Protein AF-0000000085184634 (afdb_homodimer)

Secondary structure (DSSP, 8-state):
--SHHHHTTSTTTTTTSSS----HHHHHHHHHHHHHHHHHHHHHHHHHHHHHHHHHHHHHHTS-EEEEE---HHHHHHHHHHHHHHHHTSTTEEEEEEPPHHHHHHHHHHHH-TT--TTTS-PPEEEEEEE-TT---HHHHHHHHHHH-TTEEEE-GGGGTHHHHHHHHHHHHHHHHHHHHHHHHHHHHHHHHHHHHHHHTHHHHHHHHHTT--HHHHHHHHHHHHHHHHHHHHHHHHHHHHHHHHTSPPBTTTTTTTBTSSPPGGGGGGGGHHHHHHHHHHHHHHHHHHHHHHHHT-/--SHHHHTTSTTTTTTSSS----HHHHHHHHHHHHHHHHHHHHHHHHHHHHHHHHHHHHHHTS-EEEEE---HHHHHHHHHHHHHHHHTSTTEEEEEEPPHHHHHHHHHHHH-TT--TTTS-PPEEEEEEE-TT---HHHHHHHHHHH-TTEEEE-GGGGTHHHHHHHHHHHHHHHHHHHHHHHHHHHHHHHHHHHHHHHTHHHHHHHHHTT--HHHHHHHHHHHHHHHHHHHHHHHHHHHHHHHHTSPPBTTTTTTTBTSSPPGGGGGGGGHHHHHHHHHHHHHHHHHHHHHHHHT-

pLDDT: mean 78.11, std 17.6, range [26.8, 97.25]

Radius of gyration: 33.44 Å; Cα contacts (8 Å, |Δi|>4): 850; chains: 2; bounding box: 68×104×74 Å

Solvent-accessible surface area (backbone atoms only — not comparable to full-atom values): 30310 Å² total; per-residue (Å²): 125,76,64,59,64,53,56,76,65,48,79,56,57,73,77,49,63,72,51,68,82,70,56,71,60,46,54,41,43,21,52,34,27,14,42,47,28,22,52,41,36,48,32,48,32,51,18,52,14,24,45,48,49,24,49,52,48,46,54,51,45,43,56,39,38,34,34,38,33,58,62,59,81,91,46,36,65,62,51,50,52,51,50,51,53,52,48,71,69,35,70,31,48,65,44,74,44,71,59,46,71,68,55,52,47,60,68,43,20,83,78,68,41,81,81,57,65,62,88,78,42,93,65,60,50,43,28,43,29,32,47,30,92,93,41,50,60,61,67,61,49,46,53,50,34,48,71,77,39,65,50,39,45,72,47,57,77,40,65,44,43,53,40,45,33,52,49,19,50,51,46,26,53,50,20,53,49,48,44,52,41,48,50,50,35,48,30,39,42,42,23,32,36,46,42,24,50,49,42,70,38,42,66,60,50,50,53,41,44,73,76,64,52,52,67,66,58,54,37,50,55,52,21,54,53,52,16,50,38,32,27,54,14,13,44,53,14,30,53,53,29,51,53,55,46,68,66,45,75,65,4,75,70,24,54,62,70,51,36,39,49,45,63,58,82,76,45,62,54,56,53,62,48,48,30,55,50,43,30,51,42,29,34,53,28,25,42,54,37,43,55,53,54,58,59,64,75,102,126,76,63,60,63,53,57,77,66,46,81,56,57,74,76,49,63,71,53,67,83,67,58,71,60,45,55,41,44,21,52,34,28,14,41,46,27,22,51,41,35,48,32,49,32,49,20,50,14,24,46,50,49,23,48,51,48,46,55,51,46,43,56,38,38,33,33,39,33,58,62,60,81,89,48,37,65,63,52,50,51,50,49,52,52,52,48,71,69,36,71,29,47,65,44,74,44,71,57,47,71,68,56,51,46,59,69,44,20,84,77,68,41,83,80,57,65,62,88,77,42,93,65,60,48,45,29,44,28,32,47,30,92,92,39,50,60,61,68,61,50,45,53,50,33,49,71,76,40,62,49,41,44,73,47,58,76,40,66,44,43,53,39,45,32,51,49,19,50,51,45,25,51,51,20,53,49,47,43,53,40,47,51,49,35,48,28,40,40,42,24,32,38,45,44,24,50,49,42,70,39,42,66,61,49,51,54,42,43,73,78,62,52,52,68,65,60,55,35,50,54,51,21,54,52,51,16,49,38,32,27,54,13,13,44,53,12,31,52,52,27,51,52,55,48,68,65,45,74,66,4,76,73,22,56,57,72,51,34,39,49,45,65,57,82,74,45,63,55,58,51,62,48,49,29,56,49,45,30,52,41,28,35,51,27,26,41,54,36,42,54,52,53,58,60,65,76,101

InterPro domains:
  IPR004513 Cell division protein FtsX [PTHR47755] (27-287)

Sequence (596 aa):
MMIRLKLLAGGEGSSDRVVPPSGAPAILTIASAAAMAFLAVFALALSLAAGRLAERWSEALSQGATVRISAPTGEMEAKTARVLAILAETPGIASARALEPSEMQALIAPWFGPDLPVDSLPIPQLVEIAEEGQGFDAEGLRLRLSAEVPEAVIDDHQGWRRPLVAAAGRLRLLGFLSIVLIGGTMAAMVTLAARSALAANGQVIRVLRLVGARDTFIVRAFVRRFTLRAVVGALAGTLAGMAAVALLPAASQAGGFLTGLGFSGAGWLTPLAIPALTAIVAFVATRAAAFRSLREVQMMIRLKLLAGGEGSSDRVVPPSGAPAILTIASAAAMAFLAVFALALSLAAGRLAERWSEALSQGATVRISAPTGEMEAKTARVLAILAETPGIASARALEPSEMQALIAPWFGPDLPVDSLPIPQLVEIAEEGQGFDAEGLRLRLSAEVPEAVIDDHQGWRRPLVAAAGRLRLLGFLSIVLIGGTMAAMVTLAARSALAANGQVIRVLRLVGARDTFIVRAFVRRFTLRAVVGALAGTLAGMAAVALLPAASQAGGFLTGLGFSGAGWLTPLAIPALTAIVAFVATRAAAFRSLREVQ

Nearest PDB structures (foldseek):
  8w6i-assembly1_A  TM=5.778E-01  e=3.370E-06  Escherichia coli K-12
  8jia-assembly1_D  TM=5.132E-01  e=4.693E-06  Mycobacterium tuberculosis
  5xu1-assembly1_M  TM=4.810E-01  e=5.578E-04  Streptococcus pneumoniae R6
  8igq-assembly1_C  TM=5.487E-01  e=2.098E-03  Mycobacterium tuberculosis
  8idc-assembly1_C  TM=4.827E-01  e=4.616E-04  Mycobacterium tuberculosis

Foldseek 3Di:
DVVVVVVVVPVCPPVVVLQPDLPPLLVVLLQLLLQLLLVLLLLLLQLQLLVVLLVVLVVVLLFWKKKWFQDDPVCQVVLVVVLQVLLVPFPFWPHKAKDDPVRVLVVCCVPPNNPPPSVVDSGTIMMTTGGDDPHTDPVVSQVVCCVPPVRMHIDRPSVVSVVSSVVSVVSNVVSVVSNVVSLVVSLVSLLVSLLVSCVVSVVSVVVCVVVPDDLVNVLVSSLVSSLVSSLNSSVNSLVVSLVVLVPPDACPPPPNSCNRSHQDDCRSCVSVCRSVSSSVSSNVSSNVSSVVSVVVSD/DVVVVVVVVPPCPPVVVLQPDLPPLLVVLLQLLLQLLLVLLLLLLQLQLLVVLLVVLVVVLLFWKKKWFQDDPVCQVVLVVVLQVLLVPFPFWPHKAKDDPVRVLVVCCVPPNNPPPSVVDRGTIMMTTGGDDPHTDPVVSQVVCCVPPVRMHIGRPSVVSVVSSVVSVVSNVVSVVSNVVSLVVSLVSLLVSLLVSCVVSVVSVVVCVVVPDDLVNVLVSSLVSSLVSSLNSSVNSLVVSLVVLVPPDACPPPPNSCNRSHQDDCRSCVSVCRSVSSSVSSNVSSSVSSVVSVVVSD

Organism: NCBI:txid2984134

Structure (mmCIF, N/CA/C/O backbone):
data_AF-0000000085184634-model_v1
#
loop_
_entity.id
_entity.type
_entity.pdbx_description
1 polymer 'Cell division protein FtsX'
#
loop_
_atom_site.group_PDB
_atom_site.id
_atom_site.type_symbol
_atom_site.label_atom_id
_atom_site.label_alt_id
_atom_site.label_comp_id
_atom_site.label_asym_id
_atom_site.label_entity_id
_atom_site.label_seq_id
_atom_site.pdbx_PDB_ins_code
_atom_site.Cartn_x
_atom_site.Cartn_y
_atom_site.Cartn_z
_atom_site.occupancy
_atom_site.B_iso_or_equiv
_atom_site.auth_seq_id
_atom_site.auth_comp_id
_atom_site.auth_asym_id
_atom_site.auth_atom_id
_atom_site.pdbx_PDB_model_num
ATOM 1 N N . MET A 1 1 ? 35.719 -8.344 -18.781 1 26.8 1 MET A N 1
ATOM 2 C CA . MET A 1 1 ? 35.125 -8.766 -17.516 1 26.8 1 MET A CA 1
ATOM 3 C C . MET A 1 1 ? 33.75 -9.391 -17.75 1 26.8 1 MET A C 1
ATOM 5 O O . MET A 1 1 ? 33.188 -10.039 -16.859 1 26.8 1 MET A O 1
ATOM 9 N N . MET A 1 2 ? 33.125 -9.117 -18.906 1 31.27 2 MET A N 1
ATOM 10 C CA . MET A 1 2 ? 31.828 -9.547 -19.453 1 31.27 2 MET A CA 1
ATOM 11 C C . MET A 1 2 ? 31.875 -11.023 -19.844 1 31.27 2 MET A C 1
ATOM 13 O O . MET A 1 2 ? 30.828 -11.617 -20.125 1 31.27 2 MET A O 1
ATOM 17 N N . ILE A 1 3 ? 33.094 -11.594 -20.125 1 32.97 3 ILE A N 1
ATOM 18 C CA . ILE A 1 3 ? 33.281 -12.938 -20.656 1 32.97 3 ILE A CA 1
ATOM 19 C C . ILE A 1 3 ? 33 -13.969 -19.562 1 32.97 3 ILE A C 1
ATOM 21 O O . ILE A 1 3 ? 32.5 -15.07 -19.859 1 32.97 3 ILE A O 1
ATOM 25 N N . ARG A 1 4 ? 33.438 -13.648 -18.359 1 33.44 4 ARG A N 1
ATOM 26 C CA . ARG A 1 4 ? 33.406 -14.672 -17.312 1 33.44 4 ARG A CA 1
ATOM 27 C C . ARG A 1 4 ? 32 -14.961 -16.859 1 33.44 4 ARG A C 1
ATOM 29 O O . ARG A 1 4 ? 31.75 -15.93 -16.141 1 33.44 4 ARG A O 1
ATOM 36 N N . LEU A 1 5 ? 31.125 -13.93 -17.031 1 29.69 5 LEU A N 1
ATOM 37 C CA . LEU A 1 5 ? 29.766 -14.281 -16.625 1 29.69 5 LEU A CA 1
ATOM 38 C C . LEU A 1 5 ? 29.172 -15.32 -17.562 1 29.69 5 LEU A C 1
ATOM 40 O O . LEU A 1 5 ? 28.156 -15.945 -17.234 1 29.69 5 LEU A O 1
ATOM 44 N N . LYS A 1 6 ? 29.719 -15.414 -18.797 1 33.72 6 LYS A N 1
ATOM 45 C CA . LYS A 1 6 ? 29.25 -16.422 -19.75 1 33.72 6 LYS A CA 1
ATOM 46 C C . LYS A 1 6 ? 29.672 -17.828 -19.312 1 33.72 6 LYS A C 1
ATOM 48 O O . LYS A 1 6 ? 28.984 -18.797 -19.625 1 33.72 6 LYS A O 1
ATOM 53 N N . LEU A 1 7 ? 30.906 -17.969 -18.844 1 29.94 7 LEU A N 1
ATOM 54 C CA . LEU A 1 7 ? 31.5 -19.25 -18.484 1 29.94 7 LEU A CA 1
ATOM 55 C C . LEU A 1 7 ? 30.812 -19.828 -17.25 1 29.94 7 LEU A C 1
ATOM 57 O O . LEU A 1 7 ? 30.891 -21.047 -17 1 29.94 7 LEU A O 1
ATOM 61 N N . LEU A 1 8 ? 30.484 -19.031 -16.125 1 32.5 8 LEU A N 1
ATOM 62 C CA . LEU A 1 8 ? 29.75 -19.594 -15 1 32.5 8 LEU A CA 1
ATOM 63 C C . LEU A 1 8 ? 28.375 -20.109 -15.453 1 32.5 8 LEU A C 1
ATOM 65 O O . LEU A 1 8 ? 27.703 -20.828 -14.711 1 32.5 8 LEU A O 1
ATOM 69 N N . ALA A 1 9 ? 27.766 -19.5 -16.469 1 36.88 9 ALA A N 1
ATOM 70 C CA . ALA A 1 9 ? 26.562 -19.984 -17.141 1 36.88 9 ALA A CA 1
ATOM 71 C C . ALA A 1 9 ? 26.844 -21.25 -17.938 1 36.88 9 ALA A C 1
ATOM 73 O O . ALA A 1 9 ? 25.938 -21.781 -18.594 1 36.88 9 ALA A O 1
ATOM 74 N N . GLY A 1 10 ? 28.062 -21.609 -18.156 1 33.38 10 GLY A N 1
ATOM 75 C CA . GLY A 1 10 ? 28.531 -22.625 -19.094 1 33.38 10 GLY A CA 1
ATOM 76 C C . GLY A 1 10 ? 28.156 -24.031 -18.688 1 33.38 10 GLY A C 1
ATOM 77 O O . GLY A 1 10 ? 28.172 -24.953 -19.516 1 33.38 10 GLY A O 1
ATOM 78 N N . GLY A 1 11 ? 28.516 -24.453 -17.406 1 35.38 11 GLY A N 1
ATOM 79 C CA . GLY A 1 11 ? 28.516 -25.875 -17.109 1 35.38 11 GLY A CA 1
ATOM 80 C C . GLY A 1 11 ? 27.141 -26.5 -17.188 1 35.38 11 GLY A C 1
ATOM 81 O O . GLY A 1 11 ? 26.922 -27.594 -16.656 1 35.38 11 GLY A O 1
ATOM 82 N N . GLU A 1 12 ? 26.109 -25.734 -17.375 1 39.53 12 GLU A N 1
ATOM 83 C CA . GLU A 1 12 ? 24.719 -26.172 -17.469 1 39.53 12 GLU A CA 1
ATOM 84 C C . GLU A 1 12 ? 24.516 -27.047 -18.703 1 39.53 12 GLU A C 1
ATOM 86 O O . GLU A 1 12 ? 23.375 -27.266 -19.125 1 39.53 12 GLU A O 1
ATOM 91 N N . GLY A 1 13 ? 25.469 -27.5 -19.375 1 36.31 13 GLY A N 1
ATOM 92 C CA . GLY A 1 13 ? 25.344 -28.25 -20.625 1 36.31 13 GLY A CA 1
ATOM 93 C C . GLY A 1 13 ? 24.438 -29.469 -20.5 1 36.31 13 GLY A C 1
ATOM 94 O O . GLY A 1 13 ? 23.484 -29.625 -21.266 1 36.31 13 GLY A O 1
ATOM 95 N N . SER A 1 14 ? 25.031 -30.625 -19.938 1 40.75 14 SER A N 1
ATOM 96 C CA . SER A 1 14 ? 24.469 -31.969 -20.094 1 40.75 14 SER A CA 1
ATOM 97 C C . SER A 1 14 ? 23.156 -32.094 -19.328 1 40.75 14 SER A C 1
ATOM 99 O O . SER A 1 14 ? 22.219 -32.719 -19.812 1 40.75 14 SER A O 1
ATOM 101 N N . SER A 1 15 ? 23.156 -31.75 -18.094 1 42.12 15 SER A N 1
ATOM 102 C CA . SER A 1 15 ? 21.969 -31.906 -17.281 1 42.12 15 SER A CA 1
ATOM 103 C C . SER A 1 15 ? 20.844 -31 -17.766 1 42.12 15 SER A C 1
ATOM 105 O O . SER A 1 15 ? 19.688 -31.188 -17.391 1 42.12 15 SER A O 1
ATOM 107 N N . ASP A 1 16 ? 21.141 -29.906 -18.359 1 43.81 16 ASP A N 1
ATOM 108 C CA . ASP A 1 16 ? 20.156 -28.938 -18.859 1 43.81 16 ASP A CA 1
ATOM 109 C C . ASP A 1 16 ? 19.344 -29.531 -20 1 43.81 16 ASP A C 1
ATOM 111 O O . ASP A 1 16 ? 18.266 -29.031 -20.328 1 43.81 16 ASP A O 1
ATOM 115 N N . ARG A 1 17 ? 19.922 -30.469 -20.75 1 45.5 17 ARG A N 1
ATOM 116 C CA . ARG A 1 17 ? 19.281 -31.062 -21.922 1 45.5 17 ARG A CA 1
ATOM 117 C C . ARG A 1 17 ? 18.109 -31.938 -21.5 1 45.5 17 ARG A C 1
ATOM 119 O O . ARG A 1 17 ? 17.328 -32.375 -22.344 1 45.5 17 ARG A O 1
ATOM 126 N N . VAL A 1 18 ? 18.219 -32.469 -20.438 1 45.75 18 VAL A N 1
ATOM 127 C CA . VAL A 1 18 ? 17.172 -33.406 -20.062 1 45.75 18 VAL A CA 1
ATOM 128 C C . VAL A 1 18 ? 15.852 -32.656 -19.859 1 45.75 18 VAL A C 1
ATOM 130 O O . VAL A 1 18 ? 14.773 -33.25 -20.016 1 45.75 18 VAL A O 1
ATOM 133 N N . VAL A 1 19 ? 15.945 -31.359 -19.438 1 47.75 19 VAL A N 1
ATOM 134 C CA . VAL A 1 19 ? 14.688 -30.656 -19.188 1 47.75 19 VAL A CA 1
ATOM 135 C C . VAL A 1 19 ? 14.258 -29.906 -20.453 1 47.75 19 VAL A C 1
ATOM 137 O O . VAL A 1 19 ? 14.992 -29.047 -20.953 1 47.75 19 VAL A O 1
ATOM 140 N N . PRO A 1 20 ? 13.445 -30.438 -21.344 1 45.72 20 PRO A N 1
ATOM 141 C CA . PRO A 1 20 ? 12.992 -29.719 -22.531 1 45.72 20 PRO A CA 1
ATOM 142 C C . PRO A 1 20 ? 12.852 -28.219 -22.297 1 45.72 20 PRO A C 1
ATOM 144 O O . PRO A 1 20 ? 12.641 -27.781 -21.156 1 45.72 20 PRO A O 1
ATOM 147 N N . PRO A 1 21 ? 13.281 -27.406 -23.203 1 47.47 21 PRO A N 1
ATOM 148 C CA . PRO A 1 21 ? 13.266 -25.938 -23.172 1 47.47 21 PRO A CA 1
ATOM 149 C C . PRO A 1 21 ? 12.031 -25.375 -22.453 1 47.47 21 PRO A C 1
ATOM 151 O O . PRO A 1 21 ? 10.953 -25.984 -22.516 1 47.47 21 PRO A O 1
ATOM 154 N N . SER A 1 22 ? 12.133 -24.688 -21.297 1 54 22 SER A N 1
ATOM 155 C CA . SER A 1 22 ? 11.336 -24.141 -20.203 1 54 22 SER A CA 1
ATOM 156 C C . SER A 1 22 ? 10.188 -23.281 -20.734 1 54 22 SER A C 1
ATOM 158 O O . SER A 1 22 ? 10.406 -22.156 -21.172 1 54 22 SER A O 1
ATOM 160 N N . GLY A 1 23 ? 9.312 -23.844 -21.531 1 61.62 23 GLY A N 1
ATOM 161 C CA . GLY A 1 23 ? 8.164 -23.266 -22.188 1 61.62 23 GLY A CA 1
ATOM 162 C C . GLY A 1 23 ? 7.359 -22.344 -21.281 1 61.62 23 GLY A C 1
ATOM 163 O O . GLY A 1 23 ? 7.91 -21.438 -20.656 1 61.62 23 GLY A O 1
ATOM 164 N N . ALA A 1 24 ? 6.051 -22.547 -21.125 1 69.38 24 ALA A N 1
ATOM 165 C CA . ALA A 1 24 ? 5.02 -21.703 -20.516 1 69.38 24 ALA A CA 1
ATOM 166 C C . ALA A 1 24 ? 5.203 -21.594 -19.016 1 69.38 24 ALA A C 1
ATOM 168 O O . ALA A 1 24 ? 5.145 -20.5 -18.453 1 69.38 24 ALA A O 1
ATOM 169 N N . PRO A 1 25 ? 5.762 -22.656 -18.422 1 74.62 25 PRO A N 1
ATOM 170 C CA . PRO A 1 25 ? 5.91 -22.547 -16.969 1 74.62 25 PRO A CA 1
ATOM 171 C C . PRO A 1 25 ? 7.078 -21.656 -16.562 1 74.62 25 PRO A C 1
ATOM 173 O O . PRO A 1 25 ? 7.008 -20.969 -15.539 1 74.62 25 PRO A O 1
ATOM 176 N N . ALA A 1 26 ? 8.117 -21.672 -17.438 1 79.12 26 ALA A N 1
ATOM 177 C CA . ALA A 1 26 ? 9.297 -20.859 -17.125 1 79.12 26 ALA A CA 1
ATOM 178 C C . ALA A 1 26 ? 8.961 -19.375 -17.172 1 79.12 26 ALA A C 1
ATOM 180 O O . ALA A 1 26 ? 9.312 -18.625 -16.266 1 79.12 26 ALA A O 1
ATOM 181 N N . ILE A 1 27 ? 8.258 -18.969 -18.141 1 85.62 27 ILE A N 1
ATOM 182 C CA . ILE A 1 27 ? 7.922 -17.562 -18.328 1 85.62 27 ILE A CA 1
ATOM 183 C C . ILE A 1 27 ? 6.938 -17.125 -17.25 1 85.62 27 ILE A C 1
ATOM 185 O O . ILE A 1 27 ? 7.035 -16.016 -16.734 1 85.62 27 ILE A O 1
ATOM 189 N N . LEU A 1 28 ? 6.055 -18.031 -16.938 1 88.19 28 LEU A N 1
ATOM 190 C CA . LEU A 1 28 ? 5.055 -17.703 -15.922 1 88.19 28 LEU A CA 1
ATOM 191 C C . LEU A 1 28 ? 5.703 -17.547 -14.555 1 88.19 28 LEU A C 1
ATOM 193 O O . LEU A 1 28 ? 5.32 -16.672 -13.773 1 88.19 28 LEU A O 1
ATOM 197 N N . THR A 1 29 ? 6.707 -18.375 -14.312 1 89.62 29 THR A N 1
ATOM 198 C CA . THR A 1 29 ? 7.402 -18.281 -13.031 1 89.62 29 THR A CA 1
ATOM 199 C C . THR A 1 29 ? 8.188 -16.984 -12.93 1 89.62 29 THR A C 1
ATOM 201 O O . THR A 1 29 ? 8.117 -16.281 -11.914 1 89.62 29 THR A O 1
ATOM 204 N N . ILE A 1 30 ? 8.891 -16.609 -13.961 1 92.75 30 ILE A N 1
ATOM 205 C CA . ILE A 1 30 ? 9.695 -15.391 -13.977 1 92.75 30 ILE A CA 1
ATOM 206 C C . ILE A 1 30 ? 8.789 -14.172 -13.836 1 92.75 30 ILE A C 1
ATOM 208 O O . ILE A 1 30 ? 9.047 -13.281 -13.023 1 92.75 30 ILE A O 1
ATOM 212 N N . ALA A 1 31 ? 7.707 -14.18 -14.609 1 92.88 31 ALA A N 1
ATOM 213 C CA . ALA A 1 31 ? 6.785 -13.047 -14.617 1 92.88 31 ALA A CA 1
ATOM 214 C C . ALA A 1 31 ? 6.105 -12.883 -13.258 1 92.88 31 ALA A C 1
ATOM 216 O O . ALA A 1 31 ? 5.949 -11.766 -12.766 1 92.88 31 ALA A O 1
ATOM 217 N N . SER A 1 32 ? 5.719 -13.969 -12.688 1 93.12 32 SER A N 1
ATOM 218 C CA . SER A 1 32 ? 5.055 -13.914 -11.391 1 93.12 32 SER A CA 1
ATOM 219 C C . SER A 1 32 ? 6.012 -13.453 -10.297 1 93.12 32 SER A C 1
ATOM 221 O O . SER A 1 32 ? 5.637 -12.664 -9.43 1 93.12 32 SER A O 1
ATOM 223 N N . ALA A 1 33 ? 7.227 -14.008 -10.359 1 94.88 33 ALA A N 1
ATOM 224 C CA . ALA A 1 33 ? 8.227 -13.594 -9.383 1 94.88 33 ALA A CA 1
ATOM 225 C C . ALA A 1 33 ? 8.516 -12.102 -9.5 1 94.88 33 ALA A C 1
ATOM 227 O O . ALA A 1 33 ? 8.68 -11.414 -8.484 1 94.88 33 ALA A O 1
ATOM 228 N N . ALA A 1 34 ? 8.578 -11.617 -10.742 1 95.81 34 ALA A N 1
ATOM 229 C CA . ALA A 1 34 ? 8.805 -10.195 -10.969 1 95.81 34 ALA A CA 1
ATOM 230 C C . ALA A 1 34 ? 7.668 -9.359 -10.375 1 95.81 34 ALA A C 1
ATOM 232 O O . ALA A 1 34 ? 7.914 -8.375 -9.68 1 95.81 34 ALA A O 1
ATOM 233 N N . ALA A 1 35 ? 6.465 -9.789 -10.68 1 94.56 35 ALA A N 1
ATOM 234 C CA . ALA A 1 35 ? 5.293 -9.07 -10.18 1 94.56 35 ALA A CA 1
ATOM 235 C C . ALA A 1 35 ? 5.266 -9.047 -8.656 1 94.56 35 ALA A C 1
ATOM 237 O O . ALA A 1 35 ? 5.031 -8.008 -8.047 1 94.56 35 ALA A O 1
ATOM 238 N N . MET A 1 36 ? 5.531 -10.172 -8.086 1 94.62 36 MET A N 1
ATOM 239 C CA . MET A 1 36 ? 5.484 -10.305 -6.633 1 94.62 36 MET A CA 1
ATOM 240 C C . MET A 1 36 ? 6.594 -9.484 -5.977 1 94.62 36 MET A C 1
ATOM 242 O O . MET A 1 36 ? 6.375 -8.852 -4.945 1 94.62 36 MET A O 1
ATOM 246 N N . ALA A 1 37 ? 7.766 -9.516 -6.566 1 95.31 37 ALA A N 1
ATOM 247 C CA . ALA A 1 37 ? 8.875 -8.727 -6.035 1 95.31 37 ALA A CA 1
ATOM 248 C C . ALA A 1 37 ? 8.578 -7.23 -6.141 1 95.31 37 ALA A C 1
ATOM 250 O O . ALA A 1 37 ? 8.891 -6.465 -5.227 1 95.31 37 ALA A O 1
ATOM 251 N N . PHE A 1 38 ? 8.062 -6.859 -7.273 1 94.5 38 PHE A N 1
ATOM 252 C CA . PHE A 1 38 ? 7.648 -5.473 -7.461 1 94.5 38 PHE A CA 1
ATOM 253 C C . PHE A 1 38 ? 6.691 -5.039 -6.355 1 94.5 38 PHE A C 1
ATOM 255 O O . PHE A 1 38 ? 6.898 -4.004 -5.719 1 94.5 38 PHE A O 1
ATOM 262 N N . LEU A 1 39 ? 5.684 -5.832 -6.125 1 91.31 39 LEU A N 1
ATOM 263 C CA . LEU A 1 39 ? 4.688 -5.543 -5.098 1 91.31 39 LEU A CA 1
ATOM 264 C C . LEU A 1 39 ? 5.328 -5.523 -3.711 1 91.31 39 LEU A C 1
ATOM 266 O O . LEU A 1 39 ? 4.941 -4.719 -2.859 1 91.31 39 LEU A O 1
ATOM 270 N N . ALA A 1 40 ? 6.246 -6.441 -3.473 1 93.19 40 ALA A N 1
ATOM 271 C CA . ALA A 1 40 ? 6.922 -6.504 -2.18 1 93.19 40 ALA A CA 1
ATOM 272 C C . ALA A 1 40 ? 7.711 -5.227 -1.912 1 93.19 40 ALA A C 1
ATOM 274 O O . ALA A 1 40 ? 7.77 -4.754 -0.774 1 93.19 40 ALA A O 1
ATOM 275 N N . VAL A 1 41 ? 8.312 -4.703 -2.949 1 91.12 41 VAL A N 1
ATOM 276 C CA . VAL A 1 41 ? 9.062 -3.459 -2.799 1 91.12 41 VAL A CA 1
ATOM 277 C C . VAL A 1 41 ? 8.125 -2.34 -2.355 1 91.12 41 VAL A C 1
ATOM 279 O O . VAL A 1 41 ? 8.453 -1.558 -1.463 1 91.12 41 VAL A O 1
ATOM 282 N N . PHE A 1 42 ? 7.059 -2.301 -2.908 1 86.44 42 PHE A N 1
ATOM 283 C CA . PHE A 1 42 ? 6.09 -1.27 -2.555 1 86.44 42 PHE A CA 1
ATOM 284 C C . PHE A 1 42 ? 5.594 -1.457 -1.126 1 86.44 42 PHE A C 1
ATOM 286 O O . PHE A 1 42 ? 5.438 -0.484 -0.385 1 86.44 42 PHE A O 1
ATOM 293 N N . ALA A 1 43 ? 5.25 -2.678 -0.866 1 86.19 43 ALA A N 1
ATOM 294 C CA . ALA A 1 43 ? 4.82 -2.959 0.501 1 86.19 43 ALA A CA 1
ATOM 295 C C . ALA A 1 43 ? 5.887 -2.545 1.509 1 86.19 43 ALA A C 1
ATOM 297 O O . ALA A 1 43 ? 5.574 -1.978 2.559 1 86.19 43 ALA A O 1
ATOM 298 N N . LEU A 1 44 ? 7.102 -2.814 1.188 1 87.06 44 LEU A N 1
ATOM 299 C CA . LEU A 1 44 ? 8.219 -2.461 2.055 1 87.06 44 LEU A CA 1
ATOM 300 C C . LEU A 1 44 ? 8.359 -0.947 2.174 1 87.06 44 LEU A C 1
ATOM 302 O O . LEU A 1 44 ? 8.555 -0.422 3.273 1 87.06 44 LEU A O 1
ATOM 306 N N . ALA A 1 45 ? 8.266 -0.304 1.075 1 83.62 45 ALA A N 1
ATOM 307 C CA . ALA A 1 45 ? 8.359 1.153 1.061 1 83.62 45 ALA A CA 1
ATOM 308 C C . ALA A 1 45 ? 7.262 1.783 1.909 1 83.62 45 ALA A C 1
ATOM 310 O O . ALA A 1 45 ? 7.516 2.711 2.68 1 83.62 45 ALA A O 1
ATOM 311 N N . LEU A 1 46 ? 6.105 1.294 1.695 1 77.56 46 LEU A N 1
ATOM 312 C CA . LEU A 1 46 ? 4.977 1.812 2.463 1 77.56 46 LEU A CA 1
ATOM 313 C C . LEU A 1 46 ? 5.172 1.556 3.953 1 77.56 46 LEU A C 1
ATOM 315 O O . LEU A 1 46 ? 4.875 2.422 4.781 1 77.56 46 LEU A O 1
ATOM 319 N N . SER A 1 47 ? 5.598 0.377 4.277 1 82.12 47 SER A N 1
ATOM 320 C CA . SER A 1 47 ? 5.824 0.023 5.676 1 82.12 47 SER A CA 1
ATOM 321 C C . SER A 1 47 ? 6.883 0.923 6.305 1 82.12 47 SER A C 1
ATOM 323 O O . SER A 1 47 ? 6.711 1.399 7.43 1 82.12 47 SER A O 1
ATOM 325 N N . LEU A 1 48 ? 7.949 1.176 5.629 1 80.5 48 LEU A N 1
ATOM 326 C CA . LEU A 1 48 ? 9.031 2.006 6.148 1 80.5 48 LEU A CA 1
ATOM 327 C C . LEU A 1 48 ? 8.594 3.465 6.25 1 80.5 48 LEU A C 1
ATOM 329 O O . LEU A 1 48 ? 8.93 4.152 7.219 1 80.5 48 LEU A O 1
ATOM 333 N N . ALA A 1 49 ? 7.941 3.895 5.27 1 76.31 49 ALA A N 1
ATOM 334 C CA . ALA A 1 49 ? 7.438 5.266 5.293 1 76.31 49 ALA A CA 1
ATOM 335 C C . ALA A 1 49 ? 6.484 5.477 6.465 1 76.31 49 ALA A C 1
ATOM 337 O O . ALA A 1 49 ? 6.547 6.504 7.145 1 76.31 49 ALA A O 1
ATOM 338 N N . ALA A 1 50 ? 5.59 4.535 6.609 1 74.25 50 ALA A N 1
ATOM 339 C CA . ALA A 1 50 ? 4.664 4.617 7.734 1 74.25 50 ALA A CA 1
ATOM 340 C C . ALA A 1 50 ? 5.418 4.633 9.062 1 74.25 50 ALA A C 1
ATOM 342 O O . ALA A 1 50 ? 5.023 5.336 10 1 74.25 50 ALA A O 1
ATOM 343 N N . GLY A 1 51 ? 6.445 3.861 9.148 1 74.12 51 GLY A N 1
ATOM 344 C CA . GLY A 1 51 ? 7.273 3.857 10.344 1 74.12 51 GLY A CA 1
ATOM 345 C C . GLY A 1 51 ? 7.953 5.188 10.602 1 74.12 51 GLY A C 1
ATOM 346 O O . GLY A 1 51 ? 7.969 5.672 11.734 1 74.12 51 GLY A O 1
ATOM 347 N N . ARG A 1 52 ? 8.438 5.754 9.625 1 74.44 52 ARG A N 1
ATOM 348 C CA . ARG A 1 52 ? 9.086 7.051 9.758 1 74.44 52 ARG A CA 1
ATOM 349 C C . ARG A 1 52 ? 8.086 8.133 10.148 1 74.44 52 ARG A C 1
ATOM 351 O O . ARG A 1 52 ? 8.391 9 10.969 1 74.44 52 ARG A O 1
ATOM 358 N N . LEU A 1 53 ? 6.996 8.031 9.5 1 69.38 53 LEU A N 1
ATOM 359 C CA . LEU A 1 53 ? 5.961 9.008 9.828 1 69.38 53 LEU A CA 1
ATOM 360 C C . LEU A 1 53 ? 5.535 8.867 11.289 1 69.38 53 LEU A C 1
ATOM 362 O O . LEU A 1 53 ? 5.363 9.867 11.984 1 69.38 53 LEU A O 1
ATOM 366 N N . ALA A 1 54 ? 5.387 7.633 11.648 1 69.25 54 ALA A N 1
ATOM 367 C CA . ALA A 1 54 ? 5.023 7.367 13.039 1 69.25 54 ALA A CA 1
ATOM 368 C C . ALA A 1 54 ? 6.082 7.91 14 1 69.25 54 ALA A C 1
ATOM 370 O O . ALA A 1 54 ? 5.754 8.492 15.031 1 69.25 54 ALA A O 1
ATOM 371 N N . GLU A 1 55 ? 7.293 7.711 13.688 1 70.75 55 GLU A N 1
ATOM 372 C CA . GLU A 1 55 ? 8.391 8.18 14.516 1 70.75 55 GLU A CA 1
ATOM 373 C C . GLU A 1 55 ? 8.43 9.711 14.57 1 70.75 55 GLU A C 1
ATOM 375 O O . GLU A 1 55 ? 8.625 10.297 15.633 1 70.75 55 GLU A O 1
ATOM 380 N N . ARG A 1 56 ? 8.219 10.266 13.469 1 67.69 56 ARG A N 1
ATOM 381 C CA . ARG A 1 56 ? 8.234 11.719 13.406 1 67.69 56 ARG A CA 1
ATOM 382 C C . ARG A 1 56 ? 7.078 12.32 14.203 1 67.69 56 ARG A C 1
ATOM 384 O O . ARG A 1 56 ? 7.25 13.312 14.906 1 67.69 56 ARG A O 1
ATOM 391 N N . TRP A 1 57 ? 6.02 11.695 14.016 1 66 57 TRP A N 1
ATOM 392 C CA . TRP A 1 57 ? 4.855 12.195 14.734 1 66 57 TRP A CA 1
ATOM 393 C C . TRP A 1 57 ? 4.98 11.922 16.234 1 66 57 TRP A C 1
ATOM 395 O O . TRP A 1 57 ? 4.562 12.742 17.062 1 66 57 TRP A O 1
ATOM 405 N N . SER A 1 58 ? 5.531 10.812 16.469 1 65.19 58 SER A N 1
ATOM 406 C CA . SER A 1 58 ? 5.742 10.477 17.875 1 65.19 58 SER A CA 1
ATOM 407 C C . SER A 1 58 ? 6.742 11.422 18.531 1 65.19 58 SER A C 1
ATOM 409 O O . SER A 1 58 ? 6.574 11.812 19.688 1 65.19 58 SER A O 1
ATOM 411 N N . GLU A 1 59 ? 7.797 11.742 17.828 1 63.34 59 GLU A N 1
ATOM 412 C CA . GLU A 1 59 ? 8.797 12.672 18.344 1 63.34 59 GLU A CA 1
ATOM 413 C C . GLU A 1 59 ? 8.203 14.055 18.562 1 63.34 59 GLU A C 1
ATOM 415 O O . GLU A 1 59 ? 8.531 14.734 19.531 1 63.34 59 GLU A O 1
ATOM 420 N N . ALA A 1 60 ? 7.375 14.383 17.625 1 58.47 60 ALA A N 1
ATOM 421 C CA . ALA A 1 60 ? 6.715 15.672 17.766 1 58.47 60 ALA A CA 1
ATOM 422 C C . ALA A 1 60 ? 5.762 15.672 18.969 1 58.47 60 ALA A C 1
ATOM 424 O O . ALA A 1 60 ? 5.574 16.703 19.609 1 58.47 60 ALA A O 1
ATOM 425 N N . LEU A 1 61 ? 5.168 14.539 19.094 1 58.34 61 LEU A N 1
ATOM 426 C CA . LEU A 1 61 ? 4.301 14.375 20.266 1 58.34 61 LEU A CA 1
ATOM 427 C C . LEU A 1 61 ? 5.094 14.5 21.562 1 58.34 61 LEU A C 1
ATOM 429 O O . LEU A 1 61 ? 4.574 14.984 22.562 1 58.34 61 LEU A O 1
ATOM 433 N N 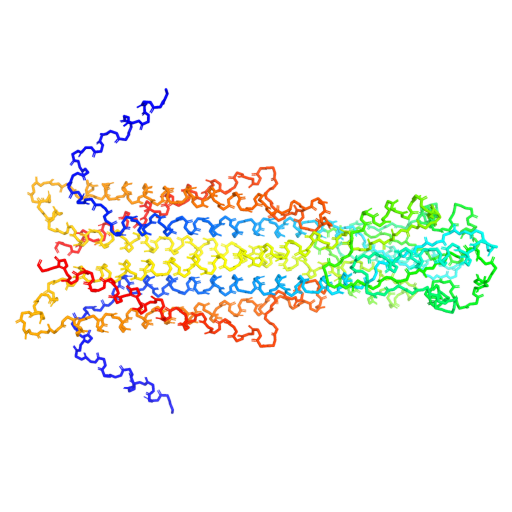. SER A 1 62 ? 6.254 13.953 21.375 1 56.62 62 SER A N 1
ATOM 434 C CA . SER A 1 62 ? 7.07 14.023 22.594 1 56.62 62 SER A CA 1
ATOM 435 C C . SER A 1 62 ? 7.379 15.469 22.953 1 56.62 62 SER A C 1
ATOM 437 O O . SER A 1 62 ? 7.766 15.758 24.094 1 56.62 62 SER A O 1
ATOM 439 N N . GLN A 1 63 ? 7.121 16.312 21.875 1 55.03 63 GLN A N 1
ATOM 440 C CA . GLN A 1 63 ? 7.316 17.719 22.25 1 55.03 63 GLN A CA 1
ATOM 441 C C . GLN A 1 63 ? 6.035 18.312 22.844 1 55.03 63 GLN A C 1
ATOM 443 O O . GLN A 1 63 ? 4.992 18.312 22.188 1 55.03 63 GLN A O 1
ATOM 448 N N . GLY A 1 64 ? 5.957 18.5 24.047 1 63.25 64 GLY A N 1
ATOM 449 C CA . GLY A 1 64 ? 5.473 18.828 25.375 1 63.25 64 GLY A CA 1
ATOM 450 C C . GLY A 1 64 ? 4.09 19.453 25.359 1 63.25 64 GLY A C 1
ATOM 451 O O . GLY A 1 64 ? 3.609 19.891 24.312 1 63.25 64 GLY A O 1
ATOM 452 N N . ALA A 1 65 ? 3.104 18.844 25.922 1 75.12 65 ALA A N 1
ATOM 453 C CA . ALA A 1 65 ? 1.877 19.516 26.359 1 75.12 65 ALA A CA 1
ATOM 454 C C . ALA A 1 65 ? 2.188 20.734 27.219 1 75.12 65 ALA A C 1
ATOM 456 O O . ALA A 1 65 ? 3.299 20.875 27.734 1 75.12 65 ALA A O 1
ATOM 457 N N . THR A 1 66 ? 1.357 21.703 26.891 1 85.19 66 THR A N 1
ATOM 458 C CA . THR A 1 66 ? 1.49 22.891 27.719 1 85.19 66 THR A CA 1
ATOM 459 C C . THR A 1 66 ? 0.251 23.078 28.594 1 85.19 66 THR A C 1
ATOM 461 O O . THR A 1 66 ? -0.863 22.766 28.172 1 85.19 66 THR A O 1
ATOM 464 N N . VAL A 1 67 ? 0.589 23.516 29.797 1 88.88 67 VAL A N 1
ATOM 465 C CA . VAL A 1 67 ? -0.497 23.938 30.672 1 88.88 67 VAL A CA 1
ATOM 466 C C . VAL A 1 67 ? -0.543 25.453 30.734 1 88.88 67 VAL A C 1
ATOM 468 O O . VAL A 1 67 ? 0.484 26.109 30.953 1 88.88 67 VAL A O 1
ATOM 471 N N . ARG A 1 68 ? -1.68 25.953 30.438 1 89.62 68 ARG A N 1
ATOM 472 C CA . ARG A 1 68 ? -1.899 27.391 30.562 1 89.62 68 ARG A CA 1
ATOM 473 C C . ARG A 1 68 ? -2.654 27.734 31.844 1 89.62 68 ARG A C 1
ATOM 475 O O . ARG A 1 68 ? -3.707 27.156 32.125 1 89.62 68 ARG A O 1
ATOM 482 N N . ILE A 1 69 ? -2.088 28.641 32.625 1 90.38 69 ILE A N 1
ATOM 483 C CA . ILE A 1 69 ? -2.707 29.078 33.875 1 90.38 69 ILE A CA 1
ATOM 484 C C . ILE A 1 69 ? -3.137 30.531 33.75 1 90.38 69 ILE A C 1
ATOM 486 O O . ILE A 1 69 ? -2.303 31.422 33.531 1 90.38 69 ILE A O 1
ATOM 490 N N . SER A 1 70 ? -4.398 30.703 33.781 1 88.31 70 SER A N 1
ATOM 491 C CA . SER A 1 70 ? -4.941 32.062 33.75 1 88.31 70 SER A CA 1
ATOM 492 C C . SER A 1 70 ? -5.496 32.438 35.125 1 88.31 70 SER A C 1
ATOM 494 O O . SER A 1 70 ? -6.641 32.125 35.438 1 88.31 70 SER A O 1
ATOM 496 N N . ALA A 1 71 ? -4.695 33.188 35.938 1 82.5 71 ALA A N 1
ATOM 497 C CA . ALA A 1 71 ? -5.09 33.625 37.281 1 82.5 71 ALA A CA 1
ATOM 498 C C . ALA A 1 71 ? -4.684 35.062 37.531 1 82.5 71 ALA A C 1
ATOM 500 O O . ALA A 1 71 ? -3.838 35.625 36.812 1 82.5 71 ALA A O 1
ATOM 501 N N . PRO A 1 72 ? -5.398 35.656 38.469 1 80.56 72 PRO A N 1
ATOM 502 C CA . PRO A 1 72 ? -4.957 37 38.844 1 80.56 72 PRO A CA 1
ATOM 503 C C . PRO A 1 72 ? -3.504 37.031 39.312 1 80.56 72 PRO A C 1
ATOM 505 O O . PRO A 1 72 ? -2.984 36.031 39.812 1 80.56 72 PRO A O 1
ATOM 508 N N . THR A 1 73 ? -2.789 38.125 39.156 1 78.88 73 THR A N 1
ATOM 509 C CA . THR A 1 73 ? -1.363 38.281 39.406 1 78.88 73 THR A CA 1
ATOM 510 C C . THR A 1 73 ? -1.021 37.875 40.844 1 78.88 73 THR A C 1
ATOM 512 O O . THR A 1 73 ? 0.031 37.281 41.094 1 78.88 73 THR A O 1
ATOM 515 N N . GLY A 1 74 ? -1.956 38.156 41.75 1 82.44 74 GLY A N 1
ATOM 516 C CA . GLY A 1 74 ? -1.682 37.844 43.156 1 82.44 74 GLY A CA 1
ATOM 517 C C . GLY A 1 74 ? -1.723 36.375 43.438 1 82.44 74 GLY A C 1
ATOM 518 O O . GLY A 1 74 ? -1.157 35.906 44.438 1 82.44 74 GLY A O 1
ATOM 519 N N . GLU A 1 75 ? -2.316 35.594 42.625 1 87.31 75 GLU A N 1
ATOM 520 C CA . GLU A 1 75 ? -2.5 34.188 42.906 1 87.31 75 GLU A CA 1
ATOM 521 C C . GLU A 1 75 ? -1.708 33.312 41.906 1 87.31 75 GLU A C 1
ATOM 523 O O . GLU A 1 75 ? -1.671 32.094 42.031 1 87.31 75 GLU A O 1
ATOM 528 N N . MET A 1 76 ? -1.043 33.875 40.969 1 88.81 76 MET A N 1
ATOM 529 C CA . MET A 1 76 ? -0.4 33.156 39.875 1 88.81 76 MET A CA 1
ATOM 530 C C . MET A 1 76 ? 0.706 32.219 40.406 1 88.81 76 MET A C 1
ATOM 532 O O . MET A 1 76 ? 0.813 31.078 39.969 1 88.81 76 MET A O 1
ATOM 536 N N . GLU A 1 77 ? 1.504 32.781 41.312 1 89.25 77 GLU A N 1
ATOM 537 C CA . GLU A 1 77 ? 2.627 32 41.844 1 89.25 77 GLU A CA 1
ATOM 538 C C . GLU A 1 77 ? 2.146 30.75 42.562 1 89.25 77 GLU A C 1
ATOM 540 O O . GLU A 1 77 ? 2.695 29.672 42.375 1 89.25 77 GLU A O 1
ATOM 545 N N . ALA A 1 78 ? 1.13 30.938 43.375 1 92.69 78 ALA A N 1
ATOM 546 C CA . ALA A 1 78 ? 0.6 29.812 44.156 1 92.69 78 ALA A CA 1
ATOM 547 C C . ALA A 1 78 ? -0.021 28.766 43.25 1 92.69 78 ALA A C 1
ATOM 549 O O . ALA A 1 78 ? 0.172 27.562 43.438 1 92.69 78 ALA A O 1
ATOM 550 N N . LYS A 1 79 ? -0.749 29.219 42.281 1 93.06 79 LYS A N 1
ATOM 551 C CA . LYS A 1 79 ? -1.412 28.312 41.344 1 93.06 79 LYS A CA 1
ATOM 552 C C . LYS A 1 79 ? -0.396 27.578 40.469 1 93.06 79 LYS A C 1
ATOM 554 O O . LYS A 1 79 ? -0.552 26.391 40.219 1 93.06 79 LYS A O 1
ATOM 559 N N . THR A 1 80 ? 0.606 28.281 40.062 1 94.88 80 THR A N 1
ATOM 560 C CA . THR A 1 80 ? 1.658 27.656 39.25 1 94.88 80 THR A CA 1
ATOM 561 C C . THR A 1 80 ? 2.357 26.562 40.062 1 94.88 80 THR A C 1
ATOM 563 O O . THR A 1 80 ? 2.617 25.469 39.531 1 94.88 80 THR A O 1
ATOM 566 N N . ALA A 1 81 ? 2.639 26.906 41.281 1 94.44 81 ALA A N 1
ATOM 567 C CA . ALA A 1 81 ? 3.293 25.922 42.156 1 94.44 81 ALA A CA 1
ATOM 568 C C . ALA A 1 81 ? 2.424 24.688 42.312 1 94.44 81 ALA A C 1
ATOM 570 O O . ALA A 1 81 ? 2.934 23.562 42.312 1 94.44 81 ALA A O 1
ATOM 571 N N . ARG A 1 82 ? 1.197 24.922 42.438 1 94.88 82 ARG A N 1
ATOM 572 C CA . ARG A 1 82 ? 0.28 23.797 42.594 1 94.88 82 ARG A CA 1
ATOM 573 C C . ARG A 1 82 ? 0.234 22.938 41.344 1 94.88 82 ARG A C 1
ATOM 575 O O . ARG A 1 82 ? 0.207 21.719 41.406 1 94.88 82 ARG A O 1
ATOM 582 N N . VAL A 1 83 ? 0.186 23.531 40.188 1 95.81 83 VAL A N 1
ATOM 583 C CA . VAL A 1 83 ? 0.18 22.828 38.938 1 95.81 83 VAL A CA 1
ATOM 584 C C . VAL A 1 83 ? 1.459 22.016 38.781 1 95.81 83 VAL A C 1
ATOM 586 O O . VAL A 1 83 ? 1.412 20.844 38.406 1 95.81 83 VAL A O 1
ATOM 589 N N . LEU A 1 84 ? 2.578 22.609 39.094 1 95.38 84 LEU A N 1
ATOM 590 C CA . LEU A 1 84 ? 3.857 21.906 38.969 1 95.38 84 LEU A CA 1
ATOM 591 C C . LEU A 1 84 ? 3.893 20.703 39.906 1 95.38 84 LEU A C 1
ATOM 593 O O . LEU A 1 84 ? 4.457 19.656 39.531 1 95.38 84 LEU A O 1
ATOM 597 N N . ALA A 1 85 ? 3.289 20.828 41.062 1 94.81 85 ALA A N 1
ATOM 598 C CA . ALA A 1 85 ? 3.229 19.719 42 1 94.81 85 ALA A CA 1
ATOM 599 C C . ALA A 1 85 ? 2.4 18.562 41.438 1 94.81 85 ALA A C 1
ATOM 601 O O . ALA A 1 85 ? 2.787 17.406 41.562 1 94.81 85 ALA A O 1
ATOM 602 N N . ILE A 1 86 ? 1.352 18.938 40.844 1 94.38 86 ILE A N 1
ATOM 603 C CA . ILE A 1 86 ? 0.479 17.922 40.281 1 94.38 86 ILE A CA 1
ATOM 604 C C . ILE A 1 86 ? 1.205 17.219 39.125 1 94.38 86 ILE A C 1
ATOM 606 O O . ILE A 1 86 ? 1.149 15.992 39 1 94.38 86 ILE A O 1
ATOM 610 N N . LEU A 1 87 ? 1.84 17.953 38.281 1 93.62 87 LEU A N 1
ATOM 611 C CA . LEU A 1 87 ? 2.541 17.406 37.125 1 93.62 87 LEU A CA 1
ATOM 612 C C . LEU A 1 87 ? 3.693 16.516 37.562 1 93.62 87 LEU A C 1
ATOM 614 O O . LEU A 1 87 ? 3.992 15.508 36.906 1 93.62 87 LEU A O 1
ATOM 618 N N . ALA A 1 88 ? 4.285 16.875 38.656 1 91.88 88 ALA A N 1
ATOM 619 C CA . ALA A 1 88 ? 5.402 16.094 39.156 1 91.88 88 ALA A CA 1
ATOM 620 C C . ALA A 1 88 ? 4.93 14.719 39.656 1 91.88 88 ALA A C 1
ATOM 622 O O . ALA A 1 88 ? 5.695 13.758 39.625 1 91.88 88 ALA A O 1
ATOM 623 N N . GLU A 1 89 ? 3.672 14.625 39.969 1 90.94 89 GLU A N 1
ATOM 624 C CA . GLU A 1 89 ? 3.115 13.383 40.5 1 90.94 89 GLU A CA 1
ATOM 625 C C . GLU A 1 89 ? 2.441 12.57 39.406 1 90.94 89 GLU A C 1
ATOM 627 O O . GLU A 1 89 ? 1.958 11.461 39.656 1 90.94 89 GLU A O 1
ATOM 632 N N . THR A 1 90 ? 2.41 13.125 38.312 1 90 90 THR A N 1
ATOM 633 C CA . THR A 1 90 ? 1.73 12.438 37.219 1 90 90 THR A CA 1
ATOM 634 C C . THR A 1 90 ? 2.693 11.508 36.469 1 90 90 THR A C 1
ATOM 636 O O . THR A 1 90 ? 3.723 11.953 35.969 1 90 90 THR A O 1
ATOM 639 N N . PRO A 1 91 ? 2.34 10.266 36.438 1 88.94 91 PRO A N 1
ATOM 640 C CA . PRO A 1 91 ? 3.191 9.336 35.719 1 88.94 91 PRO A CA 1
ATOM 641 C C . PRO A 1 91 ? 3.248 9.648 34.219 1 88.94 91 PRO A C 1
ATOM 643 O O . PRO A 1 91 ? 2.244 10.055 33.625 1 88.94 91 PRO A O 1
ATOM 646 N N . GLY A 1 92 ? 4.371 9.508 33.562 1 82.19 92 GLY A N 1
ATOM 647 C CA . GLY A 1 92 ? 4.527 9.734 32.125 1 82.19 92 GLY A CA 1
ATOM 648 C C . GLY A 1 92 ? 5.105 11.094 31.812 1 82.19 92 GLY A C 1
ATOM 649 O O . GLY A 1 92 ? 5.383 11.391 30.641 1 82.19 92 GLY A O 1
ATOM 650 N N . ILE A 1 93 ? 5.152 11.969 32.812 1 86.06 93 ILE A N 1
ATOM 651 C CA . ILE A 1 93 ? 5.742 13.289 32.625 1 86.06 93 ILE A CA 1
ATOM 652 C C . ILE A 1 93 ? 7.203 13.273 33.062 1 86.06 93 ILE A C 1
ATOM 654 O O . ILE A 1 93 ? 7.508 12.961 34.219 1 86.06 93 ILE A O 1
ATOM 658 N N . ALA A 1 94 ? 8 13.531 32.125 1 85.06 94 ALA A N 1
ATOM 659 C CA . ALA A 1 94 ? 9.43 13.562 32.438 1 85.06 94 ALA A CA 1
ATOM 660 C C . ALA A 1 94 ? 9.805 14.828 33.188 1 85.06 94 ALA A C 1
ATOM 662 O O . ALA A 1 94 ? 10.523 14.758 34.188 1 85.06 94 ALA A O 1
ATOM 663 N N . SER A 1 95 ? 9.344 15.945 32.688 1 88.12 95 SER A N 1
ATOM 664 C CA . SER A 1 95 ? 9.625 17.219 33.344 1 88.12 95 SER A CA 1
ATOM 665 C C . SER A 1 95 ? 8.547 18.25 33.031 1 88.12 95 SER A C 1
ATOM 667 O O . SER A 1 95 ? 7.848 18.141 32.031 1 88.12 95 SER A O 1
ATOM 669 N N . ALA A 1 96 ? 8.344 19.031 33.938 1 90.88 96 ALA A N 1
ATOM 670 C CA . ALA A 1 96 ? 7.453 20.188 33.812 1 90.88 96 ALA A CA 1
ATOM 671 C C . ALA A 1 96 ? 8.133 21.469 34.25 1 90.88 96 ALA A C 1
ATOM 673 O O . ALA A 1 96 ? 8.719 21.516 35.344 1 90.88 96 ALA A O 1
ATOM 674 N N . ARG A 1 97 ? 8.117 22.453 33.344 1 91.25 97 ARG A N 1
ATOM 675 C CA . ARG A 1 97 ? 8.789 23.719 33.688 1 91.25 97 ARG A CA 1
ATOM 676 C C . ARG A 1 97 ? 7.922 24.906 33.312 1 91.25 97 ARG A C 1
ATOM 678 O O . ARG A 1 97 ? 7.355 24.969 32.219 1 91.25 97 ARG A O 1
ATOM 685 N N . ALA A 1 98 ? 7.824 25.812 34.312 1 92.75 98 ALA A N 1
ATOM 686 C CA . ALA A 1 98 ? 7.148 27.078 34 1 92.75 98 ALA A CA 1
ATOM 687 C C . ALA A 1 98 ? 8.031 27.984 33.156 1 92.75 98 ALA A C 1
ATOM 689 O O . ALA A 1 98 ? 9.211 28.156 33.469 1 92.75 98 ALA A O 1
ATOM 690 N N . LEU A 1 99 ? 7.418 28.453 32.156 1 88.69 99 LEU A N 1
ATOM 691 C CA . LEU A 1 99 ? 8.18 29.344 31.312 1 88.69 99 LEU A CA 1
ATOM 692 C C . LEU A 1 99 ? 8.438 30.672 32 1 88.69 99 LEU A C 1
ATOM 694 O O . LEU A 1 99 ? 7.562 31.203 32.688 1 88.69 99 LEU A O 1
ATOM 698 N N . GLU A 1 100 ? 9.602 31.172 31.844 1 86.12 100 GLU A N 1
ATOM 699 C CA . GLU A 1 100 ? 9.953 32.5 32.375 1 86.12 100 GLU A CA 1
ATOM 700 C C . GLU A 1 100 ? 9.312 33.625 31.578 1 86.12 100 GLU A C 1
ATOM 702 O O . GLU A 1 100 ? 8.984 33.438 30.406 1 86.12 100 GLU A O 1
ATOM 707 N N . PRO A 1 101 ? 9.062 34.656 32.312 1 77.62 101 PRO A N 1
ATOM 708 C CA . PRO A 1 101 ? 8.477 35.781 31.594 1 77.62 101 PRO A CA 1
ATOM 709 C C . PRO A 1 101 ? 9.25 36.156 30.328 1 77.62 101 PRO A C 1
ATOM 711 O O . PRO A 1 101 ? 8.648 36.531 29.328 1 77.62 101 PRO A O 1
ATOM 714 N N . SER A 1 102 ? 10.547 36 30.406 1 79.12 102 SER A N 1
ATOM 715 C CA . SER A 1 102 ? 11.367 36.344 29.25 1 79.12 102 SER A CA 1
ATOM 716 C C . SER A 1 102 ? 11.086 35.375 28.078 1 79.12 102 SER A C 1
ATOM 718 O O . SER A 1 102 ? 11.062 35.812 26.922 1 79.12 102 SER A O 1
ATOM 720 N N . GLU A 1 103 ? 10.867 34.156 28.453 1 81.94 103 GLU A N 1
ATOM 721 C CA . GLU A 1 103 ? 10.578 33.156 27.438 1 81.94 103 GLU A CA 1
ATOM 722 C C . GLU A 1 103 ? 9.211 33.406 26.797 1 81.94 103 GLU A C 1
ATOM 724 O O . GLU A 1 103 ? 9.047 33.219 25.594 1 81.94 103 GLU A O 1
ATOM 729 N N . MET A 1 104 ? 8.297 33.781 27.625 1 77.06 104 MET A N 1
ATOM 730 C CA . MET A 1 104 ? 6.953 34.062 27.141 1 77.06 104 MET A CA 1
ATOM 731 C C . MET A 1 104 ? 6.969 35.25 26.188 1 77.06 104 MET A C 1
ATOM 733 O O . MET A 1 104 ? 6.285 35.25 25.156 1 77.06 104 MET A O 1
ATOM 737 N N . GLN A 1 105 ? 7.75 36.25 26.594 1 74.75 105 GLN A N 1
ATOM 738 C CA . GLN A 1 105 ? 7.883 37.406 25.734 1 74.75 105 GLN A CA 1
ATOM 739 C C . GLN A 1 105 ? 8.453 37.031 24.375 1 74.75 105 GLN A C 1
ATOM 741 O O . GLN A 1 105 ? 8.016 37.562 23.344 1 74.75 105 GLN A O 1
ATOM 746 N N . ALA A 1 106 ? 9.359 36.188 24.406 1 77.62 106 ALA A N 1
ATOM 747 C CA . ALA A 1 106 ? 10 35.75 23.172 1 77.62 106 ALA A CA 1
ATOM 748 C C . ALA A 1 106 ? 9.008 35.031 22.266 1 77.62 106 ALA A C 1
ATOM 750 O O . ALA A 1 106 ? 9.102 35.125 21.031 1 77.62 106 ALA A O 1
ATOM 751 N N . LEU A 1 107 ? 8.133 34.344 22.875 1 73.12 107 LEU A N 1
ATOM 752 C CA . LEU A 1 107 ? 7.129 33.625 22.125 1 73.12 107 LEU A CA 1
ATOM 753 C C . LEU A 1 107 ? 6.125 34.562 21.469 1 73.12 107 LEU A C 1
ATOM 755 O O . LEU A 1 107 ? 5.617 34.281 20.391 1 73.12 107 LEU A O 1
ATOM 759 N N . ILE A 1 108 ? 5.887 35.688 22.125 1 67.44 108 ILE A N 1
ATOM 760 C CA . ILE A 1 108 ? 4.859 36.625 21.688 1 67.44 108 ILE A CA 1
ATOM 761 C C . ILE A 1 108 ? 5.484 37.688 20.797 1 67.44 108 ILE A C 1
ATOM 763 O O . ILE A 1 108 ? 4.801 38.312 19.969 1 67.44 108 ILE A O 1
ATOM 767 N N . ALA A 1 109 ? 6.727 37.875 20.891 1 68.56 109 ALA A N 1
ATOM 768 C CA . ALA A 1 109 ? 7.457 38.938 20.219 1 68.56 109 ALA A CA 1
ATOM 769 C C . ALA A 1 109 ? 7.23 38.906 18.703 1 68.56 109 ALA A C 1
ATOM 771 O O . ALA A 1 109 ? 7.066 39.938 18.062 1 68.56 109 ALA A O 1
ATOM 772 N N . PRO A 1 110 ? 7.227 37.75 18.203 1 63.69 110 PRO A N 1
ATOM 773 C CA . PRO A 1 110 ? 7.066 37.719 16.75 1 63.69 110 PRO A CA 1
ATOM 774 C C . PRO A 1 110 ? 5.73 38.281 16.281 1 63.69 110 PRO A C 1
ATOM 776 O O . PRO A 1 110 ? 5.625 38.781 15.156 1 63.69 110 PRO A O 1
ATOM 779 N N . TRP A 1 111 ? 4.824 38.281 17.141 1 56.56 111 TRP A N 1
ATOM 780 C CA . TRP A 1 111 ? 3.482 38.719 16.75 1 56.56 111 TRP A CA 1
ATOM 781 C C . TRP A 1 111 ? 3.217 40.156 17.188 1 56.56 111 TRP A C 1
ATOM 783 O O . TRP A 1 111 ? 2.613 40.938 16.453 1 56.56 111 TRP A O 1
ATOM 793 N N . PHE A 1 112 ? 3.641 40.5 18.344 1 60.62 112 PHE A N 1
ATOM 794 C CA . PHE A 1 112 ? 3.246 41.75 18.953 1 60.62 112 PHE A CA 1
ATOM 795 C C . PHE A 1 112 ? 4.441 42.688 19.078 1 60.62 112 PHE A C 1
ATOM 797 O O . PHE A 1 112 ? 4.281 43.875 19.375 1 60.62 112 PHE A O 1
ATOM 804 N N . GLY A 1 113 ? 5.508 42.219 18.484 1 60.75 113 GLY A N 1
ATOM 805 C CA . GLY A 1 113 ? 6.695 43.062 18.609 1 60.75 113 GLY A CA 1
ATOM 806 C C . GLY A 1 113 ? 7.379 42.906 19.953 1 60.75 113 GLY A C 1
ATOM 807 O O . GLY A 1 113 ? 6.785 42.406 20.906 1 60.75 113 GLY A O 1
ATOM 808 N N . PRO A 1 114 ? 8.547 43.25 20.109 1 62.41 114 PRO A N 1
ATOM 809 C CA . PRO A 1 114 ? 9.383 43.031 21.297 1 62.41 114 PRO A CA 1
ATOM 810 C C . PRO A 1 114 ? 9.023 44 22.438 1 62.41 114 PRO A C 1
ATOM 812 O O . PRO A 1 114 ? 9.383 43.75 23.594 1 62.41 114 PRO A O 1
ATOM 815 N N . ASP A 1 115 ? 8.32 45.125 22.219 1 60.41 115 ASP A N 1
ATOM 816 C CA . ASP A 1 115 ? 8.148 46.188 23.219 1 60.41 115 ASP A CA 1
ATOM 817 C C . ASP A 1 115 ? 6.793 46.062 23.906 1 60.41 115 ASP A C 1
ATOM 819 O O . ASP A 1 115 ? 6.266 47.062 24.422 1 60.41 115 ASP A O 1
ATOM 823 N N . LEU A 1 116 ? 6.156 44.906 23.844 1 56.5 116 LEU A N 1
ATOM 824 C CA . LEU A 1 116 ? 4.887 44.812 24.562 1 56.5 116 LEU A CA 1
ATOM 825 C C . LEU A 1 116 ? 5.105 44.75 26.062 1 56.5 116 LEU A C 1
ATOM 827 O O . LEU A 1 116 ? 6.035 44.094 26.531 1 56.5 116 LEU A O 1
ATOM 831 N N . PRO A 1 117 ? 4.527 45.688 26.781 1 58.38 117 PRO A N 1
ATOM 832 C CA . PRO A 1 117 ? 4.625 45.594 28.234 1 58.38 117 PRO A CA 1
ATOM 833 C C . PRO A 1 117 ? 3.965 44.312 28.766 1 58.38 117 PRO A C 1
ATOM 835 O O . PRO A 1 117 ? 2.801 44.344 29.172 1 58.38 117 PRO A O 1
ATOM 838 N N . VAL A 1 118 ? 4.602 43.125 28.672 1 57.22 118 VAL A N 1
ATOM 839 C CA . VAL A 1 118 ? 4.125 41.812 29.062 1 57.22 118 VAL A CA 1
ATOM 840 C C . VAL A 1 118 ? 3.725 41.844 30.531 1 57.22 118 VAL A C 1
ATOM 842 O O . VAL A 1 118 ? 2.801 41.125 30.953 1 57.22 118 VAL A O 1
ATOM 845 N N . ASP A 1 119 ? 4.41 42.719 31.375 1 58.66 119 ASP A N 1
ATOM 846 C CA . ASP A 1 119 ? 4.184 42.75 32.812 1 58.66 119 ASP A CA 1
ATOM 847 C C . ASP A 1 119 ? 2.816 43.344 33.125 1 58.66 119 ASP A C 1
ATOM 849 O O . ASP A 1 119 ? 2.242 43.062 34.188 1 58.66 119 ASP A O 1
ATOM 853 N N . SER A 1 120 ? 2.406 44.125 32.219 1 59.69 120 SER A N 1
ATOM 854 C CA . SER A 1 120 ? 1.149 44.812 32.531 1 59.69 120 SER A CA 1
ATOM 855 C C . SER A 1 120 ? -0.036 44.062 31.906 1 59.69 120 SER A C 1
ATOM 857 O O . SER A 1 120 ? -1.188 44.344 32.25 1 59.69 120 SER A O 1
ATOM 859 N N . LEU A 1 121 ? 0.323 43.062 31.109 1 60.28 121 LEU A N 1
ATOM 860 C CA . LEU A 1 121 ? -0.749 42.312 30.453 1 60.28 121 LEU A CA 1
ATOM 861 C C . LEU A 1 121 ? -1.028 41.031 31.203 1 60.28 121 LEU A C 1
ATOM 863 O O . LEU A 1 121 ? -0.107 40.375 31.719 1 60.28 121 LEU A O 1
ATOM 867 N N . PRO A 1 122 ? -2.229 40.875 31.547 1 67.56 122 PRO A N 1
ATOM 868 C CA . PRO A 1 122 ? -2.59 39.594 32.156 1 67.56 122 PRO A CA 1
ATOM 869 C C . PRO A 1 122 ? -2.287 38.406 31.25 1 67.56 122 PRO A C 1
ATOM 871 O O . PRO A 1 122 ? -3.188 37.875 30.594 1 67.56 122 PRO A O 1
ATOM 874 N N . ILE A 1 123 ? -0.999 38.062 31.125 1 72.81 123 ILE A N 1
ATOM 875 C CA . ILE A 1 123 ? -0.598 36.938 30.297 1 72.81 123 ILE A CA 1
ATOM 876 C C . ILE A 1 123 ? -0.652 35.625 31.094 1 72.81 123 ILE A C 1
ATOM 878 O O . ILE A 1 123 ? -0.176 35.594 32.25 1 72.81 123 ILE A O 1
ATOM 882 N N . PRO A 1 124 ? -1.23 34.719 30.531 1 82.75 124 PRO A N 1
ATOM 883 C CA . PRO A 1 124 ? -1.273 33.406 31.234 1 82.75 124 PRO A CA 1
ATOM 884 C C . PRO A 1 124 ? 0.11 32.812 31.406 1 82.75 124 PRO A C 1
ATOM 886 O O . PRO A 1 124 ? 1.021 33.062 30.625 1 82.75 124 PRO A O 1
ATOM 889 N N . GLN A 1 125 ? 0.296 32.219 32.594 1 87.44 125 GLN A N 1
ATOM 890 C CA . GLN A 1 125 ? 1.521 31.453 32.812 1 87.44 125 GLN A CA 1
ATOM 891 C C . GLN A 1 125 ? 1.504 30.125 32.031 1 87.44 125 GLN A C 1
ATOM 893 O O . GLN A 1 125 ? 0.507 29.406 32.062 1 87.44 125 GLN A O 1
ATOM 898 N N . LEU A 1 126 ? 2.572 29.844 31.297 1 89.75 126 LEU A N 1
ATOM 899 C CA . LEU A 1 126 ? 2.686 28.594 30.531 1 89.75 126 LEU A CA 1
ATOM 900 C C . LEU A 1 126 ? 3.66 27.641 31.203 1 89.75 126 LEU A C 1
ATOM 902 O O . LEU A 1 126 ? 4.727 28.047 31.656 1 89.75 126 LEU A O 1
ATOM 906 N N . VAL A 1 127 ? 3.178 26.469 31.328 1 90.88 127 VAL A N 1
ATOM 907 C CA . VAL A 1 127 ? 4.027 25.391 31.844 1 90.88 127 VAL A CA 1
ATOM 908 C C . VAL A 1 127 ? 4.266 24.359 30.75 1 90.88 127 VAL A C 1
ATOM 910 O O . VAL A 1 127 ? 3.314 23.812 30.203 1 90.88 127 VAL A O 1
ATOM 913 N N . GLU A 1 128 ? 5.492 24.094 30.438 1 89.44 128 GLU A N 1
ATOM 914 C CA . GLU A 1 128 ? 5.867 23.109 29.422 1 89.44 128 GLU A CA 1
ATOM 915 C C . GLU A 1 128 ? 6.031 21.719 30.047 1 89.44 128 GLU A C 1
ATOM 917 O O . GLU A 1 128 ? 6.68 21.578 31.094 1 89.44 128 GLU A O 1
ATOM 922 N N . ILE A 1 129 ? 5.371 20.812 29.406 1 86.5 129 ILE A N 1
ATOM 923 C CA . ILE A 1 129 ? 5.441 19.438 29.875 1 86.5 129 ILE A CA 1
ATOM 924 C C . ILE A 1 129 ? 6.273 18.594 28.906 1 86.5 129 ILE A C 1
ATOM 926 O O . ILE A 1 129 ? 6.047 18.625 27.688 1 86.5 129 ILE A O 1
ATOM 930 N N . ALA A 1 130 ? 7.258 18 29.391 1 81.56 130 ALA A N 1
ATOM 931 C CA . ALA A 1 130 ? 8.008 17.016 28.625 1 81.56 130 ALA A CA 1
ATOM 932 C C . ALA A 1 130 ? 7.555 15.594 28.969 1 81.56 130 ALA A C 1
ATOM 934 O O . ALA A 1 130 ? 7.52 15.219 30.156 1 81.56 130 ALA A O 1
ATOM 935 N N . GLU A 1 131 ? 7.102 14.922 27.953 1 76.75 131 GLU A N 1
ATOM 936 C CA . GLU A 1 131 ? 6.602 13.562 28.172 1 76.75 131 GLU A CA 1
ATOM 937 C C . GLU A 1 131 ? 7.734 12.547 28.125 1 76.75 131 GLU A C 1
ATOM 939 O O . GLU A 1 131 ? 8.789 12.797 27.547 1 76.75 131 GLU A O 1
ATOM 944 N N . GLU A 1 132 ? 7.574 11.609 28.922 1 71.75 132 GLU A N 1
ATOM 945 C CA . GLU A 1 132 ? 8.5 10.477 28.875 1 71.75 132 GLU A CA 1
ATOM 946 C C . GLU A 1 132 ? 7.77 9.188 28.516 1 71.75 132 GLU A C 1
ATOM 948 O O . GLU A 1 132 ? 6.617 8.984 28.906 1 71.75 132 GLU A O 1
ATOM 953 N N . GLY A 1 133 ? 8.438 8.383 27.719 1 63.84 133 GLY A N 1
ATOM 954 C CA . GLY A 1 133 ? 7.926 7.055 27.422 1 63.84 133 GLY A CA 1
ATOM 955 C C . GLY A 1 133 ? 6.66 7.086 26.578 1 63.84 133 GLY A C 1
ATOM 956 O O . GLY A 1 133 ? 6.629 7.699 25.516 1 63.84 133 GLY A O 1
ATOM 957 N N . GLN A 1 134 ? 5.617 6.383 27.25 1 62.72 134 GLN A N 1
ATOM 958 C CA . GLN A 1 134 ? 4.359 6.191 26.531 1 62.72 134 GLN A CA 1
ATOM 959 C C . GLN A 1 134 ? 3.447 7.406 26.688 1 62.72 134 GLN A C 1
ATOM 961 O O . GLN A 1 134 ? 2.324 7.418 26.188 1 62.72 134 GLN A O 1
ATOM 966 N N . GLY A 1 135 ? 3.941 8.438 27.297 1 70.25 135 GLY A N 1
ATOM 967 C CA . GLY A 1 135 ? 3.121 9.625 27.484 1 70.25 135 GLY A CA 1
ATOM 968 C C . GLY A 1 135 ? 2.264 9.562 28.734 1 70.25 135 GLY A C 1
ATOM 969 O O . GLY A 1 135 ? 2.408 8.648 29.547 1 70.25 135 GLY A O 1
ATOM 970 N N . PHE A 1 136 ? 1.633 10.656 29.078 1 76.81 136 PHE A N 1
ATOM 971 C CA . PHE A 1 136 ? 0.76 10.758 30.25 1 76.81 136 PHE A CA 1
ATOM 972 C C . PHE A 1 136 ? -0.706 10.719 29.828 1 76.81 136 PHE A C 1
ATOM 974 O O . PHE A 1 136 ? -1.023 10.875 28.641 1 76.81 136 PHE A O 1
ATOM 981 N N . ASP A 1 137 ? -1.507 10.305 30.797 1 77.81 137 ASP A N 1
ATOM 982 C CA . ASP A 1 137 ? -2.949 10.328 30.578 1 77.81 137 ASP A CA 1
ATOM 983 C C . ASP A 1 137 ? -3.48 11.766 30.578 1 77.81 137 ASP A C 1
ATOM 985 O O . ASP A 1 137 ? -3.783 12.328 31.625 1 77.81 137 ASP A O 1
ATOM 989 N N . ALA A 1 138 ? -3.607 12.25 29.344 1 79.06 138 ALA A N 1
ATOM 990 C CA . ALA A 1 138 ? -3.998 13.648 29.188 1 79.06 138 ALA A CA 1
ATOM 991 C C . ALA A 1 138 ? -5.395 13.891 29.766 1 79.06 138 ALA A C 1
ATOM 993 O O . ALA A 1 138 ? -5.652 14.922 30.375 1 79.06 138 ALA A O 1
ATOM 994 N N . GLU A 1 139 ? -6.266 12.93 29.531 1 81.5 139 GLU A N 1
ATOM 995 C CA . GLU A 1 139 ? -7.629 13.094 30.016 1 81.5 139 GLU A CA 1
ATOM 996 C C . GLU A 1 139 ? -7.672 13.062 31.547 1 81.5 139 GLU A C 1
ATOM 998 O O . GLU A 1 139 ? -8.367 13.867 32.156 1 81.5 139 GLU A O 1
ATOM 1003 N N . GLY A 1 140 ? -6.98 12.133 32.094 1 86.12 140 GLY A N 1
ATOM 1004 C CA . GLY A 1 140 ? -6.891 12.086 33.531 1 86.12 140 GLY A CA 1
ATOM 1005 C C . GLY A 1 140 ? -6.305 13.344 34.156 1 86.12 140 GLY A C 1
ATOM 1006 O O . GLY A 1 140 ? -6.797 13.836 35.156 1 86.12 140 GLY A O 1
ATOM 1007 N N . LEU A 1 141 ? -5.27 13.812 33.531 1 88.81 141 LEU A N 1
ATOM 1008 C CA . LEU A 1 141 ? -4.625 15.031 34.031 1 88.81 141 LEU A CA 1
ATOM 1009 C C . LEU A 1 141 ? -5.566 16.219 33.906 1 88.81 141 LEU A C 1
ATOM 1011 O O . LEU A 1 141 ? -5.609 17.078 34.781 1 88.81 141 LEU A O 1
ATOM 1015 N N . ARG A 1 142 ? -6.254 16.281 32.781 1 89.62 142 ARG A N 1
ATOM 1016 C CA . ARG A 1 142 ? -7.23 17.344 32.594 1 89.62 142 ARG A CA 1
ATOM 1017 C C . ARG A 1 142 ? -8.266 17.344 33.719 1 89.62 142 ARG A C 1
ATOM 1019 O O . ARG A 1 142 ? -8.586 18.406 34.25 1 89.62 142 ARG A O 1
ATOM 1026 N N . LEU A 1 143 ? -8.75 16.234 34.062 1 90.31 143 LEU A N 1
ATOM 1027 C CA . LEU A 1 143 ? -9.75 16.125 35.094 1 90.31 143 LEU A CA 1
ATOM 1028 C C . LEU A 1 143 ? -9.156 16.516 36.469 1 90.31 143 LEU A C 1
ATOM 1030 O O . LEU A 1 143 ? -9.805 17.219 37.25 1 90.31 143 LEU A O 1
ATOM 1034 N N . ARG A 1 144 ? -7.996 16.094 36.688 1 93 144 ARG A N 1
ATOM 1035 C CA . ARG A 1 144 ? -7.336 16.422 37.938 1 93 144 ARG A CA 1
ATOM 1036 C C . ARG A 1 144 ? -7.086 17.922 38.062 1 93 144 ARG A C 1
ATOM 1038 O O . ARG A 1 144 ? -7.332 18.531 39.094 1 93 144 ARG A O 1
ATOM 1045 N N . LEU A 1 145 ? -6.633 18.531 37.031 1 92.94 145 LEU A N 1
ATOM 1046 C CA . LEU A 1 145 ? -6.367 19.969 37.031 1 92.94 145 LEU A CA 1
ATOM 1047 C C . LEU A 1 145 ? -7.66 20.75 37.188 1 92.94 145 LEU A C 1
ATOM 1049 O O . LEU A 1 145 ? -7.703 21.75 37.938 1 92.94 145 LEU A O 1
ATOM 1053 N N . SER A 1 146 ? -8.672 20.312 36.5 1 92.25 146 SER A N 1
ATOM 1054 C CA . SER A 1 146 ? -9.953 20.984 36.594 1 92.25 146 SER A CA 1
ATOM 1055 C C . SER A 1 146 ? -10.5 20.969 38 1 92.25 146 SER A C 1
ATOM 1057 O O . SER A 1 146 ? -11.195 21.891 38.438 1 92.25 146 SER A O 1
ATOM 1059 N N . ALA A 1 147 ? -10.242 20 38.75 1 92.12 147 ALA A N 1
ATOM 1060 C CA . ALA A 1 147 ? -10.711 19.828 40.125 1 92.12 147 ALA A CA 1
ATOM 1061 C C . ALA A 1 147 ? -9.859 20.641 41.094 1 92.12 147 ALA A C 1
ATOM 1063 O O . ALA A 1 147 ? -10.383 21.266 42 1 92.12 147 ALA A O 1
ATOM 1064 N N . GLU A 1 148 ? -8.594 20.703 40.906 1 93.19 148 GLU A N 1
ATOM 1065 C CA . GLU A 1 148 ? -7.676 21.281 41.906 1 93.19 148 GLU A CA 1
ATOM 1066 C C . GLU A 1 148 ? -7.301 22.719 41.531 1 93.19 148 GLU A C 1
ATOM 1068 O O . GLU A 1 148 ? -7.105 23.562 42.406 1 93.19 148 GLU A O 1
ATOM 1073 N N . VAL A 1 149 ? -7.055 22.938 40.219 1 93.12 149 VAL A N 1
ATOM 1074 C CA . VAL A 1 149 ? -6.699 24.25 39.719 1 93.12 149 VAL A CA 1
ATOM 1075 C C . VAL A 1 149 ? -7.535 24.578 38.5 1 93.12 149 VAL A C 1
ATOM 1077 O O . VAL A 1 149 ? -7.039 24.531 37.375 1 93.12 149 VAL A O 1
ATOM 1080 N N . PRO A 1 150 ? -8.695 25 38.688 1 91.44 150 PRO A N 1
ATOM 1081 C CA . PRO A 1 150 ? -9.609 25.234 37.562 1 91.44 150 PRO A CA 1
ATOM 1082 C C . PRO A 1 150 ? -9.094 26.266 36.562 1 91.44 150 PRO A C 1
ATOM 1084 O O . PRO A 1 150 ? -9.508 26.281 35.406 1 91.44 150 PRO A O 1
ATOM 1087 N N . GLU A 1 151 ? -8.234 27.094 36.969 1 89.56 151 GLU A N 1
ATOM 1088 C CA . GLU A 1 151 ? -7.691 28.141 36.125 1 89.56 151 GLU A CA 1
ATOM 1089 C C . GLU A 1 151 ? -6.637 27.578 35.156 1 89.56 151 GLU A C 1
ATOM 1091 O O . GLU A 1 151 ? -6.152 28.297 34.281 1 89.56 151 GLU A O 1
ATOM 1096 N N . ALA A 1 152 ? -6.277 26.359 35.344 1 91.75 152 ALA A N 1
ATOM 1097 C CA . ALA A 1 152 ? -5.266 25.703 34.531 1 91.75 152 ALA A CA 1
ATOM 1098 C C . ALA A 1 152 ? -5.906 24.859 33.438 1 91.75 152 ALA A C 1
ATOM 1100 O O . ALA A 1 152 ? -6.828 24.078 33.719 1 91.75 152 ALA A O 1
ATOM 1101 N N . VAL A 1 153 ? -5.469 25.078 32.219 1 88.81 153 VAL A N 1
ATOM 1102 C CA . VAL A 1 153 ? -5.977 24.328 31.078 1 88.81 153 VAL A CA 1
ATOM 1103 C C . VAL A 1 153 ? -4.82 23.656 30.359 1 88.81 153 VAL A C 1
ATOM 1105 O O . VAL A 1 153 ? -3.814 24.297 30.047 1 88.81 153 VAL A O 1
ATOM 1108 N N . ILE A 1 154 ? -4.941 22.344 30.203 1 86.81 154 ILE A N 1
ATOM 1109 C CA . ILE A 1 154 ? -3.906 21.594 29.5 1 86.81 154 ILE A CA 1
ATOM 1110 C C . ILE A 1 154 ? -4.145 21.688 27.984 1 86.81 154 ILE A C 1
ATOM 1112 O O . ILE A 1 154 ? -5.27 21.5 27.516 1 86.81 154 ILE A O 1
ATOM 1116 N N . ASP A 1 155 ? -3.26 22.172 27.25 1 78.06 155 ASP A N 1
ATOM 1117 C CA . ASP A 1 155 ? -3.27 22.156 25.797 1 78.06 155 ASP A CA 1
ATOM 1118 C C . ASP A 1 155 ? -2.412 21.016 25.25 1 78.06 155 ASP A C 1
ATOM 1120 O O . ASP A 1 155 ? -1.191 21.156 25.141 1 78.06 155 ASP A O 1
ATOM 1124 N N . ASP A 1 156 ? -3.092 19.969 25.094 1 68.44 156 ASP A N 1
ATOM 1125 C CA . ASP A 1 156 ? -2.395 18.797 24.594 1 68.44 156 ASP A CA 1
ATOM 1126 C C . ASP A 1 156 ? -2.35 18.797 23.062 1 68.44 156 ASP A C 1
ATOM 1128 O O . ASP A 1 156 ? -3.381 18.625 22.406 1 68.44 156 ASP A O 1
ATOM 1132 N N . HIS A 1 157 ? -1.416 19.266 22.391 1 60.38 157 HIS A N 1
ATOM 1133 C CA . HIS A 1 157 ? -1.27 19.172 20.938 1 60.38 157 HIS A CA 1
ATOM 1134 C C . HIS A 1 157 ? -1.181 17.719 20.5 1 60.38 157 HIS A C 1
ATOM 1136 O O . HIS A 1 157 ? -1.258 17.438 19.297 1 60.38 157 HIS A O 1
ATOM 1142 N N . GLN A 1 158 ? -1.209 16.844 21.531 1 58.47 158 GLN A N 1
ATOM 1143 C CA . GLN A 1 158 ? -0.979 15.438 21.25 1 58.47 158 GLN A CA 1
ATOM 1144 C C . GLN A 1 158 ? -2.264 14.75 20.797 1 58.47 158 GLN A C 1
ATOM 1146 O O . GLN A 1 158 ? -2.217 13.711 20.141 1 58.47 158 GLN A O 1
ATOM 1151 N N . GLY A 1 159 ? -3.416 15.453 21.125 1 59.34 159 GLY A N 1
ATOM 1152 C CA . GLY A 1 159 ? -4.688 14.805 20.859 1 59.34 159 GLY A CA 1
ATOM 1153 C C . GLY A 1 159 ? -4.883 14.484 19.391 1 59.34 159 GLY A C 1
ATOM 1154 O O . GLY A 1 159 ? -5.418 13.422 19.047 1 59.34 159 GLY A O 1
ATOM 1155 N N . TRP A 1 160 ? -4.348 15.211 18.531 1 60.06 160 TRP A N 1
ATOM 1156 C CA . TRP A 1 160 ? -4.609 15 17.109 1 60.06 160 TRP A CA 1
ATOM 1157 C C . TRP A 1 160 ? -3.568 14.07 16.5 1 60.06 160 TRP A C 1
ATOM 1159 O O . TRP A 1 160 ? -3.795 13.492 15.43 1 60.06 160 TRP A O 1
ATOM 1169 N N . ARG A 1 161 ? -2.5 13.828 17.234 1 66.56 161 ARG A N 1
ATOM 1170 C CA . ARG A 1 161 ? -1.41 13.078 16.609 1 66.56 161 ARG A CA 1
ATOM 1171 C C . ARG A 1 161 ? -1.477 11.602 16.984 1 66.56 161 ARG A C 1
ATOM 1173 O O . ARG A 1 161 ? -1 10.742 16.234 1 66.56 161 ARG A O 1
ATOM 1180 N N . ARG A 1 162 ? -2.09 11.32 18.141 1 68.81 162 ARG A N 1
ATOM 1181 C CA . ARG A 1 162 ? -2.129 9.945 18.609 1 68.81 162 ARG A CA 1
ATOM 1182 C C . ARG A 1 162 ? -2.812 9.039 17.594 1 68.81 162 ARG A C 1
ATOM 1184 O O . ARG A 1 162 ? -2.299 7.965 17.266 1 68.81 162 ARG A O 1
ATOM 1191 N N . PRO A 1 163 ? -3.863 9.578 17.016 1 66.38 163 PRO A N 1
ATOM 1192 C CA . PRO A 1 163 ? -4.496 8.719 16 1 66.38 163 PRO A CA 1
ATOM 1193 C C . PRO A 1 163 ? -3.633 8.547 14.758 1 66.38 163 PRO A C 1
ATOM 1195 O O . PRO A 1 163 ? -3.684 7.496 14.109 1 66.38 163 PRO A O 1
ATOM 1198 N N . LEU A 1 164 ? -2.801 9.453 14.547 1 68.88 164 LEU A N 1
ATOM 1199 C CA . LEU A 1 164 ? -1.932 9.375 13.383 1 68.88 164 LEU A CA 1
ATOM 1200 C C . LEU A 1 164 ? -0.829 8.344 13.594 1 68.88 164 LEU A C 1
ATOM 1202 O O . LEU A 1 164 ? -0.494 7.586 12.68 1 68.88 164 LEU A O 1
ATOM 1206 N N . VAL A 1 165 ? -0.349 8.359 14.797 1 72.31 165 VAL A N 1
ATOM 1207 C CA . VAL A 1 165 ? 0.69 7.395 15.133 1 72.31 165 VAL A CA 1
ATOM 1208 C C . VAL A 1 165 ? 0.114 5.98 15.094 1 72.31 165 VAL A C 1
ATOM 1210 O O . VAL A 1 165 ? 0.752 5.059 14.578 1 72.31 165 VAL A O 1
ATOM 1213 N N . ALA A 1 166 ? -1.041 5.832 15.602 1 73 166 ALA A N 1
ATOM 1214 C CA . ALA A 1 166 ? -1.703 4.527 15.578 1 73 166 ALA A CA 1
ATOM 1215 C C . ALA A 1 166 ? -1.976 4.074 14.148 1 73 166 ALA A C 1
ATOM 1217 O O . ALA A 1 166 ? -1.814 2.895 13.828 1 73 166 ALA A O 1
ATOM 1218 N N . ALA A 1 167 ? -2.361 4.988 13.344 1 72.38 167 ALA A N 1
ATOM 1219 C CA . ALA A 1 167 ? -2.6 4.676 11.938 1 72.38 167 ALA A CA 1
ATOM 1220 C C . ALA A 1 167 ? -1.316 4.219 11.25 1 72.38 167 ALA A C 1
ATOM 1222 O O . ALA A 1 167 ? -1.329 3.268 10.469 1 72.38 167 ALA A O 1
ATOM 1223 N N . ALA A 1 168 ? -0.303 4.91 11.578 1 76.12 168 ALA A N 1
ATOM 1224 C CA . ALA A 1 168 ? 0.991 4.551 11.008 1 76.12 168 ALA A CA 1
ATOM 1225 C C . ALA A 1 168 ? 1.405 3.145 11.43 1 76.12 168 ALA A C 1
ATOM 1227 O O . ALA A 1 168 ? 1.95 2.381 10.633 1 76.12 168 ALA A O 1
ATOM 1228 N N . GLY A 1 169 ? 1.172 2.793 12.703 1 78.56 169 GLY A N 1
ATOM 1229 C CA . GLY A 1 169 ? 1.462 1.456 13.195 1 78.56 169 GLY A CA 1
ATOM 1230 C C . GLY A 1 169 ? 0.666 0.374 12.492 1 78.56 169 GLY A C 1
ATOM 1231 O O . GLY A 1 169 ? 1.208 -0.678 12.148 1 78.56 169 GLY A O 1
ATOM 1232 N N . ARG A 1 170 ? -0.524 0.62 12.336 1 78.19 170 ARG A N 1
ATOM 1233 C CA . ARG A 1 170 ? -1.379 -0.335 11.641 1 78.19 170 ARG A CA 1
ATOM 1234 C C . ARG A 1 170 ? -0.931 -0.513 10.188 1 78.19 170 ARG A C 1
ATOM 1236 O O . ARG A 1 170 ? -0.954 -1.626 9.664 1 78.19 170 ARG A O 1
ATOM 1243 N N . LEU A 1 171 ? -0.582 0.591 9.578 1 77.12 171 LEU A N 1
ATOM 1244 C CA . LEU A 1 171 ? -0.088 0.518 8.203 1 77.12 171 LEU A CA 1
ATOM 1245 C C . LEU A 1 171 ? 1.198 -0.298 8.133 1 77.12 171 LEU A C 1
ATOM 1247 O O . LEU A 1 171 ? 1.399 -1.067 7.191 1 77.12 171 LEU A O 1
ATOM 1251 N N . ARG A 1 172 ? 2.008 -0.098 9.141 1 81.94 172 ARG A N 1
ATOM 1252 C CA . ARG A 1 172 ? 3.244 -0.871 9.219 1 81.94 172 ARG A CA 1
ATOM 1253 C C . ARG A 1 172 ? 2.951 -2.361 9.344 1 81.94 172 ARG A C 1
ATOM 1255 O O . ARG A 1 172 ? 3.574 -3.184 8.664 1 81.94 172 ARG A O 1
ATOM 1262 N N . LEU A 1 173 ? 2.031 -2.744 10.172 1 83.56 173 LEU A N 1
ATOM 1263 C CA . LEU A 1 173 ? 1.639 -4.137 10.359 1 83.56 173 LEU A CA 1
ATOM 1264 C C . LEU A 1 173 ? 1.079 -4.723 9.07 1 83.56 173 LEU A C 1
ATOM 1266 O O . LEU A 1 173 ? 1.391 -5.859 8.711 1 83.56 173 LEU A O 1
ATOM 1270 N N . LEU A 1 174 ? 0.322 -3.938 8.398 1 81.44 174 LEU A N 1
ATOM 1271 C CA . LEU A 1 174 ? -0.244 -4.383 7.125 1 81.44 174 LEU A CA 1
ATOM 1272 C C . LEU A 1 174 ? 0.853 -4.605 6.09 1 81.44 174 LEU A C 1
ATOM 1274 O O . LEU A 1 174 ? 0.776 -5.535 5.289 1 81.44 174 LEU A O 1
ATOM 1278 N N . GLY A 1 175 ? 1.776 -3.709 6.07 1 82.88 175 GLY A N 1
ATOM 1279 C CA . GLY A 1 175 ? 2.922 -3.9 5.195 1 82.88 175 GLY A CA 1
ATOM 1280 C C . GLY A 1 175 ? 3.658 -5.203 5.449 1 82.88 175 GLY A C 1
ATOM 1281 O O . GLY A 1 175 ? 3.951 -5.949 4.512 1 82.88 175 GLY A O 1
ATOM 1282 N N . PHE A 1 176 ? 3.904 -5.562 6.703 1 85.94 176 PHE A N 1
ATOM 1283 C CA . PHE A 1 176 ? 4.582 -6.801 7.07 1 85.94 176 PHE A CA 1
ATOM 1284 C C . PHE A 1 176 ? 3.74 -8.008 6.68 1 85.94 176 PHE A C 1
ATOM 1286 O O . PHE A 1 176 ? 4.266 -9 6.164 1 85.94 176 PHE A O 1
ATOM 1293 N N . LEU A 1 177 ? 2.484 -7.93 6.961 1 89.25 177 LEU A N 1
ATOM 1294 C CA . LEU A 1 177 ? 1.576 -9.008 6.586 1 89.25 177 LEU A CA 1
ATOM 1295 C C . LEU A 1 177 ? 1.585 -9.234 5.078 1 89.25 177 LEU A C 1
ATOM 1297 O O . LEU A 1 177 ? 1.582 -10.375 4.613 1 89.25 177 LEU A O 1
ATOM 1301 N N . SER A 1 178 ? 1.559 -8.141 4.355 1 89.75 178 SER A N 1
ATOM 1302 C CA . SER A 1 178 ? 1.593 -8.234 2.898 1 89.75 178 SER A CA 1
ATOM 1303 C C . SER A 1 178 ? 2.852 -8.953 2.42 1 89.75 178 SER A C 1
ATOM 1305 O O . SER A 1 178 ? 2.785 -9.805 1.53 1 89.75 178 SER A O 1
ATOM 1307 N N . ILE A 1 179 ? 3.967 -8.68 3.051 1 88.5 179 ILE A N 1
ATOM 1308 C CA . ILE A 1 179 ? 5.23 -9.297 2.668 1 88.5 179 ILE A CA 1
ATOM 1309 C C . ILE A 1 179 ? 5.164 -10.805 2.908 1 88.5 179 ILE A C 1
ATOM 1311 O O . ILE A 1 179 ? 5.566 -11.594 2.051 1 88.5 179 ILE A O 1
ATOM 1315 N N . VAL A 1 180 ? 4.625 -11.211 4.012 1 92.25 180 VAL A N 1
ATOM 1316 C CA . VAL A 1 180 ? 4.484 -12.625 4.355 1 92.25 180 VAL A CA 1
ATOM 1317 C C . VAL A 1 180 ? 3.549 -13.305 3.363 1 92.25 180 VAL A C 1
ATOM 1319 O O . VAL A 1 180 ? 3.846 -14.398 2.873 1 92.25 180 VAL A O 1
ATOM 1322 N N . LEU A 1 181 ? 2.449 -12.602 3.051 1 93.56 181 LEU A N 1
ATOM 1323 C CA . LEU A 1 181 ? 1.479 -13.164 2.119 1 93.56 181 LEU A CA 1
ATOM 1324 C C . LEU A 1 181 ? 2.072 -13.281 0.721 1 93.56 181 LEU A C 1
ATOM 1326 O O . LEU A 1 181 ? 1.853 -14.281 0.03 1 93.56 181 LEU A O 1
ATOM 1330 N N . ILE A 1 182 ? 2.814 -12.258 0.32 1 93.44 182 ILE A N 1
ATOM 1331 C CA . ILE A 1 182 ? 3.469 -12.281 -0.983 1 93.44 182 ILE A CA 1
ATOM 1332 C C . ILE A 1 182 ? 4.477 -13.43 -1.032 1 93.44 182 ILE A C 1
ATOM 1334 O O . ILE A 1 182 ? 4.523 -14.18 -2.01 1 93.44 182 ILE A O 1
ATOM 1338 N N . GLY A 1 183 ? 5.258 -13.57 0.034 1 92.62 183 GLY A N 1
ATOM 1339 C CA . GLY A 1 183 ? 6.191 -14.68 0.127 1 92.62 183 GLY A CA 1
ATOM 1340 C C . GLY A 1 183 ? 5.516 -16.031 0.06 1 92.62 183 GLY A C 1
ATOM 1341 O O . GLY A 1 183 ? 5.984 -16.938 -0.638 1 92.62 183 GLY A O 1
ATOM 1342 N N . GLY A 1 184 ? 4.449 -16.203 0.79 1 92.94 184 GLY A N 1
ATOM 1343 C CA . GLY A 1 184 ? 3.678 -17.438 0.742 1 92.94 184 GLY A CA 1
ATOM 1344 C C . GLY A 1 184 ? 3.133 -17.75 -0.639 1 92.94 184 GLY A C 1
ATOM 1345 O O . GLY A 1 184 ? 3.166 -18.906 -1.082 1 92.94 184 GLY A O 1
ATOM 1346 N N . THR A 1 185 ? 2.574 -16.719 -1.298 1 93.12 185 THR A N 1
ATOM 1347 C CA . THR A 1 185 ? 2.057 -16.906 -2.65 1 93.12 185 THR A CA 1
ATOM 1348 C C . THR A 1 185 ? 3.176 -17.281 -3.613 1 93.12 185 THR A C 1
ATOM 1350 O O . THR A 1 185 ? 2.982 -18.125 -4.488 1 93.12 185 THR A O 1
ATOM 1353 N N . MET A 1 186 ? 4.289 -16.656 -3.41 1 93.62 186 MET A N 1
ATOM 1354 C CA . MET A 1 186 ? 5.449 -17 -4.223 1 93.62 186 MET A CA 1
ATOM 1355 C C . MET A 1 186 ? 5.824 -18.469 -4.023 1 93.62 186 MET A C 1
ATOM 1357 O O . MET A 1 186 ? 6.09 -19.188 -4.996 1 93.62 186 MET A O 1
ATOM 1361 N N . ALA A 1 187 ? 5.855 -18.906 -2.826 1 94 187 ALA A N 1
ATOM 1362 C CA . ALA A 1 187 ? 6.152 -20.312 -2.521 1 94 187 ALA A CA 1
ATOM 1363 C C . ALA A 1 187 ? 5.156 -21.25 -3.203 1 94 187 ALA A C 1
ATOM 1365 O O . ALA A 1 187 ? 5.547 -22.266 -3.783 1 94 187 ALA A O 1
ATOM 1366 N N . ALA A 1 188 ? 3.92 -20.859 -3.123 1 92.69 188 ALA A N 1
ATOM 1367 C CA . ALA A 1 188 ? 2.877 -21.656 -3.754 1 92.69 188 ALA A CA 1
ATOM 1368 C C . ALA A 1 188 ? 3.064 -21.719 -5.266 1 92.69 188 ALA A C 1
ATOM 1370 O O . ALA A 1 188 ? 2.959 -22.781 -5.875 1 92.69 188 ALA A O 1
ATOM 1371 N N . MET A 1 189 ? 3.318 -20.594 -5.812 1 91.44 189 MET A N 1
ATOM 1372 C CA . MET A 1 189 ? 3.477 -20.516 -7.262 1 91.44 189 MET A CA 1
ATOM 1373 C C . MET A 1 189 ? 4.672 -21.344 -7.723 1 91.44 189 MET A C 1
ATOM 1375 O O . MET A 1 189 ? 4.578 -22.078 -8.703 1 91.44 189 MET A O 1
ATOM 1379 N N . VAL A 1 190 ? 5.766 -21.234 -7.023 1 92.19 190 VAL A N 1
ATOM 1380 C CA . VAL A 1 190 ? 6.965 -21.984 -7.383 1 92.19 190 VAL A CA 1
ATOM 1381 C C . VAL A 1 190 ? 6.715 -23.484 -7.215 1 92.19 190 VAL A C 1
ATOM 1383 O O . VAL A 1 190 ? 7.145 -24.281 -8.039 1 92.19 190 VAL A O 1
ATOM 1386 N N . THR A 1 191 ? 6.039 -23.828 -6.164 1 91.38 191 THR A N 1
ATOM 1387 C CA . THR A 1 191 ? 5.688 -25.219 -5.934 1 91.38 191 THR A CA 1
ATOM 1388 C C . THR A 1 191 ? 4.848 -25.766 -7.086 1 91.38 191 THR A C 1
ATOM 1390 O O . THR A 1 191 ? 5.137 -26.844 -7.617 1 91.38 191 THR A O 1
ATOM 1393 N N . LEU A 1 192 ? 3.855 -24.969 -7.453 1 88.44 192 LEU A N 1
ATOM 1394 C CA . LEU A 1 192 ? 2.971 -25.391 -8.531 1 88.44 192 LEU A CA 1
ATOM 1395 C C . LEU A 1 192 ? 3.729 -25.484 -9.852 1 88.44 192 LEU A C 1
ATOM 1397 O O . LEU A 1 192 ? 3.498 -26.406 -10.641 1 88.44 192 LEU A O 1
ATOM 1401 N N . ALA A 1 193 ? 4.566 -24.531 -10.055 1 89.44 193 ALA A N 1
ATOM 1402 C CA . ALA A 1 193 ? 5.371 -24.547 -11.273 1 89.44 193 ALA A CA 1
ATOM 1403 C C . ALA A 1 193 ? 6.285 -25.781 -11.305 1 89.44 193 ALA A C 1
ATOM 1405 O O . ALA A 1 193 ? 6.406 -26.438 -12.336 1 89.44 193 ALA A O 1
ATOM 1406 N N . ALA A 1 194 ? 6.934 -26.031 -10.227 1 89.38 194 ALA A N 1
ATOM 1407 C CA . ALA A 1 194 ? 7.82 -27.188 -10.133 1 89.38 194 ALA A CA 1
ATOM 1408 C C . ALA A 1 194 ? 7.043 -28.484 -10.336 1 89.38 194 ALA A C 1
ATOM 1410 O O . ALA A 1 194 ? 7.48 -29.375 -11.07 1 89.38 194 ALA A O 1
ATOM 1411 N N . ARG A 1 195 ? 5.906 -28.578 -9.742 1 85.88 195 ARG A N 1
ATOM 1412 C CA . ARG A 1 195 ? 5.09 -29.781 -9.875 1 85.88 195 ARG A CA 1
ATOM 1413 C C . ARG A 1 195 ? 4.633 -29.984 -11.312 1 85.88 195 ARG A C 1
ATOM 1415 O O . ARG A 1 195 ? 4.613 -31.109 -11.82 1 85.88 195 ARG A O 1
ATOM 1422 N N . SER A 1 196 ? 4.215 -28.875 -11.875 1 84.06 196 SER A N 1
ATOM 1423 C CA . SER A 1 196 ? 3.789 -28.938 -13.273 1 84.06 196 SER A CA 1
ATOM 1424 C C . SER A 1 196 ? 4.922 -29.422 -14.172 1 84.06 196 SER A C 1
ATOM 1426 O O . SER A 1 196 ? 4.707 -30.25 -15.055 1 84.06 196 SER A O 1
ATOM 1428 N N . ALA A 1 197 ? 6.113 -28.922 -13.953 1 84.75 197 ALA A N 1
ATOM 1429 C CA . ALA A 1 197 ? 7.273 -29.297 -14.758 1 84.75 197 ALA A CA 1
ATOM 1430 C C . ALA A 1 197 ? 7.664 -30.75 -14.508 1 84.75 197 ALA A C 1
ATOM 1432 O O . ALA A 1 197 ? 8.016 -31.469 -15.445 1 84.75 197 ALA A O 1
ATOM 1433 N N . LEU A 1 198 ? 7.625 -31.203 -13.289 1 84.19 198 LEU A N 1
ATOM 1434 C CA . LEU A 1 198 ? 7.965 -32.562 -12.938 1 84.19 198 LEU A CA 1
ATOM 1435 C C . LEU A 1 198 ? 6.984 -33.562 -13.562 1 84.19 198 LEU A C 1
ATOM 1437 O O . LEU A 1 198 ? 7.387 -34.594 -14.062 1 84.19 198 LEU A O 1
ATOM 1441 N N . ALA A 1 199 ? 5.742 -33.156 -13.516 1 80.88 199 ALA A N 1
ATOM 1442 C CA . ALA A 1 199 ? 4.711 -34 -14.094 1 80.88 199 ALA A CA 1
ATOM 1443 C C . ALA A 1 199 ? 4.855 -34.094 -15.609 1 80.88 199 ALA A C 1
ATOM 1445 O O . ALA A 1 199 ? 4.668 -35.156 -16.203 1 80.88 199 ALA A O 1
ATOM 1446 N N . ALA A 1 200 ? 5.176 -32.969 -16.188 1 78.38 200 ALA A N 1
ATOM 1447 C CA . ALA A 1 200 ? 5.336 -32.938 -17.641 1 78.38 200 ALA A CA 1
ATOM 1448 C C . ALA A 1 200 ? 6.547 -33.75 -18.094 1 78.38 200 ALA A C 1
ATOM 1450 O O . ALA A 1 200 ? 6.598 -34.219 -19.234 1 78.38 200 ALA A O 1
ATOM 1451 N N . ASN A 1 201 ? 7.527 -33.906 -17.156 1 80.94 201 ASN A N 1
ATOM 1452 C CA . ASN A 1 201 ? 8.75 -34.625 -17.5 1 80.94 201 ASN A CA 1
ATOM 1453 C C . ASN A 1 201 ? 8.828 -36 -16.781 1 80.94 201 ASN A C 1
ATOM 1455 O O . ASN A 1 201 ? 9.922 -36.469 -16.5 1 80.94 201 ASN A O 1
ATOM 1459 N N . GLY A 1 202 ? 7.727 -36.531 -16.484 1 81.94 202 GLY A N 1
ATOM 1460 C CA . GLY A 1 202 ? 7.672 -37.75 -15.727 1 81.94 202 GLY A CA 1
ATOM 1461 C C . GLY A 1 202 ? 8.383 -38.906 -16.406 1 81.94 202 GLY A C 1
ATOM 1462 O O . GLY A 1 202 ? 9.094 -39.688 -15.766 1 81.94 202 GLY A O 1
ATOM 1463 N N . GLN A 1 203 ? 8.188 -38.969 -17.703 1 81.12 203 GLN A N 1
ATOM 1464 C CA . GLN A 1 203 ? 8.805 -40.062 -18.453 1 81.12 203 GLN A CA 1
ATOM 1465 C C . GLN A 1 203 ? 10.32 -39.938 -18.453 1 81.12 203 GLN A C 1
ATOM 1467 O O . GLN A 1 203 ? 11.023 -40.938 -18.281 1 81.12 203 GLN A O 1
ATOM 1472 N N . VAL A 1 204 ? 10.773 -38.719 -18.672 1 82.75 204 VAL A N 1
ATOM 1473 C CA . VAL A 1 204 ? 12.211 -38.469 -18.688 1 82.75 204 VAL A CA 1
ATOM 1474 C C . VAL A 1 204 ? 12.805 -38.812 -17.312 1 82.75 204 VAL A C 1
ATOM 1476 O O . VAL A 1 204 ? 13.867 -39.438 -17.234 1 82.75 204 VAL A O 1
ATOM 1479 N N . ILE A 1 205 ? 12.086 -38.531 -16.297 1 86.38 205 ILE A N 1
ATOM 1480 C CA . ILE A 1 205 ? 12.539 -38.781 -14.938 1 86.38 205 ILE A CA 1
ATOM 1481 C C . ILE A 1 205 ? 12.609 -40.281 -14.664 1 86.38 205 ILE A C 1
ATOM 1483 O O . ILE A 1 205 ? 13.57 -40.75 -14.047 1 86.38 205 ILE A O 1
ATOM 1487 N N . ARG A 1 206 ? 11.68 -40.938 -15.133 1 85.81 206 ARG A N 1
ATOM 1488 C CA . ARG A 1 206 ? 11.648 -42.406 -14.953 1 85.81 206 ARG A CA 1
ATOM 1489 C C . ARG A 1 206 ? 12.836 -43.062 -15.648 1 85.81 206 ARG A C 1
ATOM 1491 O O . ARG A 1 206 ? 13.445 -43.969 -15.109 1 85.81 206 ARG A O 1
ATOM 1498 N N . VAL A 1 207 ? 13.039 -42.656 -16.891 1 88.94 207 VAL A N 1
ATOM 1499 C CA . VAL A 1 207 ? 14.148 -43.219 -17.641 1 88.94 207 VAL A CA 1
ATOM 1500 C C . VAL A 1 207 ? 15.469 -42.906 -16.938 1 88.94 207 VAL A C 1
ATOM 1502 O O . VAL A 1 207 ? 16.344 -43.781 -16.859 1 88.94 207 VAL A O 1
ATOM 1505 N N . LEU A 1 208 ? 15.609 -41.688 -16.375 1 89.19 208 LEU A N 1
ATOM 1506 C CA . LEU A 1 208 ? 16.828 -41.312 -15.664 1 89.19 208 LEU A CA 1
ATOM 1507 C C . LEU A 1 208 ? 17.016 -42.188 -14.422 1 89.19 208 LEU A C 1
ATOM 1509 O O . LEU A 1 208 ? 18.141 -42.562 -14.094 1 89.19 208 LEU A O 1
ATOM 1513 N N . ARG A 1 209 ? 15.93 -42.5 -13.828 1 87.06 209 ARG A N 1
ATOM 1514 C CA . ARG A 1 209 ? 16 -43.344 -12.648 1 87.06 209 ARG A CA 1
ATOM 1515 C C . ARG A 1 209 ? 16.406 -44.781 -13.016 1 87.06 209 ARG A C 1
ATOM 1517 O O . ARG A 1 209 ? 17.156 -45.406 -12.281 1 87.06 209 ARG A O 1
ATOM 1524 N N . LEU A 1 210 ? 15.914 -45.188 -14.164 1 88.62 210 LEU A N 1
ATOM 1525 C CA . LEU A 1 210 ? 16.219 -46.531 -14.641 1 88.62 210 LEU A CA 1
ATOM 1526 C C . LEU A 1 210 ? 17.688 -46.656 -15 1 88.62 210 LEU A C 1
ATOM 1528 O O . LEU A 1 210 ? 18.297 -47.719 -14.828 1 88.62 210 LEU A O 1
ATOM 1532 N N . VAL A 1 211 ? 18.266 -45.625 -15.406 1 92.12 211 VAL A N 1
ATOM 1533 C CA . VAL A 1 211 ? 19.656 -45.625 -15.82 1 92.12 211 VAL A CA 1
ATOM 1534 C C . VAL A 1 211 ? 20.547 -45.344 -14.609 1 92.12 211 VAL A C 1
ATOM 1536 O O . VAL A 1 211 ? 21.781 -45.344 -14.734 1 92.12 211 VAL A O 1
ATOM 1539 N N . GLY A 1 212 ? 19.906 -45.031 -13.375 1 89 212 GLY A N 1
ATOM 1540 C CA . GLY A 1 212 ? 20.672 -45 -12.133 1 89 212 GLY A CA 1
ATOM 1541 C C . GLY A 1 212 ? 20.797 -43.594 -11.555 1 89 212 GLY A C 1
ATOM 1542 O O . GLY A 1 212 ? 21.578 -43.375 -10.625 1 89 212 GLY A O 1
ATOM 1543 N N . ALA A 1 213 ? 20.094 -42.688 -12.125 1 87.75 213 ALA A N 1
ATOM 1544 C CA . ALA A 1 213 ? 20.172 -41.312 -11.578 1 87.75 213 ALA A CA 1
ATOM 1545 C C . ALA A 1 213 ? 19.562 -41.25 -10.18 1 87.75 213 ALA A C 1
ATOM 1547 O O . ALA A 1 213 ? 18.516 -41.844 -9.93 1 87.75 213 ALA A O 1
ATOM 1548 N N . ARG A 1 214 ? 20.266 -40.531 -9.234 1 88.25 214 ARG A N 1
ATOM 1549 C CA . ARG A 1 214 ? 19.797 -40.375 -7.867 1 88.25 214 ARG A CA 1
ATOM 1550 C C . ARG A 1 214 ? 18.703 -39.312 -7.793 1 88.25 214 ARG A C 1
ATOM 1552 O O . ARG A 1 214 ? 18.719 -38.344 -8.555 1 88.25 214 ARG A O 1
ATOM 1559 N N . ASP A 1 215 ? 17.844 -39.5 -6.969 1 89.81 215 ASP A N 1
ATOM 1560 C CA . ASP A 1 215 ? 16.781 -38.531 -6.742 1 89.81 215 ASP A CA 1
ATOM 1561 C C . ASP A 1 215 ? 17.375 -37.156 -6.418 1 89.81 215 ASP A C 1
ATOM 1563 O O . ASP A 1 215 ? 16.828 -36.125 -6.836 1 89.81 215 ASP A O 1
ATOM 1567 N N . THR A 1 216 ? 18.391 -37.156 -5.676 1 91.5 216 THR A N 1
ATOM 1568 C CA . THR A 1 216 ? 19.016 -35.906 -5.281 1 91.5 216 THR A CA 1
ATOM 1569 C C . THR A 1 216 ? 19.531 -35.156 -6.5 1 91.5 216 THR A C 1
ATOM 1571 O O . THR A 1 216 ? 19.531 -33.906 -6.527 1 91.5 216 THR A O 1
ATOM 1574 N N . PHE A 1 217 ? 20.031 -36 -7.465 1 89.56 217 PHE A N 1
ATOM 1575 C CA . PHE A 1 217 ? 20.5 -35.375 -8.695 1 89.56 217 PHE A CA 1
ATOM 1576 C C . PHE A 1 217 ? 19.359 -34.688 -9.43 1 89.56 217 PHE A C 1
ATOM 1578 O O . PHE A 1 217 ? 19.516 -33.562 -9.906 1 89.56 217 PHE A O 1
ATOM 1585 N N . ILE A 1 218 ? 18.25 -35.281 -9.484 1 88.81 218 ILE A N 1
ATOM 1586 C CA . ILE A 1 218 ? 17.078 -34.719 -10.148 1 88.81 218 ILE A CA 1
ATOM 1587 C C . ILE A 1 218 ? 16.578 -33.5 -9.391 1 88.81 218 ILE A C 1
ATOM 1589 O O . ILE A 1 218 ? 16.328 -32.469 -9.992 1 88.81 218 ILE A O 1
ATOM 1593 N N . VAL A 1 219 ? 16.484 -33.625 -8.086 1 92.19 219 VAL A N 1
ATOM 1594 C CA . VAL A 1 219 ? 16.016 -32.562 -7.238 1 92.19 219 VAL A CA 1
ATOM 1595 C C . VAL A 1 219 ? 16.922 -31.328 -7.398 1 92.19 219 VAL A C 1
ATOM 1597 O O . VAL A 1 219 ? 16.438 -30.203 -7.543 1 92.19 219 VAL A O 1
ATOM 1600 N N . ARG A 1 220 ? 18.219 -31.484 -7.371 1 92.94 220 ARG A N 1
ATOM 1601 C CA . ARG A 1 220 ? 19.172 -30.391 -7.473 1 92.94 220 ARG A CA 1
ATOM 1602 C C . ARG A 1 220 ? 19.031 -29.656 -8.805 1 92.94 220 ARG A C 1
ATOM 1604 O O . ARG A 1 220 ? 19.156 -28.438 -8.867 1 92.94 220 ARG A O 1
ATOM 1611 N N . ALA A 1 221 ? 18.812 -30.422 -9.836 1 89.94 221 ALA A N 1
ATOM 1612 C CA . ALA A 1 221 ? 18.656 -29.828 -11.164 1 89.94 221 ALA A CA 1
ATOM 1613 C C . ALA A 1 221 ? 17.422 -28.938 -11.211 1 89.94 221 ALA A C 1
ATOM 1615 O O . ALA A 1 221 ? 17.484 -27.812 -11.734 1 89.94 221 ALA A O 1
ATOM 1616 N N . PHE A 1 222 ? 16.328 -29.453 -10.68 1 90 222 PHE A N 1
ATOM 1617 C CA . PHE A 1 222 ? 15.094 -28.656 -10.68 1 90 222 PHE A CA 1
ATOM 1618 C C . PHE A 1 222 ? 15.203 -27.469 -9.727 1 90 222 PHE A C 1
ATOM 1620 O O . PHE A 1 222 ? 14.766 -26.375 -10.055 1 90 222 PHE A O 1
ATOM 1627 N N . VAL A 1 223 ? 15.797 -27.656 -8.562 1 93.38 223 VAL A N 1
ATOM 1628 C CA . VAL A 1 223 ? 15.953 -26.594 -7.578 1 93.38 223 VAL A CA 1
ATOM 1629 C C . VAL A 1 223 ? 16.781 -25.453 -8.172 1 93.38 223 VAL A C 1
ATOM 1631 O O . VAL A 1 223 ? 16.422 -24.281 -8.047 1 93.38 223 VAL A O 1
ATOM 1634 N N . ARG A 1 224 ? 17.844 -25.781 -8.789 1 93.69 224 ARG A N 1
ATOM 1635 C CA . ARG A 1 224 ? 18.719 -24.766 -9.383 1 93.69 224 ARG A CA 1
ATOM 1636 C C . ARG A 1 224 ? 17.969 -23.984 -10.461 1 93.69 224 ARG A C 1
ATOM 1638 O O . ARG A 1 224 ? 18.031 -22.75 -10.484 1 93.69 224 ARG A O 1
ATOM 1645 N N . ARG A 1 225 ? 17.234 -24.641 -11.25 1 91.88 225 ARG A N 1
ATOM 1646 C CA . ARG A 1 225 ? 16.547 -24.016 -12.383 1 91.88 225 ARG A CA 1
ATOM 1647 C C . ARG A 1 225 ? 15.445 -23.094 -11.898 1 91.88 225 ARG A C 1
ATOM 1649 O O . ARG A 1 225 ? 15.383 -21.922 -12.312 1 91.88 225 ARG A O 1
ATOM 1656 N N . PHE A 1 226 ? 14.641 -23.594 -11.055 1 92.38 226 PHE A N 1
ATOM 1657 C CA . PHE A 1 226 ? 13.484 -22.812 -10.633 1 92.38 226 PHE A CA 1
ATOM 1658 C C . PHE A 1 226 ? 13.898 -21.703 -9.672 1 92.38 226 PHE A C 1
ATOM 1660 O O . PHE A 1 226 ? 13.297 -20.625 -9.672 1 92.38 226 PHE A O 1
ATOM 1667 N N . THR A 1 227 ? 14.906 -21.953 -8.859 1 94.5 227 THR A N 1
ATOM 1668 C CA . THR A 1 227 ? 15.43 -20.906 -8 1 94.5 227 THR A CA 1
ATOM 1669 C C . THR A 1 227 ? 16.016 -19.766 -8.844 1 94.5 227 THR A C 1
ATOM 1671 O O . THR A 1 227 ? 15.75 -18.594 -8.578 1 94.5 227 THR A O 1
ATOM 1674 N N . LEU A 1 228 ? 16.734 -20.125 -9.859 1 95 228 LEU A N 1
ATOM 1675 C CA . LEU A 1 228 ? 17.328 -19.109 -10.734 1 95 228 LEU A CA 1
ATOM 1676 C C . LEU A 1 228 ? 16.25 -18.312 -11.461 1 95 228 LEU A C 1
ATOM 1678 O O . LEU A 1 228 ? 16.344 -17.094 -11.57 1 95 228 LEU A O 1
ATOM 1682 N N . ARG A 1 229 ? 15.281 -19 -11.906 1 92.94 229 ARG A N 1
ATOM 1683 C CA . ARG A 1 229 ? 14.18 -18.312 -12.586 1 92.94 229 ARG A CA 1
ATOM 1684 C C . ARG A 1 229 ? 13.477 -17.344 -11.656 1 92.94 229 ARG A C 1
ATOM 1686 O O . ARG A 1 229 ? 13.172 -16.203 -12.039 1 92.94 229 ARG A O 1
ATOM 1693 N N . ALA A 1 230 ? 13.211 -17.828 -10.461 1 95 230 ALA A N 1
ATOM 1694 C CA . ALA A 1 230 ? 12.555 -16.969 -9.469 1 95 230 ALA A CA 1
ATOM 1695 C C . ALA A 1 230 ? 13.414 -15.758 -9.141 1 95 230 ALA A C 1
ATOM 1697 O O . ALA A 1 230 ? 12.906 -14.641 -9.016 1 95 230 ALA A O 1
ATOM 1698 N N . VAL A 1 231 ? 14.727 -15.961 -9.039 1 96.06 231 VAL A N 1
ATOM 1699 C CA . VAL A 1 231 ? 15.648 -14.891 -8.672 1 96.06 231 VAL A CA 1
ATOM 1700 C C . VAL A 1 231 ? 15.734 -13.875 -9.812 1 96.06 231 VAL A C 1
ATOM 1702 O O . VAL A 1 231 ? 15.766 -12.664 -9.57 1 96.06 231 VAL A O 1
ATOM 1705 N N . VAL A 1 232 ? 15.797 -14.367 -11.008 1 96.25 232 VAL A N 1
ATOM 1706 C CA . VAL A 1 232 ? 15.836 -13.484 -12.164 1 96.25 232 VAL A CA 1
ATOM 1707 C C . VAL A 1 232 ? 14.586 -12.609 -12.195 1 96.25 232 VAL A C 1
ATOM 1709 O O . VAL A 1 232 ? 14.68 -11.391 -12.375 1 96.25 232 VAL A O 1
ATOM 1712 N N . GLY A 1 233 ? 13.461 -13.18 -12.008 1 96 233 GLY A N 1
ATOM 1713 C CA . GLY A 1 233 ? 12.219 -12.422 -11.938 1 96 233 GLY A CA 1
ATOM 1714 C C . GLY A 1 233 ? 12.195 -11.422 -10.797 1 96 233 GLY A C 1
ATOM 1715 O O . GLY A 1 233 ? 11.82 -10.266 -10.984 1 96 233 GLY A O 1
ATOM 1716 N N . ALA A 1 234 ? 12.617 -11.93 -9.656 1 96.81 234 ALA A N 1
ATOM 1717 C CA . ALA A 1 234 ? 12.602 -11.094 -8.461 1 96.81 234 ALA A CA 1
ATOM 1718 C C . ALA A 1 234 ? 13.539 -9.898 -8.609 1 96.81 234 ALA A C 1
ATOM 1720 O O . ALA A 1 234 ? 13.242 -8.805 -8.133 1 96.81 234 ALA A O 1
ATOM 1721 N N . LEU A 1 235 ? 14.688 -10.156 -9.227 1 97.19 235 LEU A N 1
ATOM 1722 C CA . LEU A 1 235 ? 15.633 -9.062 -9.445 1 97.19 235 LEU A CA 1
ATOM 1723 C C . LEU A 1 235 ? 15.031 -8 -10.359 1 97.19 235 LEU A C 1
ATOM 1725 O O . LEU A 1 235 ? 15.125 -6.805 -10.078 1 97.19 235 LEU A O 1
ATOM 1729 N N . ALA A 1 236 ? 14.438 -8.438 -11.43 1 96.62 236 ALA A N 1
ATOM 1730 C CA . ALA A 1 236 ? 13.789 -7.512 -12.352 1 96.62 236 ALA A CA 1
ATOM 1731 C C . ALA A 1 236 ? 12.664 -6.742 -11.664 1 96.62 236 ALA A C 1
ATOM 1733 O O . ALA A 1 236 ? 12.555 -5.523 -11.812 1 96.62 236 ALA A O 1
ATOM 1734 N N . GLY A 1 237 ? 11.859 -7.438 -10.93 1 95.88 237 GLY A N 1
ATOM 1735 C CA . GLY A 1 237 ? 10.758 -6.805 -10.211 1 95.88 237 GLY A CA 1
ATOM 1736 C C . GLY A 1 237 ? 11.227 -5.816 -9.156 1 95.88 237 GLY A C 1
ATOM 1737 O O . GLY A 1 237 ? 10.648 -4.742 -9.008 1 95.88 237 GLY A O 1
ATOM 1738 N N . THR A 1 238 ? 12.273 -6.227 -8.453 1 95.62 238 THR A N 1
ATOM 1739 C CA . THR A 1 238 ? 12.828 -5.367 -7.414 1 95.62 238 THR A CA 1
ATOM 1740 C C . THR A 1 238 ? 13.391 -4.082 -8.023 1 95.62 238 THR A C 1
ATOM 1742 O O . THR A 1 238 ? 13.125 -2.986 -7.523 1 95.62 238 THR A O 1
ATOM 1745 N N . LEU A 1 239 ? 14.109 -4.23 -9.086 1 95.56 239 LEU A N 1
ATOM 1746 C CA . LEU A 1 239 ? 14.695 -3.066 -9.742 1 95.56 239 LEU A CA 1
ATOM 1747 C C . LEU A 1 239 ? 13.609 -2.145 -10.281 1 95.56 239 LEU A C 1
ATOM 1749 O O . LEU A 1 239 ? 13.695 -0.922 -10.148 1 95.56 239 LEU A O 1
ATOM 1753 N N . ALA A 1 240 ? 12.609 -2.713 -10.891 1 93.88 240 ALA A N 1
ATOM 1754 C CA . ALA A 1 240 ? 11.492 -1.925 -11.391 1 93.88 240 ALA A CA 1
ATOM 1755 C C . ALA A 1 240 ? 10.758 -1.217 -10.258 1 93.88 240 ALA A C 1
ATOM 1757 O O . ALA A 1 240 ? 10.383 -0.048 -10.383 1 93.88 240 ALA A O 1
ATOM 1758 N N . GLY A 1 241 ? 10.523 -1.955 -9.164 1 91.81 241 GLY A N 1
ATOM 1759 C CA . GLY A 1 241 ? 9.883 -1.362 -8 1 91.81 241 GLY A CA 1
ATOM 1760 C C . GLY A 1 241 ? 10.68 -0.224 -7.391 1 91.81 241 GLY A C 1
ATOM 1761 O O . GLY A 1 241 ? 10.117 0.815 -7.039 1 91.81 241 GLY A O 1
ATOM 1762 N N . MET A 1 242 ? 11.977 -0.416 -7.289 1 90.38 242 MET A N 1
ATOM 1763 C CA . MET A 1 242 ? 12.852 0.619 -6.746 1 90.38 242 MET A CA 1
ATOM 1764 C C . MET A 1 242 ? 12.852 1.856 -7.637 1 90.38 242 MET A C 1
ATOM 1766 O O . MET A 1 242 ? 12.844 2.984 -7.141 1 90.38 242 MET A O 1
ATOM 1770 N N . ALA A 1 243 ? 12.859 1.645 -8.914 1 88.81 243 ALA A N 1
ATOM 1771 C CA . ALA A 1 243 ? 12.797 2.756 -9.859 1 88.81 243 ALA A CA 1
ATOM 1772 C C . ALA A 1 243 ? 11.484 3.525 -9.719 1 88.81 243 ALA A C 1
ATOM 1774 O O . ALA A 1 243 ? 11.477 4.758 -9.766 1 88.81 243 ALA A O 1
ATOM 1775 N N . ALA A 1 244 ? 10.391 2.84 -9.508 1 84.5 244 ALA A N 1
ATOM 1776 C CA . ALA A 1 244 ? 9.078 3.461 -9.352 1 84.5 244 ALA A CA 1
ATOM 1777 C C . ALA A 1 244 ? 9.016 4.305 -8.078 1 84.5 244 ALA A C 1
ATOM 1779 O O . ALA A 1 244 ? 8.461 5.406 -8.086 1 84.5 244 ALA A O 1
ATOM 1780 N N . VAL A 1 245 ? 9.555 3.805 -7.012 1 82.06 245 VAL A N 1
ATOM 1781 C CA . VAL A 1 245 ? 9.562 4.52 -5.738 1 82.06 245 VAL A CA 1
ATOM 1782 C C . VAL A 1 245 ? 10.445 5.762 -5.852 1 82.06 245 VAL A C 1
ATOM 1784 O O . VAL A 1 245 ? 10.109 6.816 -5.301 1 82.06 245 VAL A O 1
ATOM 1787 N N . ALA A 1 246 ? 11.539 5.609 -6.531 1 79.88 246 ALA A N 1
ATOM 1788 C CA . ALA A 1 246 ? 12.461 6.73 -6.703 1 79.88 246 ALA A CA 1
ATOM 1789 C C . ALA A 1 246 ? 11.805 7.859 -7.492 1 79.88 246 ALA A C 1
ATOM 1791 O O . ALA A 1 246 ? 12.188 9.023 -7.355 1 79.88 246 ALA A O 1
ATOM 1792 N N . LEU A 1 247 ? 10.867 7.48 -8.305 1 74.81 247 LEU A N 1
ATOM 1793 C CA . LEU A 1 247 ? 10.203 8.477 -9.141 1 74.81 247 LEU A CA 1
ATOM 1794 C C . LEU A 1 247 ? 9.109 9.203 -8.359 1 74.81 247 LEU A C 1
ATOM 1796 O O . LEU A 1 247 ? 8.594 10.219 -8.82 1 74.81 247 LEU A O 1
ATOM 1800 N N . LEU A 1 248 ? 8.727 8.656 -7.223 1 69.56 248 LEU A N 1
ATOM 1801 C CA . LEU A 1 248 ? 7.762 9.352 -6.383 1 69.56 248 LEU A CA 1
ATOM 1802 C C . LEU A 1 248 ? 8.375 10.617 -5.785 1 69.56 248 LEU A C 1
ATOM 1804 O O . LEU A 1 248 ? 9.555 10.633 -5.43 1 69.56 248 LEU A O 1
ATOM 1808 N N . PRO A 1 249 ? 7.668 11.688 -6.004 1 57.84 249 PRO A N 1
ATOM 1809 C CA . PRO A 1 249 ? 8.203 12.961 -5.535 1 57.84 249 PRO A CA 1
ATOM 1810 C C . PRO A 1 249 ? 8.664 12.914 -4.078 1 57.84 249 PRO A C 1
ATOM 1812 O O . PRO A 1 249 ? 8.062 12.211 -3.264 1 57.84 249 PRO A O 1
ATOM 1815 N N . ALA A 1 250 ? 10.023 13.258 -3.84 1 50.03 250 ALA A N 1
ATOM 1816 C CA . ALA A 1 250 ? 10.625 13.336 -2.512 1 50.03 250 ALA A CA 1
ATOM 1817 C C . ALA A 1 250 ? 9.836 14.281 -1.608 1 50.03 250 ALA A C 1
ATOM 1819 O O . ALA A 1 250 ? 9.117 15.156 -2.094 1 50.03 250 ALA A O 1
ATOM 1820 N N . ALA A 1 251 ? 9.664 13.844 -0.263 1 47.53 251 ALA A N 1
ATOM 1821 C CA . ALA A 1 251 ? 9.062 14.602 0.832 1 47.53 251 ALA A CA 1
ATOM 1822 C C . ALA A 1 251 ? 9.43 16.078 0.747 1 47.53 251 ALA A C 1
ATOM 1824 O O . ALA A 1 251 ? 8.641 16.953 1.131 1 47.53 251 ALA A O 1
ATOM 1825 N N . SER A 1 252 ? 10.586 16.359 0.571 1 44.72 252 SER A N 1
ATOM 1826 C CA . SER A 1 252 ? 11.07 17.719 0.836 1 44.72 252 SER A CA 1
ATOM 1827 C C . SER A 1 252 ? 10.156 18.75 0.196 1 44.72 252 SER A C 1
ATOM 1829 O O . SER A 1 252 ? 9.906 19.812 0.783 1 44.72 252 SER A O 1
ATOM 1831 N N . GLN A 1 253 ? 9.945 18.578 -1.019 1 40.22 253 GLN A N 1
ATOM 1832 C CA . GLN A 1 253 ? 9.328 19.766 -1.603 1 40.22 253 GLN A CA 1
ATOM 1833 C C . GLN A 1 253 ? 7.852 19.859 -1.227 1 40.22 253 GLN A C 1
ATOM 1835 O O . GLN A 1 253 ? 7.332 20.953 -1.001 1 40.22 253 GLN A O 1
ATOM 1840 N N . ALA A 1 254 ? 7.043 18.797 -1.372 1 38.09 254 ALA A N 1
ATOM 1841 C CA . ALA A 1 254 ? 5.59 18.906 -1.273 1 38.09 254 ALA A CA 1
ATOM 1842 C C . ALA A 1 254 ? 5.121 18.734 0.168 1 38.09 254 ALA A C 1
ATOM 1844 O O . ALA A 1 254 ? 4.656 17.656 0.546 1 38.09 254 ALA A O 1
ATOM 1845 N N . GLY A 1 255 ? 5.605 19.516 1.171 1 43.16 255 GLY A N 1
ATOM 1846 C CA . GLY A 1 255 ? 5.055 19.797 2.488 1 43.16 255 GLY A CA 1
ATOM 1847 C C . GLY A 1 255 ? 5.406 18.734 3.518 1 43.16 255 GLY A C 1
ATOM 1848 O O . GLY A 1 255 ? 4.719 18.609 4.535 1 43.16 255 GLY A O 1
ATOM 1849 N N . GLY A 1 256 ? 6.613 18.297 3.582 1 44.16 256 GLY A N 1
ATOM 1850 C CA . GLY A 1 256 ? 7.219 17.531 4.656 1 44.16 256 GLY A CA 1
ATOM 1851 C C . GLY A 1 256 ? 6.559 16.188 4.867 1 44.16 256 GLY A C 1
ATOM 1852 O O . GLY A 1 256 ? 7.18 15.258 5.398 1 44.16 256 GLY A O 1
ATOM 1853 N N . PHE A 1 257 ? 5.305 16.156 4.695 1 40.72 257 PHE A N 1
ATOM 1854 C CA . PHE A 1 257 ? 4.547 14.961 5.059 1 40.72 257 PHE A CA 1
ATOM 1855 C C . PHE A 1 257 ? 4.926 13.781 4.16 1 40.72 257 PHE A C 1
ATOM 1857 O O . PHE A 1 257 ? 5.113 12.664 4.645 1 40.72 257 PHE A O 1
ATOM 1864 N N . LEU A 1 258 ? 4.934 13.93 2.834 1 44.53 258 LEU A N 1
ATOM 1865 C CA . LEU A 1 258 ? 5.184 12.844 1.896 1 44.53 258 LEU A CA 1
ATOM 1866 C C . LEU A 1 258 ? 6.656 12.453 1.896 1 44.53 258 LEU A C 1
ATOM 1868 O O . LEU A 1 258 ? 7.062 11.555 1.163 1 44.53 258 LEU A O 1
ATOM 1872 N N . THR A 1 259 ? 7.539 13.281 2.279 1 44.56 259 THR A N 1
ATOM 1873 C CA . THR A 1 259 ? 8.984 13.125 2.186 1 44.56 259 THR A CA 1
ATOM 1874 C C . THR A 1 259 ? 9.414 11.734 2.646 1 44.56 259 THR A C 1
ATOM 1876 O O . THR A 1 259 ? 10.523 11.289 2.354 1 44.56 259 THR A O 1
ATOM 1879 N N . GLY A 1 260 ? 8.641 11.109 3.303 1 49 260 GLY A N 1
ATOM 1880 C CA . GLY A 1 260 ? 9.172 9.914 3.932 1 49 260 GLY A CA 1
ATOM 1881 C C . GLY A 1 260 ? 8.773 8.633 3.225 1 49 260 GLY A C 1
ATOM 1882 O O . GLY A 1 260 ? 9.062 7.535 3.701 1 49 260 GLY A O 1
ATOM 1883 N N . LEU A 1 261 ? 7.992 8.836 2.096 1 52.97 261 LEU A N 1
ATOM 1884 C CA . LEU A 1 261 ? 7.449 7.582 1.581 1 52.97 261 LEU A CA 1
ATOM 1885 C C . LEU A 1 261 ? 8.523 6.789 0.841 1 52.97 261 LEU A C 1
ATOM 1887 O O . LEU A 1 261 ? 8.406 5.574 0.685 1 52.97 261 LEU A O 1
ATOM 1891 N N . GLY A 1 262 ? 9.664 7.574 0.567 1 57.28 262 GLY A N 1
ATOM 1892 C CA . GLY A 1 262 ? 10.688 6.824 -0.139 1 57.28 262 GLY A CA 1
ATOM 1893 C C . GLY A 1 262 ? 11.797 6.328 0.771 1 57.28 262 GLY A C 1
ATOM 1894 O O . GLY A 1 262 ? 11.633 6.293 1.992 1 57.28 262 GLY A O 1
ATOM 1895 N N . PHE A 1 263 ? 12.641 5.484 0.2 1 59.25 263 PHE A N 1
ATOM 1896 C CA . PHE A 1 263 ? 13.805 4.977 0.917 1 59.25 263 PHE A CA 1
ATOM 1897 C C . PHE A 1 263 ? 14.789 6.102 1.207 1 59.25 263 PHE A C 1
ATOM 1899 O O . PHE A 1 263 ? 14.93 7.035 0.414 1 59.25 263 PHE A O 1
ATOM 1906 N N . SER A 1 264 ? 15.062 6.344 2.338 1 59.62 264 SER A N 1
ATOM 1907 C CA . SER A 1 264 ? 16.141 7.277 2.645 1 59.62 264 SER A CA 1
ATOM 1908 C C . SER A 1 264 ? 17.406 6.543 3.064 1 59.62 264 SER A C 1
ATOM 1910 O O . SER A 1 264 ? 17.344 5.527 3.762 1 59.62 264 SER A O 1
ATOM 1912 N N . GLY A 1 265 ? 18.547 7.004 2.484 1 60.59 265 GLY A N 1
ATOM 1913 C CA . GLY A 1 265 ? 19.875 6.504 2.84 1 60.59 265 GLY A CA 1
ATOM 1914 C C . GLY A 1 265 ? 20.016 5.004 2.67 1 60.59 265 GLY A C 1
ATOM 1915 O O . GLY A 1 265 ? 19.844 4.48 1.565 1 60.59 265 GLY A O 1
ATOM 1916 N N . ALA A 1 266 ? 20.156 4.348 3.877 1 59.25 266 ALA A N 1
ATOM 1917 C CA . ALA A 1 266 ? 20.359 2.906 3.975 1 59.25 266 ALA A CA 1
ATOM 1918 C C . ALA A 1 266 ? 19.078 2.148 3.666 1 59.25 266 ALA A C 1
ATOM 1920 O O . ALA A 1 266 ? 19.109 0.942 3.41 1 59.25 266 ALA A O 1
ATOM 1921 N N . GLY A 1 267 ? 17.969 2.936 3.533 1 65.44 267 GLY A N 1
ATOM 1922 C CA . GLY A 1 267 ? 16.688 2.316 3.238 1 65.44 267 GLY A CA 1
ATOM 1923 C C . GLY A 1 267 ? 16.609 1.758 1.831 1 65.44 267 GLY A C 1
ATOM 1924 O O . GLY A 1 267 ? 15.836 0.829 1.57 1 65.44 267 GLY A O 1
ATOM 1925 N N . TRP A 1 268 ? 17.5 2.189 0.987 1 70.62 268 TRP A N 1
ATOM 1926 C CA . TRP A 1 268 ? 17.516 1.731 -0.399 1 70.62 268 TRP A CA 1
ATOM 1927 C C . TRP A 1 268 ? 18.141 0.343 -0.508 1 70.62 268 TRP A C 1
ATOM 1929 O O . TRP A 1 268 ? 17.969 -0.344 -1.517 1 70.62 268 TRP A O 1
ATOM 1939 N N . LEU A 1 269 ? 18.766 -0.133 0.538 1 79.44 269 LEU A N 1
ATOM 1940 C CA . LEU A 1 269 ? 19.375 -1.456 0.512 1 79.44 269 LEU A CA 1
ATOM 1941 C C . LEU A 1 269 ? 18.391 -2.523 0.963 1 79.44 269 LEU A C 1
ATOM 1943 O O . LEU A 1 269 ? 18.562 -3.705 0.655 1 79.44 269 LEU A O 1
ATOM 1947 N N . THR A 1 270 ? 17.391 -2.105 1.595 1 85.56 270 THR A N 1
ATOM 1948 C CA . THR A 1 270 ? 16.469 -3.053 2.199 1 85.56 270 THR A CA 1
ATOM 1949 C C . THR A 1 270 ? 15.711 -3.832 1.127 1 85.56 270 THR A C 1
ATOM 1951 O O . THR A 1 270 ? 15.516 -5.043 1.25 1 85.56 270 THR A O 1
ATOM 1954 N N . PRO A 1 271 ? 15.375 -3.125 -0.016 1 89.56 271 PRO A N 1
ATOM 1955 C CA . PRO A 1 271 ? 14.672 -3.889 -1.047 1 89.56 271 PRO A CA 1
ATOM 1956 C C . PRO A 1 271 ? 15.547 -4.957 -1.696 1 89.56 271 PRO A C 1
ATOM 1958 O O . PRO A 1 271 ? 15.031 -5.898 -2.303 1 89.56 271 PRO A O 1
ATOM 1961 N N . LEU A 1 272 ? 16.875 -4.852 -1.579 1 90.31 272 LEU A N 1
ATOM 1962 C CA . LEU A 1 272 ? 17.781 -5.832 -2.18 1 90.31 272 LEU A CA 1
ATOM 1963 C C . LEU A 1 272 ? 17.703 -7.164 -1.441 1 90.31 272 LEU A C 1
ATOM 1965 O O . LEU A 1 272 ? 18.156 -8.188 -1.954 1 90.31 272 LEU A O 1
ATOM 1969 N N . ALA A 1 273 ? 17.125 -7.176 -0.313 1 92.56 273 ALA A N 1
ATOM 1970 C CA . ALA A 1 273 ? 16.906 -8.406 0.443 1 92.56 273 ALA A CA 1
ATOM 1971 C C . ALA A 1 273 ? 15.812 -9.25 -0.196 1 92.56 273 ALA A C 1
ATOM 1973 O O . ALA A 1 273 ? 15.727 -10.461 0.042 1 92.56 273 ALA A O 1
ATOM 1974 N N . ILE A 1 274 ? 15.008 -8.578 -1.025 1 94.06 274 ILE A N 1
ATOM 1975 C CA . ILE A 1 274 ? 13.844 -9.25 -1.589 1 94.06 274 ILE A CA 1
ATOM 1976 C C . ILE A 1 274 ? 14.297 -10.367 -2.529 1 94.06 274 ILE A C 1
ATOM 1978 O O . ILE A 1 274 ? 13.836 -11.5 -2.418 1 94.06 274 ILE A O 1
ATOM 1982 N N . PRO A 1 275 ? 15.266 -10.125 -3.48 1 95.5 275 PRO A N 1
ATOM 1983 C CA . PRO A 1 275 ? 15.734 -11.227 -4.324 1 95.5 275 PRO A CA 1
ATOM 1984 C C . PRO A 1 275 ? 16.375 -12.359 -3.516 1 95.5 275 PRO A C 1
ATOM 1986 O O . PRO A 1 275 ? 16.203 -13.531 -3.855 1 95.5 275 PRO A O 1
ATOM 1989 N N . ALA A 1 276 ? 17.078 -11.984 -2.473 1 95.25 276 ALA A N 1
ATOM 1990 C CA . ALA A 1 276 ? 17.688 -13 -1.62 1 95.25 276 ALA A CA 1
ATOM 1991 C C . ALA A 1 276 ? 16.625 -13.844 -0.926 1 95.25 276 ALA A C 1
ATOM 1993 O O . ALA A 1 276 ? 16.734 -15.07 -0.876 1 95.25 276 ALA A O 1
ATOM 1994 N N . LEU A 1 277 ? 15.641 -13.25 -0.396 1 94.62 277 LEU A N 1
ATOM 1995 C CA . LEU A 1 277 ? 14.547 -13.961 0.256 1 94.62 277 LEU A CA 1
ATOM 1996 C C . LEU A 1 277 ? 13.781 -14.82 -0.747 1 94.62 277 LEU A C 1
ATOM 1998 O O . LEU A 1 277 ? 13.367 -15.93 -0.427 1 94.62 277 LEU A O 1
ATOM 2002 N N . THR A 1 278 ? 13.617 -14.219 -1.901 1 95.19 278 THR A N 1
ATOM 2003 C CA . THR A 1 278 ? 12.961 -14.969 -2.963 1 95.19 278 THR A CA 1
ATOM 2004 C C . THR A 1 278 ? 13.742 -16.25 -3.287 1 95.19 278 THR A C 1
ATOM 2006 O O . THR A 1 278 ? 13.148 -17.312 -3.484 1 95.19 278 THR A O 1
ATOM 2009 N N . ALA A 1 279 ? 15.055 -16.125 -3.34 1 96.19 279 ALA A N 1
ATOM 2010 C CA . ALA A 1 279 ? 15.906 -17.281 -3.615 1 96.19 279 ALA A CA 1
ATOM 2011 C C . ALA A 1 279 ? 15.703 -18.375 -2.566 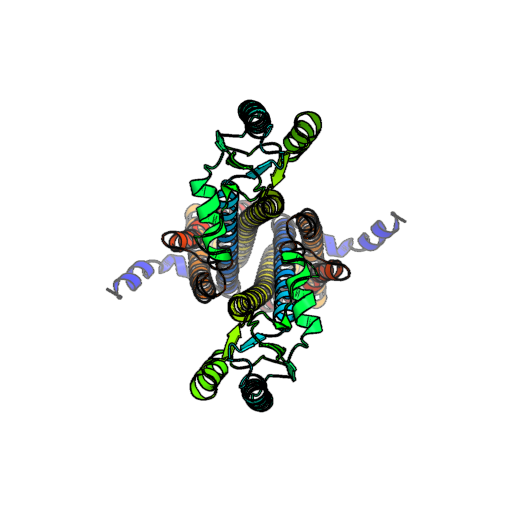1 96.19 279 ALA A C 1
ATOM 2013 O O . ALA A 1 279 ? 15.578 -19.547 -2.906 1 96.19 279 ALA A O 1
ATOM 2014 N N . ILE A 1 280 ? 15.633 -17.984 -1.37 1 96.69 280 ILE A N 1
ATOM 2015 C CA . ILE A 1 280 ? 15.461 -18.922 -0.268 1 96.69 280 ILE A CA 1
ATOM 2016 C C . ILE A 1 280 ? 14.102 -19.609 -0.369 1 96.69 280 ILE A C 1
ATOM 2018 O O . ILE A 1 280 ? 14 -20.828 -0.271 1 96.69 280 ILE A O 1
ATOM 2022 N N . VAL A 1 281 ? 13.086 -18.812 -0.601 1 94.94 281 VAL A N 1
ATOM 2023 C CA . VAL A 1 281 ? 11.727 -19.344 -0.69 1 94.94 281 VAL A CA 1
ATOM 2024 C C . VAL A 1 281 ? 11.625 -20.312 -1.867 1 94.94 281 VAL A C 1
ATOM 2026 O O . VAL A 1 281 ? 11.07 -21.406 -1.73 1 94.94 281 VAL A O 1
ATOM 2029 N N . ALA A 1 282 ? 12.148 -19.859 -3 1 95.69 282 ALA A N 1
ATOM 2030 C CA . ALA A 1 282 ? 12.094 -20.703 -4.191 1 95.69 282 ALA A CA 1
ATOM 2031 C C . ALA A 1 282 ? 12.875 -21.984 -3.988 1 95.69 282 ALA A C 1
ATOM 2033 O O . ALA A 1 282 ? 12.438 -23.062 -4.41 1 95.69 282 ALA A O 1
ATOM 2034 N N . PHE A 1 283 ? 14.055 -21.891 -3.357 1 96 283 PHE A N 1
ATOM 2035 C CA . PHE A 1 283 ? 14.898 -23.047 -3.072 1 96 283 PHE A CA 1
ATOM 2036 C C . PHE A 1 283 ? 14.141 -24.062 -2.221 1 96 283 PHE A C 1
ATOM 2038 O O . PHE A 1 283 ? 14.047 -25.234 -2.588 1 96 283 PHE A O 1
ATOM 2045 N N . VAL A 1 284 ? 13.562 -23.641 -1.161 1 96.31 284 VAL A N 1
ATOM 2046 C CA . VAL A 1 284 ? 12.891 -24.516 -0.209 1 96.31 284 VAL A CA 1
ATOM 2047 C C . VAL A 1 284 ? 11.617 -25.078 -0.835 1 96.31 284 VAL A C 1
ATOM 2049 O O . VAL A 1 284 ? 11.336 -26.266 -0.718 1 96.31 284 VAL A O 1
ATOM 2052 N N . ALA A 1 285 ? 10.891 -24.25 -1.49 1 94.38 285 ALA A N 1
ATOM 2053 C CA . ALA A 1 285 ? 9.633 -24.656 -2.1 1 94.38 285 ALA A CA 1
ATOM 2054 C C . ALA A 1 285 ? 9.875 -25.688 -3.199 1 94.38 285 ALA A C 1
ATOM 2056 O O . ALA A 1 285 ? 9.164 -26.703 -3.281 1 94.38 285 ALA A O 1
ATOM 2057 N N . THR A 1 286 ? 10.852 -25.422 -4.051 1 93.88 286 THR A N 1
ATOM 2058 C CA . THR A 1 286 ? 11.148 -26.344 -5.133 1 93.88 286 THR A CA 1
ATOM 2059 C C . THR A 1 286 ? 11.656 -27.672 -4.582 1 93.88 286 THR A C 1
ATOM 2061 O O . THR A 1 286 ? 11.273 -28.75 -5.062 1 93.88 286 THR A O 1
ATOM 2064 N N . ARG A 1 287 ? 12.508 -27.562 -3.623 1 95 287 ARG A N 1
ATOM 2065 C CA . ARG A 1 287 ? 13.047 -28.766 -3.014 1 95 287 ARG A CA 1
ATOM 2066 C C . ARG A 1 287 ? 11.938 -29.625 -2.418 1 95 287 ARG A C 1
ATOM 2068 O O . ARG A 1 287 ? 11.891 -30.828 -2.658 1 95 287 ARG A O 1
ATOM 2075 N N . ALA A 1 288 ? 11.078 -29.031 -1.724 1 93.25 288 ALA A N 1
ATOM 2076 C CA . ALA A 1 288 ? 9.969 -29.75 -1.105 1 93.25 288 ALA A CA 1
ATOM 2077 C C . ALA A 1 288 ? 9.047 -30.344 -2.164 1 93.25 288 ALA A C 1
ATOM 2079 O O . ALA A 1 288 ? 8.609 -31.484 -2.039 1 93.25 288 ALA A O 1
ATOM 2080 N N . ALA A 1 289 ? 8.758 -29.625 -3.176 1 90.06 289 ALA A N 1
ATOM 2081 C CA . ALA A 1 289 ? 7.883 -30.078 -4.25 1 90.06 289 ALA A CA 1
ATOM 2082 C C . ALA A 1 289 ? 8.5 -31.25 -4.996 1 90.06 289 ALA A C 1
ATOM 2084 O O . ALA A 1 289 ? 7.816 -32.219 -5.316 1 90.06 289 ALA A O 1
ATOM 2085 N N . ALA A 1 290 ? 9.789 -31.172 -5.324 1 91.44 290 ALA A N 1
ATOM 2086 C CA . ALA A 1 290 ? 10.484 -32.219 -6.074 1 91.44 290 ALA A CA 1
ATOM 2087 C C . ALA A 1 290 ? 10.547 -33.5 -5.281 1 91.44 290 ALA A C 1
ATOM 2089 O O . ALA A 1 290 ? 10.25 -34.594 -5.816 1 91.44 290 ALA A O 1
ATOM 2090 N N . PHE A 1 291 ? 10.859 -33.438 -4.027 1 90.56 291 PHE A N 1
ATOM 2091 C CA . PHE A 1 291 ? 10.93 -34.656 -3.199 1 90.56 291 PHE A CA 1
ATOM 2092 C C . PHE A 1 291 ? 9.562 -35.281 -3.062 1 90.56 291 PHE A C 1
ATOM 2094 O O . PHE A 1 291 ? 9.438 -36.531 -3.125 1 90.56 291 PHE A O 1
ATOM 2101 N N . ARG A 1 292 ? 8.609 -34.5 -2.957 1 86.69 292 ARG A N 1
ATOM 2102 C CA . ARG A 1 292 ? 7.262 -35.031 -2.814 1 86.69 292 ARG A CA 1
ATOM 2103 C C . ARG A 1 292 ? 6.801 -35.719 -4.102 1 86.69 292 ARG A C 1
ATOM 2105 O O . ARG A 1 292 ? 6.188 -36.781 -4.066 1 86.69 292 ARG A O 1
ATOM 2112 N N . SER A 1 293 ? 7.074 -35.125 -5.195 1 84.5 293 SER A N 1
ATOM 2113 C CA . SER A 1 293 ? 6.668 -35.688 -6.488 1 84.5 293 SER A CA 1
ATOM 2114 C C . SER A 1 293 ? 7.395 -37 -6.793 1 84.5 293 SER A C 1
ATOM 2116 O O . SER A 1 293 ? 6.812 -37.906 -7.383 1 84.5 293 SER A O 1
ATOM 2118 N N . LEU A 1 294 ? 8.656 -37.094 -6.379 1 84.81 294 LEU A N 1
ATOM 2119 C CA . LEU A 1 294 ? 9.453 -38.281 -6.668 1 84.81 294 LEU A CA 1
ATOM 2120 C C . LEU A 1 294 ? 9.008 -39.438 -5.797 1 84.81 294 LEU A C 1
ATOM 2122 O O . LEU A 1 294 ? 9.156 -40.625 -6.188 1 84.81 294 LEU A O 1
ATOM 2126 N N . ARG A 1 295 ? 8.438 -39.125 -4.711 1 81.62 295 ARG A N 1
ATOM 2127 C CA . ARG A 1 295 ? 7.922 -40.156 -3.828 1 81.62 295 ARG A CA 1
ATOM 2128 C C . ARG A 1 295 ? 6.633 -40.75 -4.379 1 81.62 295 ARG A C 1
ATOM 2130 O O . ARG A 1 295 ? 6.328 -41.938 -4.133 1 81.62 295 ARG A O 1
ATOM 2137 N N . GLU A 1 296 ? 5.891 -40 -5.098 1 72.75 296 GLU A N 1
ATOM 2138 C CA . GLU A 1 296 ? 4.621 -40.438 -5.656 1 72.75 296 GLU A CA 1
ATOM 2139 C C . GLU A 1 296 ? 4.836 -41.312 -6.883 1 72.75 296 GLU A C 1
ATOM 2141 O O . GLU A 1 296 ? 3.982 -42.156 -7.223 1 72.75 296 GLU A O 1
ATOM 2146 N N . VAL A 1 297 ? 5.918 -41.125 -7.598 1 63.34 297 VAL A N 1
ATOM 2147 C CA . VAL A 1 297 ? 6.211 -41.906 -8.797 1 63.34 297 VAL A CA 1
ATOM 2148 C C . VAL A 1 297 ? 6.797 -43.25 -8.391 1 63.34 297 VAL A C 1
ATOM 2150 O O . VAL A 1 297 ? 6.93 -44.156 -9.227 1 63.34 297 VAL A O 1
ATOM 2153 N N . GLN A 1 298 ? 6.957 -43.562 -7.082 1 54.19 298 GLN A N 1
ATOM 2154 C CA . GLN A 1 298 ? 7.387 -44.906 -6.703 1 54.19 298 GLN A CA 1
ATOM 2155 C C . GLN A 1 298 ? 6.211 -45.875 -6.707 1 54.19 298 GLN A C 1
ATOM 2157 O O . GLN A 1 298 ? 5.094 -45.531 -6.332 1 54.19 298 GLN A O 1
ATOM 2162 N N . MET B 1 1 ? -33.75 -23.453 4.668 1 27.52 1 MET B N 1
ATOM 2163 C CA . MET B 1 1 ? -33.156 -22.703 3.578 1 27.52 1 MET B CA 1
ATOM 2164 C C . MET B 1 1 ? -31.703 -23.172 3.33 1 27.52 1 MET B C 1
ATOM 2166 O O . MET B 1 1 ? -31.125 -22.859 2.285 1 27.52 1 MET B O 1
ATOM 2170 N N . MET B 1 2 ? -31.078 -23.828 4.324 1 30.75 2 MET B N 1
ATOM 2171 C CA . MET B 1 2 ? -29.75 -24.422 4.445 1 30.75 2 MET B CA 1
ATOM 2172 C C . MET B 1 2 ? -29.609 -25.656 3.564 1 30.75 2 MET B C 1
ATOM 2174 O O . MET B 1 2 ? -28.5 -26.141 3.334 1 30.75 2 MET B O 1
ATOM 2178 N N . ILE B 1 3 ? -30.75 -26.344 3.248 1 33 3 ILE B N 1
ATOM 2179 C CA . ILE B 1 3 ? -30.797 -27.641 2.568 1 33 3 ILE B CA 1
ATOM 2180 C C . ILE B 1 3 ? -30.453 -27.453 1.091 1 33 3 ILE B C 1
ATOM 2182 O O . ILE B 1 3 ? -29.859 -28.344 0.469 1 33 3 ILE B O 1
ATOM 2186 N N . ARG B 1 4 ? -30.984 -26.375 0.519 1 32.88 4 ARG B N 1
ATOM 2187 C CA . ARG B 1 4 ? -30.906 -26.234 -0.934 1 32.88 4 ARG B CA 1
ATOM 2188 C C . ARG B 1 4 ? -29.484 -25.938 -1.384 1 32.88 4 ARG B C 1
ATOM 2190 O O . ARG B 1 4 ? -29.188 -26 -2.576 1 32.88 4 ARG B O 1
ATOM 2197 N N . LEU B 1 5 ? -28.719 -25.328 -0.434 1 29.5 5 LEU B N 1
ATOM 2198 C CA . LEU B 1 5 ? -27.344 -25.094 -0.897 1 29.5 5 LEU B CA 1
ATOM 2199 C C . LEU B 1 5 ? -26.594 -26.406 -1.048 1 29.5 5 LEU B C 1
ATOM 2201 O O . LEU B 1 5 ? -25.547 -26.469 -1.677 1 29.5 5 LEU B O 1
ATOM 2205 N N . LYS B 1 6 ? -27.094 -27.469 -0.355 1 34.25 6 LYS B N 1
ATOM 2206 C CA . LYS B 1 6 ? -26.469 -28.781 -0.446 1 34.25 6 LYS B CA 1
ATOM 2207 C C . LYS B 1 6 ? -26.719 -29.406 -1.811 1 34.25 6 LYS B C 1
ATOM 2209 O O . LYS B 1 6 ? -25.922 -30.219 -2.289 1 34.25 6 LYS B O 1
ATOM 2214 N N . LEU B 1 7 ? -27.953 -29.266 -2.324 1 29.72 7 LEU B N 1
ATOM 2215 C CA . LEU B 1 7 ? -28.391 -29.875 -3.572 1 29.72 7 LEU B 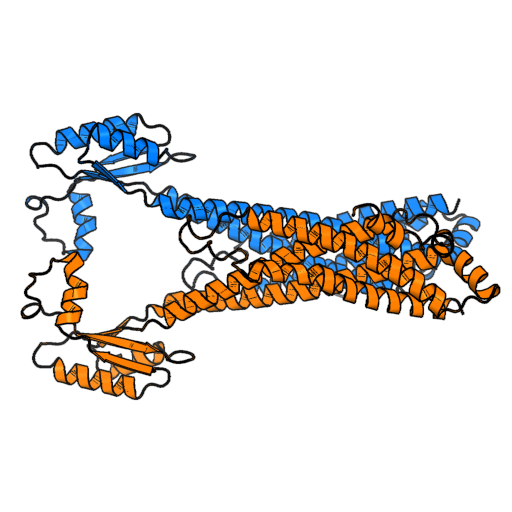CA 1
ATOM 2216 C C . LEU B 1 7 ? -27.703 -29.25 -4.77 1 29.72 7 LEU B C 1
ATOM 2218 O O . LEU B 1 7 ? -27.625 -29.844 -5.844 1 29.72 7 LEU B O 1
ATOM 2222 N N . LEU B 1 8 ? -27.5 -27.844 -4.871 1 32.34 8 LEU B N 1
ATOM 2223 C CA . LEU B 1 8 ? -26.75 -27.266 -5.98 1 32.34 8 LEU B CA 1
ATOM 2224 C C . LEU B 1 8 ? -25.312 -27.766 -5.996 1 32.34 8 LEU B C 1
ATOM 2226 O O . LEU B 1 8 ? -24.609 -27.609 -6.992 1 32.34 8 LEU B O 1
ATOM 2230 N N . ALA B 1 9 ? -24.719 -28.094 -4.84 1 36.88 9 ALA B N 1
ATOM 2231 C CA . ALA B 1 9 ? -23.438 -28.766 -4.684 1 36.88 9 ALA B CA 1
ATOM 2232 C C . ALA B 1 9 ? -23.531 -30.234 -5.129 1 36.88 9 ALA B C 1
ATOM 2234 O O . ALA B 1 9 ? -22.562 -30.969 -5.043 1 36.88 9 ALA B O 1
ATOM 2235 N N . GLY B 1 10 ? -24.719 -30.766 -5.312 1 33.53 10 GLY B N 1
ATOM 2236 C CA . GLY B 1 10 ? -25.031 -32.188 -5.473 1 33.53 10 GLY B CA 1
ATOM 2237 C C . GLY B 1 10 ? -24.5 -32.781 -6.773 1 33.53 10 GLY B C 1
ATOM 2238 O O . GLY B 1 10 ? -24.391 -34 -6.906 1 33.53 10 GLY B O 1
ATOM 2239 N N . GLY B 1 11 ? -24.891 -32.156 -7.957 1 35.19 11 GLY B N 1
ATOM 2240 C CA . GLY B 1 11 ? -24.75 -32.875 -9.219 1 35.19 11 GLY B CA 1
ATOM 2241 C C . GLY B 1 11 ? -23.312 -33.188 -9.586 1 35.19 11 GLY B C 1
ATOM 2242 O O . GLY B 1 11 ? -23.016 -33.469 -10.742 1 35.19 11 GLY B O 1
ATOM 2243 N N . GLU B 1 12 ? -22.375 -32.688 -8.836 1 39.25 12 GLU B N 1
ATOM 2244 C CA . GLU B 1 12 ? -20.938 -32.906 -9.062 1 39.25 12 GLU B CA 1
ATOM 2245 C C . GLU B 1 12 ? -20.594 -34.375 -8.883 1 39.25 12 GLU B C 1
ATOM 2247 O O . GLU B 1 12 ? -19.422 -34.719 -8.688 1 39.25 12 GLU B O 1
ATOM 2252 N N . GLY B 1 13 ? -21.453 -35.281 -8.805 1 35.94 13 GLY B N 1
ATOM 2253 C CA . GLY B 1 13 ? -21.188 -36.688 -8.523 1 35.94 13 GLY B CA 1
ATOM 2254 C C . GLY B 1 13 ? -20.172 -37.312 -9.469 1 35.94 13 GLY B C 1
ATOM 2255 O O . GLY B 1 13 ? -19.172 -37.875 -9.031 1 35.94 13 GLY B O 1
ATOM 2256 N N . SER B 1 14 ? -20.656 -37.719 -10.758 1 40.38 14 SER B N 1
ATOM 2257 C CA . SER B 1 14 ? -19.953 -38.656 -11.625 1 40.38 14 SER B CA 1
ATOM 2258 C C . SER B 1 14 ? -18.672 -38.062 -12.172 1 40.38 14 SER B C 1
ATOM 2260 O O . SER B 1 14 ? -17.641 -38.719 -12.281 1 40.38 14 SER B O 1
ATOM 2262 N N . SER B 1 15 ? -18.766 -36.906 -12.742 1 41.69 15 SER B N 1
ATOM 2263 C CA . SER B 1 15 ? -17.594 -36.281 -13.352 1 41.69 15 SER B CA 1
ATOM 2264 C C . SER B 1 15 ? -16.547 -35.906 -12.305 1 41.69 15 SER B C 1
ATOM 2266 O O . SER B 1 15 ? -15.398 -35.625 -12.641 1 41.69 15 SER B O 1
ATOM 2268 N N . ASP B 1 16 ? -16.922 -35.656 -11.109 1 43.12 16 ASP B N 1
ATOM 2269 C CA . ASP B 1 16 ? -16.016 -35.281 -10.023 1 43.12 16 ASP B CA 1
ATOM 2270 C C . ASP B 1 16 ? -15.086 -36.438 -9.656 1 43.12 16 ASP B C 1
ATOM 2272 O O . ASP B 1 16 ? -14.055 -36.219 -9.016 1 43.12 16 ASP B O 1
ATOM 2276 N N . ARG B 1 17 ? -15.516 -37.688 -9.867 1 44.69 17 ARG B N 1
ATOM 2277 C CA . ARG B 1 17 ? -14.742 -38.844 -9.508 1 44.69 17 ARG B CA 1
ATOM 2278 C C . ARG B 1 17 ? -13.508 -39 -10.391 1 44.69 17 ARG B C 1
ATOM 2280 O O . ARG B 1 17 ? -12.641 -39.844 -10.133 1 44.69 17 ARG B O 1
ATOM 2287 N N . VAL B 1 18 ? -13.633 -38.562 -11.508 1 45.44 18 VAL B N 1
ATOM 2288 C CA . VAL B 1 18 ? -12.508 -38.781 -12.414 1 45.44 18 VAL B CA 1
ATOM 2289 C C . VAL B 1 18 ? -11.289 -38 -11.922 1 45.44 18 VAL B C 1
ATOM 2291 O O . VAL B 1 18 ? -10.148 -38.406 -12.195 1 45.44 18 VAL B O 1
ATOM 2294 N N . VAL B 1 19 ? -11.523 -36.812 -11.25 1 47.47 19 VAL B N 1
ATOM 2295 C CA . VAL B 1 19 ? -10.359 -36.062 -10.836 1 47.47 19 VAL B CA 1
ATOM 2296 C C . VAL B 1 19 ? -9.945 -36.469 -9.422 1 47.47 19 VAL B C 1
ATOM 2298 O O . VAL B 1 19 ? -10.734 -36.344 -8.477 1 47.47 19 VAL B O 1
ATOM 2301 N N . PRO B 1 20 ? -9.016 -37.375 -9.195 1 45.31 20 PRO B N 1
ATOM 2302 C CA . PRO B 1 20 ? -8.578 -37.75 -7.848 1 45.31 20 PRO B CA 1
ATOM 2303 C C . PRO B 1 20 ? -8.602 -36.562 -6.879 1 45.31 20 PRO B C 1
ATOM 2305 O O . PRO B 1 20 ? -8.5 -35.406 -7.305 1 45.31 20 PRO B O 1
ATOM 2308 N N . PRO B 1 21 ? -9.07 -36.75 -5.691 1 47.03 21 PRO B N 1
ATOM 2309 C CA . PRO B 1 21 ? -9.211 -35.719 -4.637 1 47.03 21 PRO B CA 1
ATOM 2310 C C . PRO B 1 21 ? -8.07 -34.719 -4.645 1 47.03 21 PRO B C 1
ATOM 2312 O O . PRO B 1 21 ? -6.934 -35.062 -4.969 1 47.03 21 PRO B O 1
ATOM 2315 N N . SER B 1 22 ? -8.273 -33.406 -4.992 1 53.81 22 SER B N 1
ATOM 2316 C CA . SER B 1 22 ? -7.578 -32.156 -5.305 1 53.81 22 SER B CA 1
ATOM 2317 C C . SER B 1 22 ? -6.559 -31.812 -4.227 1 53.81 22 SER B C 1
ATOM 2319 O O . SER B 1 22 ? -6.922 -31.328 -3.152 1 53.81 22 SER B O 1
ATOM 2321 N N . GLY B 1 23 ? -5.617 -32.719 -3.971 1 62.31 23 GLY B N 1
ATOM 2322 C CA . GLY B 1 23 ? -4.594 -32.656 -2.941 1 62.31 23 GLY B CA 1
ATOM 2323 C C . GLY B 1 23 ? -3.902 -31.312 -2.852 1 62.31 23 GLY B C 1
ATOM 2324 O O . GLY B 1 23 ? -4.539 -30.297 -2.561 1 62.31 23 GLY B O 1
ATOM 2325 N N . ALA B 1 24 ? -2.588 -31.188 -3.125 1 69.88 24 ALA B N 1
ATOM 2326 C CA . ALA B 1 24 ? -1.67 -30.078 -2.85 1 69.88 24 ALA B CA 1
ATOM 2327 C C . ALA B 1 24 ? -1.934 -28.906 -3.781 1 69.88 24 ALA B C 1
ATOM 2329 O O . ALA B 1 24 ? -2.01 -27.75 -3.336 1 69.88 24 ALA B O 1
ATOM 2330 N N . PRO B 1 25 ? -2.412 -29.219 -4.996 1 74.88 25 PRO B N 1
ATOM 2331 C CA . PRO B 1 25 ? -2.641 -28.078 -5.887 1 74.88 25 PRO B CA 1
ATOM 2332 C C . PRO B 1 25 ? -3.912 -27.312 -5.547 1 74.88 25 PRO B C 1
ATOM 2334 O O . PRO B 1 25 ? -3.961 -26.094 -5.711 1 74.88 25 PRO B O 1
ATOM 2337 N N . ALA B 1 26 ? -4.902 -28.078 -5.023 1 79.38 26 ALA B N 1
ATOM 2338 C CA . ALA B 1 26 ? -6.168 -27.438 -4.68 1 79.38 26 ALA B CA 1
ATOM 2339 C C . ALA B 1 26 ? -5.988 -26.469 -3.518 1 79.38 26 ALA B C 1
ATOM 2341 O O . ALA B 1 26 ? -6.457 -25.328 -3.574 1 79.38 26 ALA B O 1
ATOM 2342 N N . ILE B 1 27 ? -5.281 -26.844 -2.539 1 85.75 27 ILE B N 1
ATOM 2343 C CA . ILE B 1 27 ? -5.082 -26.031 -1.348 1 85.75 27 ILE B CA 1
ATOM 2344 C C . ILE B 1 27 ? -4.199 -24.828 -1.687 1 85.75 27 ILE B C 1
ATOM 2346 O O . ILE B 1 27 ? -4.438 -23.719 -1.206 1 85.75 27 ILE B O 1
ATOM 2350 N N . LEU B 1 28 ? -3.234 -25.109 -2.539 1 88.38 28 LEU B N 1
ATOM 2351 C CA . LEU B 1 28 ? -2.326 -24.031 -2.908 1 88.38 28 LEU B CA 1
ATOM 2352 C C . LEU B 1 28 ? -3.047 -22.969 -3.736 1 88.38 28 LEU B C 1
ATOM 2354 O O . LEU B 1 28 ? -2.791 -21.781 -3.578 1 88.38 28 LEU B O 1
ATOM 2358 N N . THR B 1 29 ? -3.98 -23.438 -4.551 1 89.81 29 THR B N 1
ATOM 2359 C CA . THR B 1 29 ? -4.738 -22.5 -5.367 1 89.81 29 THR B CA 1
ATOM 2360 C C . THR B 1 29 ? -5.656 -21.641 -4.5 1 89.81 29 THR B C 1
ATOM 2362 O O . THR B 1 29 ? -5.703 -20.422 -4.648 1 89.81 29 THR B O 1
ATOM 2365 N N . ILE B 1 30 ? -6.352 -22.234 -3.566 1 92.94 30 ILE B N 1
ATOM 2366 C CA . ILE B 1 30 ? -7.273 -21.531 -2.686 1 92.94 30 ILE B CA 1
ATOM 2367 C C . ILE B 1 30 ? -6.5 -20.531 -1.819 1 92.94 30 ILE B C 1
ATOM 2369 O O . ILE B 1 30 ? -6.883 -19.375 -1.71 1 92.94 30 ILE B O 1
ATOM 2373 N N . ALA B 1 31 ? -5.395 -21 -1.265 1 93 31 ALA B N 1
ATOM 2374 C CA . ALA B 1 31 ? -4.594 -20.172 -0.372 1 93 31 ALA B CA 1
ATOM 2375 C C . ALA B 1 31 ? -3.998 -18.984 -1.118 1 93 31 ALA B C 1
ATOM 2377 O O . ALA B 1 31 ? -3.982 -17.859 -0.601 1 93 31 ALA B O 1
ATOM 2378 N N . SER B 1 32 ? -3.535 -19.219 -2.291 1 93.25 32 SER B N 1
ATOM 2379 C CA . SER B 1 32 ? -2.941 -18.141 -3.082 1 93.25 32 SER B CA 1
ATOM 2380 C C . SER B 1 32 ? -3.992 -17.125 -3.506 1 93.25 32 SER B C 1
ATOM 2382 O O . SER B 1 32 ? -3.742 -15.922 -3.469 1 93.25 32 SER B O 1
ATOM 2384 N N . ALA B 1 33 ? -5.137 -17.672 -3.941 1 95 33 ALA B N 1
ATOM 2385 C CA . ALA B 1 33 ? -6.219 -16.766 -4.324 1 95 33 ALA B CA 1
ATOM 2386 C C . ALA B 1 33 ? -6.656 -15.906 -3.146 1 95 33 ALA B C 1
ATOM 2388 O O . ALA B 1 33 ? -6.938 -14.711 -3.311 1 95 33 ALA B O 1
ATOM 2389 N N . ALA B 1 34 ? -6.707 -16.516 -1.965 1 95.88 34 ALA B N 1
ATOM 2390 C CA . ALA B 1 34 ? -7.066 -15.773 -0.759 1 95.88 34 ALA B CA 1
ATOM 2391 C C . ALA B 1 34 ? -6.051 -14.664 -0.476 1 95.88 34 ALA B C 1
ATOM 2393 O O . ALA B 1 34 ? -6.426 -13.523 -0.213 1 95.88 34 ALA B O 1
ATOM 2394 N N . ALA B 1 35 ? -4.797 -15.055 -0.539 1 94.56 35 ALA B N 1
ATOM 2395 C CA . ALA B 1 35 ? -3.73 -14.086 -0.274 1 94.56 35 ALA B CA 1
ATOM 2396 C C . ALA B 1 35 ? -3.773 -12.938 -1.271 1 94.56 35 ALA B C 1
ATOM 2398 O O . ALA B 1 35 ? -3.676 -11.766 -0.883 1 94.56 35 ALA B O 1
ATOM 2399 N N . MET B 1 36 ? -3.943 -13.273 -2.506 1 94.69 36 MET B N 1
ATOM 2400 C CA . MET B 1 36 ? -3.951 -12.266 -3.564 1 94.69 36 MET B CA 1
ATOM 2401 C C . MET B 1 36 ? -5.168 -11.359 -3.441 1 94.69 36 MET B C 1
ATOM 2403 O O . MET B 1 36 ? -5.066 -10.148 -3.641 1 94.69 36 MET B O 1
ATOM 2407 N N . ALA B 1 37 ? -6.305 -11.938 -3.133 1 95.44 37 ALA B N 1
ATOM 2408 C CA . ALA B 1 37 ? -7.508 -11.133 -2.943 1 95.44 37 ALA B CA 1
ATOM 2409 C C . ALA B 1 37 ? -7.359 -10.203 -1.742 1 95.44 37 ALA B C 1
ATOM 2411 O O . ALA B 1 37 ? -7.789 -9.047 -1.788 1 95.44 37 ALA B O 1
ATOM 2412 N N . PHE B 1 38 ? -6.836 -10.742 -0.686 1 94.56 38 PHE B N 1
ATOM 2413 C CA . PHE B 1 38 ? -6.562 -9.93 0.493 1 94.56 38 PHE B CA 1
ATOM 2414 C C . PHE B 1 38 ? -5.707 -8.727 0.13 1 94.56 38 PHE B C 1
ATOM 2416 O O . PHE B 1 38 ? -6.047 -7.59 0.471 1 94.56 38 PHE B O 1
ATOM 2423 N N . LEU B 1 39 ? -4.625 -8.977 -0.566 1 91.5 39 LEU B N 1
ATOM 2424 C CA . LEU B 1 39 ? -3.715 -7.918 -0.982 1 91.5 39 LEU B CA 1
ATOM 2425 C C . LEU B 1 39 ? -4.414 -6.934 -1.916 1 91.5 39 LEU B C 1
ATOM 2427 O O . LEU B 1 39 ? -4.156 -5.73 -1.863 1 91.5 39 LEU B O 1
ATOM 2431 N N . ALA B 1 40 ? -5.246 -7.449 -2.801 1 93.31 40 ALA B N 1
ATOM 2432 C CA . ALA B 1 40 ? -5.973 -6.594 -3.738 1 93.31 40 ALA B CA 1
ATOM 2433 C C . ALA B 1 40 ? -6.902 -5.637 -3 1 93.31 40 ALA B C 1
ATOM 2435 O O . ALA B 1 40 ? -7.062 -4.48 -3.406 1 93.31 40 ALA B O 1
ATOM 2436 N N . VAL B 1 41 ? -7.508 -6.125 -1.952 1 91.19 41 VAL B N 1
ATOM 2437 C CA . VAL B 1 41 ? -8.383 -5.27 -1.16 1 91.19 41 VAL B CA 1
ATOM 2438 C C . VAL B 1 41 ? -7.59 -4.105 -0.576 1 91.19 41 VAL B C 1
ATOM 2440 O O . VAL B 1 41 ? -8.039 -2.961 -0.603 1 91.19 41 VAL B O 1
ATOM 2443 N N . PHE B 1 42 ? -6.508 -4.391 -0.136 1 86.44 42 PHE B N 1
ATOM 2444 C CA . PHE B 1 42 ? -5.664 -3.348 0.442 1 86.44 42 PHE B CA 1
ATOM 2445 C C . PHE B 1 42 ? -5.219 -2.357 -0.626 1 86.44 42 PHE B C 1
ATOM 2447 O O . PHE B 1 42 ? -5.195 -1.147 -0.387 1 86.44 42 PHE B O 1
ATOM 2454 N N . ALA B 1 43 ? -4.762 -2.924 -1.69 1 86.31 43 ALA B N 1
ATOM 2455 C CA . ALA B 1 43 ? -4.371 -2.047 -2.791 1 86.31 43 ALA B CA 1
ATOM 2456 C C . ALA B 1 43 ? -5.52 -1.132 -3.201 1 86.31 43 ALA B C 1
ATOM 2458 O O . ALA B 1 43 ? -5.316 0.055 -3.463 1 86.31 43 ALA B O 1
ATOM 2459 N N . LEU B 1 44 ? -6.691 -1.678 -3.234 1 87.12 44 LEU B N 1
ATOM 2460 C CA . LEU B 1 44 ? -7.883 -0.914 -3.598 1 87.12 44 LEU B CA 1
ATOM 2461 C C . LEU B 1 44 ? -8.18 0.158 -2.555 1 87.12 44 LEU B C 1
ATOM 2463 O O . LEU B 1 44 ? -8.477 1.303 -2.902 1 87.12 44 LEU B O 1
ATOM 2467 N N . ALA B 1 45 ? -8.094 -0.223 -1.343 1 83.56 45 ALA B N 1
ATOM 2468 C CA . ALA B 1 45 ? -8.336 0.716 -0.25 1 83.56 45 ALA B CA 1
ATOM 2469 C C . ALA B 1 45 ? -7.348 1.876 -0.294 1 83.56 45 ALA B C 1
ATOM 2471 O O . ALA B 1 45 ? -7.73 3.035 -0.13 1 83.56 45 ALA B O 1
ATOM 2472 N N . LEU B 1 46 ? -6.141 1.507 -0.467 1 77.5 46 LEU B N 1
ATOM 2473 C CA . LEU B 1 46 ? -5.109 2.535 -0.54 1 77.5 46 LEU B CA 1
ATOM 2474 C C . LEU B 1 46 ? -5.344 3.457 -1.731 1 77.5 46 LEU B C 1
ATOM 2476 O O . LEU B 1 46 ? -5.176 4.676 -1.622 1 77.5 46 LEU B O 1
ATOM 2480 N N . SER B 1 47 ? -5.668 2.881 -2.844 1 82.06 47 SER B N 1
ATOM 2481 C CA . SER B 1 47 ? -5.922 3.662 -4.051 1 82.06 47 SER B CA 1
ATOM 2482 C C . SER B 1 47 ? -7.094 4.617 -3.85 1 82.06 47 SER B C 1
ATOM 2484 O O . SER B 1 47 ? -7.023 5.785 -4.234 1 82.06 47 SER B O 1
ATOM 2486 N N . LEU B 1 48 ? -8.148 4.188 -3.258 1 80.44 48 LEU B N 1
ATOM 2487 C CA . LEU B 1 48 ? -9.328 5.012 -3.039 1 80.44 48 LEU B CA 1
ATOM 2488 C C . LEU B 1 48 ? -9.055 6.09 -1.996 1 80.44 48 LEU B C 1
ATOM 2490 O O . LEU B 1 48 ? -9.508 7.227 -2.143 1 80.44 48 LEU B O 1
ATOM 2494 N N . ALA B 1 49 ? -8.406 5.699 -0.993 1 76.25 49 ALA B N 1
ATOM 2495 C CA . ALA B 1 49 ? -8.047 6.668 0.037 1 76.25 49 ALA B CA 1
ATOM 2496 C C . ALA B 1 49 ? -7.176 7.781 -0.537 1 76.25 49 ALA B C 1
ATOM 2498 O O . ALA B 1 49 ? -7.375 8.961 -0.229 1 76.25 49 ALA B O 1
ATOM 2499 N N . ALA B 1 50 ? -6.191 7.359 -1.299 1 74.06 50 ALA B N 1
ATOM 2500 C CA . ALA B 1 50 ? -5.332 8.352 -1.94 1 74.06 50 ALA B CA 1
ATOM 2501 C C . ALA B 1 50 ? -6.141 9.273 -2.848 1 74.06 50 ALA B C 1
ATOM 2503 O O . ALA B 1 50 ? -5.871 10.477 -2.926 1 74.06 50 ALA B O 1
ATOM 2504 N N . GLY B 1 51 ? -7.082 8.727 -3.527 1 73.94 51 GLY B N 1
ATOM 2505 C CA . GLY B 1 51 ? -7.961 9.523 -4.367 1 73.94 51 GLY B CA 1
ATOM 2506 C C . GLY B 1 51 ? -8.789 10.523 -3.582 1 73.94 51 GLY B C 1
ATOM 2507 O O . GLY B 1 51 ? -8.906 11.688 -3.979 1 73.94 51 GLY B O 1
ATOM 2508 N N . ARG B 1 52 ? -9.281 10.117 -2.529 1 74.25 52 ARG B N 1
ATOM 2509 C CA . ARG B 1 52 ? -10.078 11 -1.686 1 74.25 52 ARG B CA 1
ATOM 2510 C C . ARG B 1 52 ? -9.211 12.109 -1.09 1 74.25 52 ARG B C 1
ATOM 2512 O O . ARG B 1 52 ? -9.641 13.258 -1.001 1 74.25 52 ARG B O 1
ATOM 2519 N N . LEU B 1 53 ? -8.086 11.672 -0.672 1 69.19 53 LEU B N 1
ATOM 2520 C CA . LEU B 1 53 ? -7.172 12.672 -0.118 1 69.19 53 LEU B CA 1
ATOM 2521 C C . LEU B 1 53 ? -6.797 13.711 -1.17 1 69.19 53 LEU B C 1
ATOM 2523 O O . LEU B 1 53 ? -6.766 14.906 -0.881 1 69.19 53 LEU B O 1
ATOM 2527 N N . ALA B 1 54 ? -6.543 13.18 -2.324 1 68.88 54 ALA B N 1
ATOM 2528 C CA . ALA B 1 54 ? -6.219 14.078 -3.43 1 68.88 54 ALA B CA 1
ATOM 2529 C C . ALA B 1 54 ? -7.371 15.039 -3.713 1 68.88 54 ALA B C 1
ATOM 2531 O O . ALA B 1 54 ? -7.152 16.234 -3.953 1 68.88 54 ALA B O 1
ATOM 2532 N N . GLU B 1 55 ? -8.539 14.555 -3.709 1 70.56 55 GLU B N 1
ATOM 2533 C CA . GLU B 1 55 ? -9.719 15.367 -3.967 1 70.56 55 GLU B CA 1
ATOM 2534 C C . GLU B 1 55 ? -9.93 16.406 -2.867 1 70.56 55 GLU B C 1
ATOM 2536 O O . GLU B 1 55 ? -10.234 17.562 -3.15 1 70.56 55 GLU B O 1
ATOM 2541 N N . ARG B 1 56 ? -9.727 15.977 -1.726 1 67.44 56 ARG B N 1
ATOM 2542 C CA . ARG B 1 56 ? -9.891 16.891 -0.597 1 67.44 56 ARG B CA 1
ATOM 2543 C C . ARG B 1 56 ? -8.844 18 -0.627 1 67.44 56 ARG B C 1
ATOM 2545 O O . ARG B 1 56 ? -9.156 19.156 -0.359 1 67.44 56 ARG B O 1
ATOM 2552 N N . TRP B 1 57 ? -7.723 17.547 -0.912 1 65.62 57 TRP B N 1
ATOM 2553 C CA . TRP B 1 57 ? -6.652 18.547 -0.953 1 65.62 57 TRP B CA 1
ATOM 2554 C C . TRP B 1 57 ? -6.805 19.453 -2.164 1 65.62 57 TRP B C 1
ATOM 2556 O O . TRP B 1 57 ? -6.504 20.641 -2.09 1 65.62 57 TRP B O 1
ATOM 2566 N N . SER B 1 58 ? -7.25 18.828 -3.184 1 65 58 SER B N 1
ATOM 2567 C CA . SER B 1 58 ? -7.48 19.625 -4.383 1 65 58 SER B CA 1
ATOM 2568 C C . SER B 1 58 ? -8.602 20.641 -4.172 1 65 58 SER B C 1
ATOM 2570 O O . SER B 1 58 ? -8.523 21.781 -4.641 1 65 58 SER B O 1
ATOM 2572 N N . GLU B 1 59 ? -9.656 20.234 -3.508 1 63.06 59 GLU B N 1
ATOM 2573 C CA . GLU B 1 59 ? -10.773 21.125 -3.215 1 63.06 59 GLU B CA 1
ATOM 2574 C C . GLU B 1 59 ? -10.336 22.266 -2.303 1 63.06 59 GLU B C 1
ATOM 2576 O O . GLU B 1 59 ? -10.773 23.406 -2.471 1 63.06 59 GLU B O 1
ATOM 2581 N N . ALA B 1 60 ? -9.5 21.875 -1.417 1 58.25 60 ALA B N 1
ATOM 2582 C CA . ALA B 1 60 ? -8.984 22.906 -0.521 1 58.25 60 ALA B CA 1
ATOM 2583 C C . ALA B 1 60 ? -8.078 23.891 -1.271 1 58.25 60 ALA B C 1
ATOM 2585 O O . ALA B 1 60 ? -8.031 25.078 -0.939 1 58.25 60 ALA B O 1
ATOM 2586 N N . LEU B 1 61 ? -7.387 23.297 -2.178 1 58.09 61 LEU B N 1
ATOM 2587 C CA . LEU B 1 61 ? -6.551 24.141 -3.033 1 58.09 61 LEU B CA 1
ATOM 2588 C C . LEU B 1 61 ? -7.406 25.094 -3.852 1 58.09 61 LEU B C 1
ATOM 2590 O O . LEU B 1 61 ? -6.98 26.219 -4.133 1 58.09 61 LEU B O 1
ATOM 2594 N N . SER B 1 62 ? -8.492 24.484 -4.203 1 56.56 62 SER B N 1
ATOM 2595 C CA . SER B 1 62 ? -9.359 25.344 -5 1 56.56 62 SER B CA 1
ATOM 2596 C C . SER B 1 62 ? -9.82 26.562 -4.199 1 56.56 62 SER B C 1
ATOM 2598 O O . SER B 1 62 ? -10.273 27.547 -4.77 1 56.56 62 SER B O 1
ATOM 2600 N N . GLN B 1 63 ? -9.602 26.375 -2.836 1 54.72 63 GLN B N 1
ATOM 2601 C CA . GLN B 1 63 ? -9.945 27.562 -2.072 1 54.72 63 GLN B CA 1
ATOM 2602 C C . GLN B 1 63 ? -8.742 28.5 -1.946 1 54.72 63 GLN B C 1
ATOM 2604 O O . GLN B 1 63 ? -7.711 28.125 -1.393 1 54.72 63 GLN B O 1
ATOM 2609 N N . GLY B 1 64 ? -8.711 29.5 -2.654 1 63.31 64 GLY B N 1
ATOM 2610 C CA . GLY B 1 64 ? -8.32 30.75 -3.275 1 63.31 64 GLY B CA 1
ATOM 2611 C C . GLY B 1 64 ? -7.008 31.297 -2.732 1 63.31 64 GLY B C 1
ATOM 2612 O O . GLY B 1 64 ? -6.547 30.875 -1.67 1 63.31 64 GLY B O 1
ATOM 2613 N N . ALA B 1 65 ? -5.984 31.422 -3.492 1 75.25 65 ALA B N 1
ATOM 2614 C CA . ALA 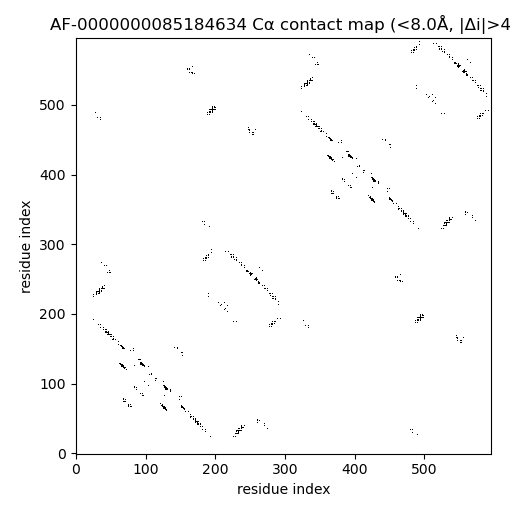B 1 65 ? -4.859 32.312 -3.223 1 75.25 65 ALA B CA 1
ATOM 2615 C C . ALA B 1 65 ? -5.336 33.719 -2.904 1 75.25 65 ALA B C 1
ATOM 2617 O O . ALA B 1 65 ? -6.473 34.094 -3.215 1 75.25 65 ALA B O 1
ATOM 2618 N N . THR B 1 66 ? -4.609 34.219 -1.933 1 85.5 66 THR B N 1
ATOM 2619 C CA . THR B 1 66 ? -4.91 35.594 -1.608 1 85.5 66 THR B CA 1
ATOM 2620 C C . THR B 1 66 ? -3.734 36.5 -1.977 1 85.5 66 THR B C 1
ATOM 2622 O O . THR B 1 66 ? -2.576 36.094 -1.865 1 85.5 66 THR B O 1
ATOM 2625 N N . VAL B 1 67 ? -4.164 37.656 -2.482 1 89 67 VAL B N 1
ATOM 2626 C CA . VAL B 1 67 ? -3.168 38.688 -2.697 1 89 67 VAL B CA 1
ATOM 2627 C C . VAL B 1 67 ? -3.291 39.75 -1.608 1 89 67 VAL B C 1
ATOM 2629 O O . VAL B 1 67 ? -4.391 40.219 -1.317 1 89 67 VAL B O 1
ATOM 2632 N N . ARG B 1 68 ? -2.209 39.969 -0.986 1 89.88 68 ARG B N 1
ATOM 2633 C CA . ARG B 1 68 ? -2.15 41.031 0.014 1 89.88 68 ARG B CA 1
ATOM 2634 C C . ARG B 1 68 ? -1.492 42.281 -0.555 1 89.88 68 ARG B C 1
ATOM 2636 O O . ARG B 1 68 ? -0.398 42.219 -1.118 1 89.88 68 ARG B O 1
ATOM 2643 N N . ILE B 1 69 ? -2.186 43.406 -0.431 1 90.62 69 ILE B N 1
ATOM 2644 C CA . ILE B 1 69 ? -1.67 44.688 -0.91 1 90.62 69 ILE B CA 1
ATOM 2645 C C . ILE B 1 69 ? -1.398 45.594 0.275 1 90.62 69 ILE B C 1
ATOM 2647 O O . ILE B 1 69 ? -2.314 45.938 1.027 1 90.62 69 ILE B O 1
ATOM 2651 N N . SER B 1 70 ? -0.168 45.875 0.451 1 88.44 70 SER B N 1
ATOM 2652 C CA . SER B 1 70 ? 0.223 46.812 1.495 1 88.44 70 SER B CA 1
ATOM 2653 C C . SER B 1 70 ? 0.677 48.156 0.9 1 88.44 70 SER B C 1
ATOM 2655 O O . SER B 1 70 ? 1.828 48.281 0.483 1 88.44 70 SER B O 1
ATOM 2657 N N . ALA B 1 71 ? -0.212 49.156 0.846 1 82.62 71 ALA B N 1
ATOM 2658 C CA . ALA B 1 71 ? 0.075 50.469 0.297 1 82.62 71 ALA B CA 1
ATOM 2659 C C . ALA B 1 71 ? -0.501 51.594 1.184 1 82.62 71 ALA B C 1
ATOM 2661 O O . ALA B 1 71 ? -1.369 51.312 2.02 1 82.62 71 ALA B O 1
ATOM 2662 N N . PRO B 1 72 ? 0.103 52.75 1.029 1 80.56 72 PRO B N 1
ATOM 2663 C CA . PRO B 1 72 ? -0.5 53.875 1.736 1 80.56 72 PRO B CA 1
ATOM 2664 C C . PRO B 1 72 ? -1.964 54.094 1.36 1 80.56 72 PRO B C 1
ATOM 2666 O O . PRO B 1 72 ? -2.387 53.719 0.265 1 80.56 72 PRO B O 1
ATOM 2669 N N . THR B 1 73 ? -2.785 54.625 2.234 1 78.81 73 THR B N 1
ATOM 2670 C CA . THR B 1 73 ? -4.23 54.781 2.105 1 78.81 73 THR B CA 1
ATOM 2671 C C . THR B 1 73 ? -4.578 55.531 0.816 1 78.81 73 THR B C 1
ATOM 2673 O O . THR B 1 73 ? -5.562 55.188 0.15 1 78.81 73 THR B O 1
ATOM 2676 N N . GLY B 1 74 ? -3.725 56.5 0.476 1 82.44 74 GLY B N 1
ATOM 2677 C CA . GLY B 1 74 ? -4.02 57.281 -0.703 1 82.44 74 GLY B CA 1
ATOM 2678 C C . GLY B 1 74 ? -3.83 56.531 -2.002 1 82.44 74 GLY B C 1
ATOM 2679 O O . GLY B 1 74 ? -4.387 56.906 -3.035 1 82.44 74 GLY B O 1
ATOM 2680 N N . GLU B 1 75 ? -3.119 55.469 -1.997 1 87.38 75 GLU B N 1
ATOM 2681 C CA . GLU B 1 75 ? -2.795 54.75 -3.219 1 87.38 75 GLU B CA 1
ATOM 2682 C C . GLU B 1 75 ? -3.447 53.375 -3.227 1 87.38 75 GLU B C 1
ATOM 2684 O O . GLU B 1 75 ? -3.352 52.656 -4.215 1 87.38 75 GLU B O 1
ATOM 2689 N N . MET B 1 76 ? -4.129 52.969 -2.24 1 88.81 76 MET B N 1
ATOM 2690 C CA . MET B 1 76 ? -4.645 51.625 -2.062 1 88.81 76 MET B CA 1
ATOM 2691 C C . MET B 1 76 ? -5.664 51.281 -3.145 1 88.81 76 MET B C 1
ATOM 2693 O O . MET B 1 76 ? -5.629 50.188 -3.717 1 88.81 76 MET B O 1
ATOM 2697 N N . GLU B 1 77 ? -6.562 52.25 -3.391 1 89.38 77 GLU B N 1
ATOM 2698 C CA . GLU B 1 77 ? -7.613 52 -4.371 1 89.38 77 GLU B CA 1
ATOM 2699 C C . GLU B 1 77 ? -7.027 51.75 -5.762 1 89.38 77 GLU B C 1
ATOM 2701 O O . GLU B 1 77 ? -7.445 50.844 -6.465 1 89.38 77 GLU B O 1
ATOM 2706 N N . ALA B 1 78 ? -6.074 52.594 -6.137 1 92.62 78 ALA B N 1
ATOM 2707 C CA . ALA B 1 78 ? -5.453 52.469 -7.453 1 92.62 78 ALA B CA 1
ATOM 2708 C C . ALA B 1 78 ? -4.684 51.156 -7.582 1 92.62 78 ALA B C 1
ATOM 2710 O O . ALA B 1 78 ? -4.754 50.5 -8.617 1 92.62 78 ALA B O 1
ATOM 2711 N N . LYS B 1 79 ? -3.973 50.812 -6.562 1 93 79 LYS B N 1
ATOM 2712 C CA . LYS B 1 79 ? -3.176 49.594 -6.574 1 93 79 LYS B CA 1
ATOM 2713 C C . LYS B 1 79 ? -4.066 48.375 -6.586 1 93 79 LYS B C 1
ATOM 2715 O O . LYS B 1 79 ? -3.77 47.375 -7.27 1 93 79 LYS B O 1
ATOM 2720 N N . THR B 1 80 ? -5.121 48.406 -5.832 1 94.88 80 THR B N 1
ATOM 2721 C CA . THR B 1 80 ? -6.066 47.312 -5.816 1 94.88 80 THR B CA 1
ATOM 2722 C C . THR B 1 80 ? -6.672 47.094 -7.203 1 94.88 80 THR B C 1
ATOM 2724 O O . THR B 1 80 ? -6.785 45.938 -7.668 1 94.88 80 THR B O 1
ATOM 2727 N N . ALA B 1 81 ? -7.039 48.188 -7.773 1 94.44 81 ALA B N 1
ATOM 2728 C CA . ALA B 1 81 ? -7.613 48.125 -9.117 1 94.44 81 ALA B CA 1
ATOM 2729 C C . ALA B 1 81 ? -6.625 47.5 -10.102 1 94.44 81 ALA B C 1
ATOM 2731 O O . ALA B 1 81 ? -7.004 46.719 -10.969 1 94.44 81 ALA B O 1
ATOM 2732 N N . ARG B 1 82 ? -5.438 47.906 -9.961 1 94.81 82 ARG B N 1
ATOM 2733 C CA . ARG B 1 82 ? -4.41 47.375 -10.844 1 94.81 82 ARG B CA 1
ATOM 2734 C C . ARG B 1 82 ? -4.219 45.875 -10.625 1 94.81 82 ARG B C 1
ATOM 2736 O O . ARG B 1 82 ? -4.059 45.125 -11.586 1 94.81 82 ARG B O 1
ATOM 2743 N N . VAL B 1 83 ? -4.191 45.406 -9.422 1 95.81 83 VAL B N 1
ATOM 2744 C CA . VAL B 1 83 ? -4.055 44 -9.086 1 95.81 83 VAL B CA 1
ATOM 2745 C C . VAL B 1 83 ? -5.227 43.219 -9.664 1 95.81 83 VAL B C 1
ATOM 2747 O O . VAL B 1 83 ? -5.039 42.156 -10.273 1 95.81 83 VAL B O 1
ATOM 2750 N N . LEU B 1 84 ? -6.41 43.719 -9.484 1 95.38 84 LEU B N 1
ATOM 2751 C CA . LEU B 1 84 ? -7.598 43.062 -10 1 95.38 84 LEU B CA 1
ATOM 2752 C C . LEU B 1 84 ? -7.539 42.938 -11.516 1 95.38 84 LEU B C 1
ATOM 2754 O O . LEU B 1 84 ? -7.969 41.906 -12.078 1 95.38 84 LEU B O 1
ATOM 2758 N N . ALA B 1 85 ? -7 43.938 -12.148 1 94.75 85 ALA B N 1
ATOM 2759 C CA . ALA B 1 85 ? -6.855 43.906 -13.602 1 94.75 85 ALA B CA 1
ATOM 2760 C C . ALA B 1 85 ? -5.883 42.812 -14.039 1 94.75 85 ALA B C 1
ATOM 2762 O O . ALA B 1 85 ? -6.145 42.094 -15 1 94.75 85 ALA B O 1
ATOM 2763 N N . ILE B 1 86 ? -4.859 42.719 -13.328 1 94.38 86 ILE B N 1
ATOM 2764 C CA . ILE B 1 86 ? -3.855 41.719 -13.633 1 94.38 86 ILE B CA 1
ATOM 2765 C C . ILE B 1 86 ? -4.453 40.312 -13.43 1 94.38 86 ILE B C 1
ATOM 2767 O O . ILE B 1 86 ? -4.254 39.438 -14.258 1 94.38 86 ILE B O 1
ATOM 2771 N N . LEU B 1 87 ? -5.141 40.125 -12.352 1 93.69 87 LEU B N 1
ATOM 2772 C CA . LEU B 1 87 ? -5.73 38.812 -12.023 1 93.69 87 LEU B CA 1
ATOM 2773 C C . LEU B 1 87 ? -6.793 38.438 -13.047 1 93.69 87 LEU B C 1
ATOM 2775 O O . LEU B 1 87 ? -6.953 37.25 -13.375 1 93.69 87 LEU B O 1
ATOM 2779 N N . ALA B 1 88 ? -7.461 39.438 -13.531 1 91.88 88 ALA B N 1
ATOM 2780 C CA . ALA B 1 88 ? -8.5 39.156 -14.523 1 91.88 88 ALA B CA 1
ATOM 2781 C C . ALA B 1 88 ? -7.902 38.656 -15.836 1 91.88 88 ALA B C 1
ATOM 2783 O O . ALA B 1 88 ? -8.555 37.938 -16.578 1 91.88 88 ALA B O 1
ATOM 2784 N N . GLU B 1 89 ? -6.664 38.969 -16.062 1 91.06 89 GLU B N 1
ATOM 2785 C CA . GLU B 1 89 ? -5.996 38.594 -17.297 1 91.06 89 GLU B CA 1
ATOM 2786 C C . GLU B 1 89 ? -5.195 37.312 -17.125 1 91.06 89 GLU B C 1
ATOM 2788 O O . GLU B 1 89 ? -4.598 36.812 -18.078 1 91.06 89 GLU B O 1
ATOM 2793 N N . THR B 1 90 ? -5.18 36.875 -15.984 1 90.06 90 THR B N 1
ATOM 2794 C CA . THR B 1 90 ? -4.387 35.656 -15.719 1 90.06 90 THR B CA 1
ATOM 2795 C C . THR B 1 90 ? -5.211 34.406 -15.961 1 90.06 90 THR B C 1
ATOM 2797 O O . THR B 1 90 ? -6.262 34.219 -15.344 1 90.06 90 THR B O 1
ATOM 2800 N N . PRO B 1 91 ? -4.73 33.594 -16.828 1 88.94 91 PRO B N 1
ATOM 2801 C CA . PRO B 1 91 ? -5.445 32.344 -17.078 1 88.94 91 PRO B CA 1
ATOM 2802 C C . PRO B 1 91 ? -5.473 31.438 -15.844 1 88.94 91 PRO B C 1
ATOM 2804 O O . PRO B 1 91 ? -4.492 31.375 -15.094 1 88.94 91 PRO B O 1
ATOM 2807 N N . GLY B 1 92 ? -6.551 30.75 -15.578 1 82.25 92 GLY B N 1
ATOM 2808 C CA . GLY B 1 92 ? -6.668 29.828 -14.469 1 82.25 92 GLY B CA 1
ATOM 2809 C C . GLY B 1 92 ? -7.379 30.422 -13.266 1 82.25 92 GLY B C 1
ATOM 2810 O O . GLY B 1 92 ? -7.641 29.734 -12.281 1 82.25 92 GLY B O 1
ATOM 2811 N N . ILE B 1 93 ? -7.547 31.766 -13.305 1 86.12 93 ILE B N 1
ATOM 2812 C CA . ILE B 1 93 ? -8.273 32.438 -12.227 1 86.12 93 ILE B CA 1
ATOM 2813 C C . ILE B 1 93 ? -9.734 32.594 -12.617 1 86.12 93 ILE B C 1
ATOM 2815 O O . ILE B 1 93 ? -10.055 33.219 -13.633 1 86.12 93 ILE B O 1
ATOM 2819 N N . ALA B 1 94 ? -10.531 31.984 -11.828 1 85.19 94 ALA B N 1
ATOM 2820 C CA . ALA B 1 94 ? -11.969 32.094 -12.086 1 85.19 94 ALA B CA 1
ATOM 2821 C C . ALA B 1 94 ? -12.508 33.438 -11.688 1 85.19 94 ALA B C 1
ATOM 2823 O O . ALA B 1 94 ? -13.258 34.062 -12.445 1 85.19 94 ALA B O 1
ATOM 2824 N N . SER B 1 95 ? -12.141 33.844 -10.508 1 88.12 95 SER B N 1
ATOM 2825 C CA . SER B 1 95 ? -12.586 35.156 -10.023 1 88.12 95 SER B CA 1
ATOM 2826 C C . SER B 1 95 ? -11.617 35.719 -8.984 1 88.12 95 SER B C 1
ATOM 2828 O O . SER B 1 95 ? -10.859 34.969 -8.359 1 88.12 95 SER B O 1
ATOM 2830 N N . ALA B 1 96 ? -11.547 36.938 -9.008 1 90.94 96 ALA B N 1
ATOM 2831 C CA . ALA B 1 96 ? -10.781 37.688 -8.008 1 90.94 96 ALA B CA 1
ATOM 2832 C C . ALA B 1 96 ? -11.617 38.812 -7.395 1 90.94 96 ALA B C 1
ATOM 2834 O O . ALA B 1 96 ? -12.25 39.594 -8.117 1 90.94 96 ALA B O 1
ATOM 2835 N N . ARG B 1 97 ? -11.672 38.812 -6.062 1 91.19 97 ARG B N 1
ATOM 2836 C CA . ARG B 1 97 ? -12.484 39.812 -5.391 1 91.19 97 ARG B CA 1
ATOM 2837 C C . ARG B 1 97 ? -11.742 40.406 -4.207 1 91.19 97 ARG B C 1
ATOM 2839 O O . ARG B 1 97 ? -11.141 39.688 -3.406 1 91.19 97 ARG B O 1
ATOM 2846 N N . ALA B 1 98 ? -11.773 41.75 -4.195 1 92.69 98 ALA B N 1
ATOM 2847 C CA . ALA B 1 98 ? -11.227 42.438 -3.031 1 92.69 98 ALA B CA 1
ATOM 2848 C C . ALA B 1 98 ? -12.172 42.344 -1.834 1 92.69 98 ALA B C 1
ATOM 2850 O O . ALA B 1 98 ? -13.375 42.562 -1.963 1 92.69 98 ALA B O 1
ATOM 2851 N N . LEU B 1 99 ? -11.57 41.969 -0.792 1 88.75 99 LEU B N 1
ATOM 2852 C CA . LEU B 1 99 ? -12.391 41.844 0.408 1 88.75 99 LEU B CA 1
ATOM 2853 C C . LEU B 1 99 ? -12.828 43.219 0.913 1 88.75 99 LEU B C 1
ATOM 2855 O O . LEU B 1 99 ? -12.039 44.156 0.89 1 88.75 99 LEU B O 1
ATOM 2859 N N . GLU B 1 100 ? -14.023 43.312 1.337 1 86.12 100 GLU B N 1
ATOM 2860 C CA . GLU B 1 100 ? -14.547 44.531 1.922 1 86.12 100 GLU B CA 1
ATOM 2861 C C . GLU B 1 100 ? -14 44.75 3.332 1 86.12 100 GLU B C 1
ATOM 2863 O O . GLU B 1 100 ? -13.602 43.781 4 1 86.12 100 GLU B O 1
ATOM 2868 N N . PRO B 1 101 ? -13.898 46 3.625 1 77.75 101 PRO B N 1
ATOM 2869 C CA . PRO B 1 101 ? -13.422 46.312 4.977 1 77.75 101 PRO B CA 1
ATOM 2870 C C . PRO B 1 101 ? -14.18 45.531 6.055 1 77.75 101 PRO B C 1
ATOM 2872 O O . PRO B 1 101 ? -13.586 45.094 7.043 1 77.75 101 PRO B O 1
ATOM 2875 N N . SER B 1 102 ? -15.445 45.344 5.828 1 79.06 102 SER B N 1
ATOM 2876 C CA . SER B 1 102 ? -16.25 44.625 6.801 1 79.06 102 SER B CA 1
ATOM 2877 C C . SER B 1 102 ? -15.82 43.156 6.902 1 79.06 102 SER B C 1
ATOM 2879 O O . SER B 1 102 ? -15.789 42.594 7.992 1 79.06 102 SER B O 1
ATOM 2881 N N . GLU B 1 103 ? -15.484 42.625 5.746 1 81.94 103 GLU B N 1
ATOM 2882 C CA . GLU B 1 103 ? -15.039 41.25 5.707 1 81.94 103 GLU B CA 1
ATOM 2883 C C . GLU B 1 103 ? -13.688 41.094 6.387 1 81.94 103 GLU B C 1
ATOM 2885 O O . GLU B 1 103 ? -13.453 40.094 7.086 1 81.94 103 GLU B O 1
ATOM 2890 N N . MET B 1 104 ? -12.859 42.031 6.168 1 77.19 104 MET B N 1
ATOM 2891 C CA . MET B 1 104 ? -11.539 42.031 6.789 1 77.19 104 MET B CA 1
ATOM 2892 C C . MET B 1 104 ? -11.648 42.094 8.305 1 77.19 104 MET B C 1
ATOM 2894 O O . MET B 1 104 ? -10.922 41.406 9.023 1 77.19 104 MET B O 1
ATOM 2898 N N . GLN B 1 105 ? -12.547 42.969 8.719 1 74.81 105 GLN B N 1
ATOM 2899 C CA . GLN B 1 105 ? -12.781 43.094 10.156 1 74.81 105 GLN B CA 1
ATOM 2900 C C . GLN B 1 105 ? -13.242 41.781 10.766 1 74.81 105 GLN B C 1
ATOM 2902 O O . GLN B 1 105 ? -12.828 41.406 11.867 1 74.81 105 GLN B O 1
ATOM 2907 N N . ALA B 1 106 ? -14.047 41.125 10.039 1 77.81 106 ALA B N 1
ATOM 2908 C CA . ALA B 1 106 ? -14.586 39.875 10.516 1 77.81 106 ALA B CA 1
ATOM 2909 C C . ALA B 1 106 ? -13.477 38.812 10.656 1 77.81 106 ALA B C 1
ATOM 2911 O O . ALA B 1 106 ? -13.531 37.969 11.547 1 77.81 106 ALA B O 1
ATOM 2912 N N . LEU B 1 107 ? -12.555 38.938 9.789 1 73.5 107 LEU B N 1
ATOM 2913 C CA . LEU B 1 107 ? -11.445 38 9.797 1 73.5 107 LEU B CA 1
ATOM 2914 C C . LEU B 1 107 ? -10.531 38.25 10.992 1 73.5 107 LEU B C 1
ATOM 2916 O O . LEU B 1 107 ? -9.938 37.312 11.539 1 73.5 107 LEU B O 1
ATOM 2920 N N . ILE B 1 108 ? -10.453 39.5 11.406 1 68.06 108 ILE B N 1
ATOM 2921 C CA . ILE B 1 108 ? -9.516 39.906 12.453 1 68.06 108 ILE B CA 1
ATOM 2922 C C . ILE B 1 108 ? -10.227 39.906 13.812 1 68.06 108 ILE B C 1
ATOM 2924 O O . ILE B 1 108 ? -9.578 39.75 14.852 1 68.06 108 ILE B O 1
ATOM 2928 N N . ALA B 1 109 ? -11.484 39.969 13.805 1 68.81 109 ALA B N 1
ATOM 2929 C CA . ALA B 1 109 ? -12.297 40.094 15.016 1 68.81 109 ALA B CA 1
ATOM 2930 C C . ALA B 1 109 ? -12.008 38.969 16 1 68.81 109 ALA B C 1
ATOM 2932 O O . ALA B 1 109 ? -11.93 39.188 17.203 1 68.81 109 ALA B O 1
ATOM 2933 N N . PRO B 1 110 ? -11.852 37.812 15.484 1 64.06 110 PRO B N 1
ATOM 2934 C CA . PRO B 1 110 ? -11.625 36.719 16.438 1 64.06 110 PRO B CA 1
ATOM 2935 C C . PRO B 1 110 ? -10.344 36.906 17.25 1 64.06 110 PRO B C 1
ATOM 2937 O O . PRO B 1 110 ? -10.25 36.406 18.375 1 64.06 110 PRO B O 1
ATOM 2940 N N . TRP B 1 111 ? -9.477 37.656 16.734 1 57 111 TRP B N 1
ATOM 2941 C CA . TRP B 1 111 ? -8.172 37.781 17.375 1 57 111 TRP B CA 1
ATOM 2942 C C . TRP B 1 111 ? -8.078 39.094 18.156 1 57 111 TRP B C 1
ATOM 2944 O O . TRP B 1 111 ? -7.535 39.125 19.266 1 57 111 TRP B O 1
ATOM 2954 N N . PHE B 1 112 ? -8.586 40.125 17.594 1 60.97 112 PHE B N 1
ATOM 2955 C CA . PHE B 1 112 ? -8.359 41.469 18.141 1 60.97 112 PHE B CA 1
ATOM 2956 C C . PHE B 1 112 ? -9.656 42.062 18.672 1 60.97 112 PHE B C 1
ATOM 2958 O O . PHE B 1 112 ? -9.633 43.062 19.375 1 60.97 112 PHE B O 1
ATOM 2965 N N . GLY B 1 113 ? -10.648 41.188 18.688 1 60.88 113 GLY B N 1
ATOM 2966 C CA . GLY B 1 113 ? -11.922 41.719 19.156 1 60.88 113 GLY B CA 1
ATOM 2967 C C . GLY B 1 113 ? -12.641 42.562 18.109 1 60.88 113 GLY B C 1
ATOM 2968 O O . GLY B 1 113 ? -12.039 42.969 17.125 1 60.88 113 GLY B O 1
ATOM 2969 N N . PRO B 1 114 ? -13.852 42.75 18.188 1 62.38 114 PRO B N 1
ATOM 2970 C CA . PRO B 1 114 ? -14.703 43.406 17.203 1 62.38 114 PRO B CA 1
ATOM 2971 C C . PRO B 1 114 ? -14.508 44.938 17.172 1 62.38 114 PRO B C 1
ATOM 2973 O O . PRO B 1 114 ? -14.883 45.594 16.188 1 62.38 114 PRO B O 1
ATOM 2976 N N . ASP B 1 115 ? -13.914 45.594 18.172 1 60.75 115 ASP B N 1
ATOM 2977 C CA . ASP B 1 115 ? -13.898 47.062 18.281 1 60.75 115 ASP B CA 1
ATOM 2978 C C . ASP B 1 115 ? -12.57 47.625 17.812 1 60.75 115 ASP B C 1
ATOM 2980 O O . ASP B 1 115 ? -12.18 48.719 18.219 1 60.75 115 ASP B O 1
ATOM 2984 N N . LEU B 1 116 ? -11.812 46.875 17.047 1 56.41 116 LEU B N 1
ATOM 2985 C CA . LEU B 1 116 ? -10.57 47.469 16.562 1 56.41 116 LEU B CA 1
ATOM 2986 C C . LEU B 1 116 ? -10.844 48.5 15.484 1 56.41 116 LEU B C 1
ATOM 2988 O O . LEU B 1 116 ? -11.711 48.312 14.633 1 56.41 116 LEU B O 1
ATOM 2992 N N . PRO B 1 117 ? -10.391 49.75 15.727 1 58.47 117 PRO B N 1
ATOM 2993 C CA . PRO B 1 117 ? -10.539 50.719 14.656 1 58.47 117 PRO B CA 1
ATOM 2994 C C . PRO B 1 117 ? -9.766 50.344 13.398 1 58.47 117 PRO B C 1
ATOM 2996 O O . PRO B 1 117 ? -8.625 50.781 13.211 1 58.47 117 PRO B O 1
ATOM 2999 N N . VAL B 1 118 ? -10.258 49.438 12.562 1 57.28 118 VAL B N 1
ATOM 3000 C CA . VAL B 1 118 ? -9.656 48.906 11.344 1 57.28 118 VAL B CA 1
ATOM 3001 C C . VAL B 1 118 ? -9.312 50.031 10.391 1 57.28 118 VAL B C 1
ATOM 3003 O O . VAL B 1 118 ? -8.32 49.969 9.664 1 57.28 118 VAL B O 1
ATOM 3006 N N . ASP B 1 119 ? -10.125 51.156 10.445 1 58.62 119 ASP B N 1
ATOM 3007 C CA . ASP B 1 119 ? -9.961 52.281 9.523 1 58.62 119 ASP B CA 1
ATOM 3008 C C . ASP B 1 119 ? -8.68 53.062 9.828 1 58.62 119 ASP B C 1
ATOM 3010 O O . ASP B 1 119 ? -8.117 53.719 8.945 1 58.62 119 ASP B O 1
ATOM 3014 N N . SER B 1 120 ? -8.32 52.938 11.031 1 59.69 120 SER B N 1
ATOM 3015 C CA . SER B 1 120 ? -7.156 53.75 11.398 1 59.69 120 SER B CA 1
ATOM 3016 C C . SER B 1 120 ? -5.875 52.906 11.344 1 59.69 120 SER B C 1
ATOM 3018 O O . SER B 1 120 ? -4.77 53.469 11.375 1 59.69 120 SER B O 1
ATOM 3020 N N . LEU B 1 121 ? -6.09 51.625 11.125 1 60.31 121 LEU B N 1
ATOM 3021 C CA . LEU B 1 121 ? -4.918 50.75 11.07 1 60.31 121 LEU B CA 1
ATOM 3022 C C . LEU B 1 121 ? -4.52 50.469 9.625 1 60.31 121 LEU B C 1
ATOM 3024 O O . LEU B 1 121 ? -5.383 50.344 8.758 1 60.31 121 LEU B O 1
ATOM 3028 N N . PRO B 1 122 ? -3.326 50.75 9.344 1 67.69 122 PRO B N 1
ATOM 3029 C CA . PRO B 1 122 ? -2.848 50.375 8.008 1 67.69 122 PRO B CA 1
ATOM 3030 C C . PRO B 1 122 ? -2.984 48.906 7.711 1 67.69 122 PRO B C 1
ATOM 3032 O O . PRO B 1 122 ? -2.004 48.156 7.805 1 67.69 122 PRO B O 1
ATOM 3035 N N . ILE B 1 123 ? -4.219 48.438 7.48 1 72.94 123 ILE B N 1
ATOM 3036 C CA . ILE B 1 123 ? -4.465 47.031 7.191 1 72.94 123 ILE B CA 1
ATOM 3037 C C . ILE B 1 123 ? -4.297 46.781 5.695 1 72.94 123 ILE B C 1
ATOM 3039 O O . ILE B 1 123 ? -4.812 47.531 4.867 1 72.94 123 ILE B O 1
ATOM 3043 N N . PRO B 1 124 ? -3.6 45.812 5.402 1 83 124 PRO B N 1
ATOM 3044 C CA . PRO B 1 124 ? -3.445 45.469 3.986 1 83 124 PRO B CA 1
ATOM 3045 C C . PRO B 1 124 ? -4.758 45.031 3.33 1 83 124 PRO B C 1
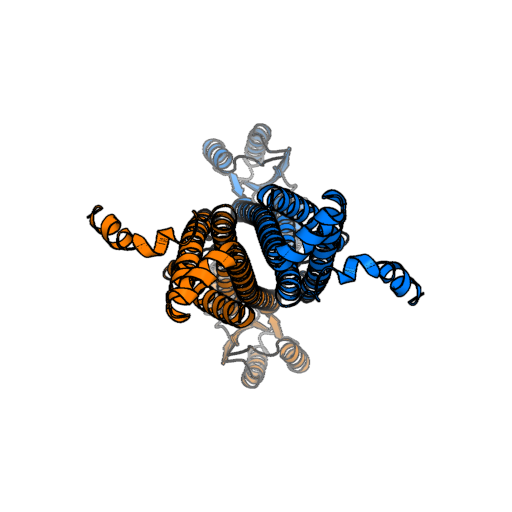ATOM 3047 O O . PRO B 1 124 ? -5.66 44.562 4.012 1 83 124 PRO B O 1
ATOM 3050 N N . GLN B 1 125 ? -4.926 45.5 2.102 1 87.5 125 GLN B N 1
ATOM 3051 C CA . GLN B 1 125 ? -6.07 45.031 1.324 1 87.5 125 GLN B CA 1
ATOM 3052 C C . GLN B 1 125 ? -5.883 43.594 0.868 1 87.5 125 GLN B C 1
ATOM 3054 O O . GLN B 1 125 ? -4.812 43.25 0.37 1 87.5 125 GLN B O 1
ATOM 3059 N N . LEU B 1 126 ? -6.883 42.75 1.097 1 89.81 126 LEU B N 1
ATOM 3060 C CA . LEU B 1 126 ? -6.828 41.344 0.683 1 89.81 126 LEU B CA 1
ATOM 3061 C C . LEU B 1 126 ? -7.719 41.094 -0.531 1 89.81 126 LEU B C 1
ATOM 3063 O O . LEU B 1 126 ? -8.844 41.594 -0.593 1 89.81 126 LEU B O 1
ATOM 3067 N N . VAL B 1 127 ? -7.113 40.469 -1.467 1 90.94 127 VAL B N 1
ATOM 3068 C CA . VAL B 1 127 ? -7.863 40.062 -2.646 1 90.94 127 VAL B CA 1
ATOM 3069 C C . VAL B 1 127 ? -7.941 38.531 -2.697 1 90.94 127 VAL B C 1
ATOM 3071 O O . VAL B 1 127 ? -6.918 37.844 -2.682 1 90.94 127 VAL B O 1
ATOM 3074 N N . GLU B 1 128 ? -9.125 38 -2.729 1 89.5 128 GLU B N 1
ATOM 3075 C CA . GLU B 1 128 ? -9.344 36.562 -2.811 1 89.5 128 GLU B CA 1
ATOM 3076 C C . GLU B 1 128 ? -9.383 36.094 -4.262 1 89.5 128 GLU B C 1
ATOM 3078 O O . GLU B 1 128 ? -10.062 36.688 -5.098 1 89.5 128 GLU B O 1
ATOM 3083 N N . ILE B 1 129 ? -8.602 35.062 -4.477 1 86.62 129 ILE B N 1
ATOM 3084 C CA . ILE B 1 129 ? -8.539 34.5 -5.816 1 86.62 129 ILE B CA 1
ATOM 3085 C C . ILE B 1 129 ? -9.234 33.156 -5.832 1 86.62 129 ILE B C 1
ATOM 3087 O O . ILE B 1 129 ? -8.969 32.281 -4.98 1 86.62 129 ILE B O 1
ATOM 3091 N N . ALA B 1 130 ? -10.164 33 -6.648 1 81.75 130 ALA B N 1
ATOM 3092 C CA . ALA B 1 130 ? -10.766 31.688 -6.918 1 81.75 130 ALA B CA 1
ATOM 3093 C C . ALA B 1 130 ? -10.172 31.062 -8.172 1 81.75 130 ALA B C 1
ATOM 3095 O O . ALA B 1 130 ? -10.133 31.703 -9.234 1 81.75 130 ALA B O 1
ATOM 3096 N N . GLU B 1 131 ? -9.625 29.891 -7.961 1 76.88 131 GLU B N 1
ATOM 3097 C CA . GLU B 1 131 ? -8.992 29.203 -9.078 1 76.88 131 GLU B CA 1
ATOM 3098 C C . GLU B 1 131 ? -10 28.391 -9.875 1 76.88 131 GLU B C 1
ATOM 3100 O O . GLU B 1 131 ? -11.055 28.016 -9.352 1 76.88 131 GLU B O 1
ATOM 3105 N N . GLU B 1 132 ? -9.766 28.359 -11.086 1 72 132 GLU B N 1
ATOM 3106 C CA . GLU B 1 132 ? -10.555 27.484 -11.953 1 72 132 GLU B CA 1
ATOM 3107 C C . GLU B 1 132 ? -9.68 26.438 -12.625 1 72 132 GLU B C 1
ATOM 3109 O O . GLU B 1 132 ? -8.531 26.703 -12.984 1 72 132 GLU B O 1
ATOM 3114 N N . GLY B 1 133 ? -10.219 25.25 -12.711 1 63.91 133 GLY B N 1
ATOM 3115 C CA . GLY B 1 133 ? -9.555 24.203 -13.461 1 63.91 133 GLY B CA 1
ATOM 3116 C C . GLY B 1 133 ? -8.266 23.734 -12.805 1 63.91 133 GLY B C 1
ATOM 3117 O O . GLY B 1 133 ? -8.258 23.344 -11.633 1 63.91 133 GLY B O 1
ATOM 3118 N N . GLN B 1 134 ? -7.188 23.859 -13.711 1 62.72 134 GLN B N 1
ATOM 3119 C CA . GLN B 1 134 ? -5.887 23.344 -13.297 1 62.72 134 GLN B CA 1
ATOM 3120 C C . GLN B 1 134 ? -5.125 24.359 -12.469 1 62.72 134 GLN B C 1
ATOM 3122 O O . GLN B 1 134 ? -3.988 24.109 -12.055 1 62.72 134 GLN B O 1
ATOM 3127 N N . GLY B 1 135 ? -5.746 25.438 -12.125 1 70.38 135 GLY B N 1
ATOM 3128 C CA . GLY B 1 135 ? -5.07 26.453 -11.336 1 70.38 135 GLY B CA 1
ATOM 3129 C C . GLY B 1 135 ? -4.266 27.422 -12.18 1 70.38 135 GLY B C 1
ATOM 3130 O O . GLY B 1 135 ? -4.352 27.406 -13.406 1 70.38 135 GLY B O 1
ATOM 3131 N N . PHE B 1 136 ? -3.77 28.469 -11.578 1 76.94 136 PHE B N 1
ATOM 3132 C CA . PHE B 1 136 ? -2.961 29.484 -12.234 1 76.94 136 PHE B CA 1
ATOM 3133 C C . PHE B 1 136 ? -1.484 29.312 -11.906 1 76.94 136 PHE B C 1
ATOM 3135 O O . PHE B 1 136 ? -1.137 28.578 -10.977 1 76.94 136 PHE B O 1
ATOM 3142 N N . ASP B 1 137 ? -0.678 29.844 -12.82 1 77.75 137 ASP B N 1
ATOM 3143 C CA . ASP B 1 137 ? 0.762 29.844 -12.586 1 77.75 137 ASP B CA 1
ATOM 3144 C C . ASP B 1 137 ? 1.135 30.844 -11.492 1 77.75 137 ASP B C 1
ATOM 3146 O O . ASP B 1 137 ? 1.331 32.031 -11.758 1 77.75 137 ASP B O 1
ATOM 3150 N N . ALA B 1 138 ? 1.263 30.266 -10.289 1 79.06 138 ALA B N 1
ATOM 3151 C CA . ALA B 1 138 ? 1.503 31.125 -9.133 1 79.06 138 ALA B CA 1
ATOM 3152 C C . ALA B 1 138 ? 2.842 31.844 -9.258 1 79.06 138 ALA B C 1
ATOM 3154 O O . ALA B 1 138 ? 2.959 33.031 -8.891 1 79.06 138 ALA B O 1
ATOM 3155 N N . GLU B 1 139 ? 3.807 31.125 -9.758 1 81.56 139 GLU B N 1
ATOM 3156 C CA . GLU B 1 139 ? 5.125 31.734 -9.898 1 81.56 139 GLU B CA 1
ATOM 3157 C C . GLU B 1 139 ? 5.109 32.844 -10.938 1 81.56 139 GLU B C 1
ATOM 3159 O O . GLU B 1 139 ? 5.691 33.906 -10.727 1 81.56 139 GLU B O 1
ATOM 3164 N N . GLY B 1 140 ? 4.508 32.562 -12.047 1 86.25 140 GLY B N 1
ATOM 3165 C CA . GLY B 1 140 ? 4.363 33.594 -13.055 1 86.25 140 GLY B CA 1
ATOM 3166 C C . GLY B 1 140 ? 3.621 34.812 -12.555 1 86.25 140 GLY B C 1
ATOM 3167 O O . GLY B 1 140 ? 4.012 35.969 -12.852 1 86.25 140 GLY B O 1
ATOM 3168 N N . LEU B 1 141 ? 2.566 34.594 -11.852 1 89 141 LEU B N 1
ATOM 3169 C CA . LEU B 1 141 ? 1.775 35.688 -11.312 1 89 141 LEU B CA 1
ATOM 3170 C C . LEU B 1 141 ? 2.584 36.5 -10.305 1 89 141 LEU B C 1
ATOM 3172 O O . LEU B 1 141 ? 2.5 37.719 -10.273 1 89 141 LEU B O 1
ATOM 3176 N N . ARG B 1 142 ? 3.301 35.75 -9.484 1 89.75 142 ARG B N 1
ATOM 3177 C CA . ARG B 1 142 ? 4.16 36.438 -8.508 1 89.75 142 ARG B CA 1
ATOM 3178 C C . ARG B 1 142 ? 5.141 37.375 -9.203 1 89.75 142 ARG B C 1
ATOM 3180 O O . ARG B 1 142 ? 5.324 38.5 -8.766 1 89.75 142 ARG B O 1
ATOM 3187 N N . LEU B 1 143 ? 5.734 36.938 -10.219 1 90.44 143 LEU B N 1
ATOM 3188 C CA . LEU B 1 143 ? 6.691 37.75 -10.961 1 90.44 143 LEU B CA 1
ATOM 3189 C C . LEU B 1 143 ? 6.008 38.938 -11.602 1 90.44 143 LEU B C 1
ATOM 3191 O O . LEU B 1 143 ? 6.543 40.062 -11.578 1 90.44 143 LEU B O 1
ATOM 3195 N N . ARG B 1 144 ? 4.895 38.719 -12.133 1 93 144 ARG B N 1
ATOM 3196 C CA . ARG B 1 144 ? 4.152 39.812 -12.766 1 93 144 ARG B CA 1
ATOM 3197 C C . ARG B 1 144 ? 3.738 40.844 -11.742 1 93 144 ARG B C 1
ATOM 3199 O O . ARG B 1 144 ? 3.875 42.062 -11.992 1 93 144 ARG B O 1
ATOM 3206 N N . LEU B 1 145 ? 3.266 40.438 -10.656 1 92.88 145 LEU B N 1
ATOM 3207 C CA . LEU B 1 145 ? 2.848 41.375 -9.602 1 92.88 145 LEU B CA 1
ATOM 3208 C C . LEU B 1 145 ? 4.039 42.156 -9.055 1 92.88 145 LEU B C 1
ATOM 3210 O O . LEU B 1 145 ? 3.945 43.344 -8.805 1 92.88 145 LEU B O 1
ATOM 3214 N N . SER B 1 146 ? 5.113 41.438 -8.859 1 92.25 146 SER B N 1
ATOM 3215 C CA . SER B 1 146 ? 6.312 42.094 -8.344 1 92.25 146 SER B CA 1
ATOM 3216 C C . SER B 1 146 ? 6.793 43.188 -9.289 1 92.25 146 SER B C 1
ATOM 3218 O O . SER B 1 146 ? 7.367 44.188 -8.844 1 92.25 146 SER B O 1
ATOM 3220 N N . ALA B 1 147 ? 6.613 43.062 -10.5 1 92.12 147 ALA B N 1
ATOM 3221 C CA . ALA B 1 147 ? 7.043 44 -11.508 1 92.12 147 ALA B CA 1
ATOM 3222 C C . ALA B 1 147 ? 6.062 45.188 -11.609 1 92.12 147 ALA B C 1
ATOM 3224 O O . ALA B 1 147 ? 6.477 46.344 -11.734 1 92.12 147 ALA B O 1
ATOM 3225 N N . GLU B 1 148 ? 4.801 44.969 -11.523 1 93.25 148 GLU B N 1
ATOM 3226 C CA . GLU B 1 148 ? 3.789 46 -11.805 1 93.25 148 GLU B CA 1
ATOM 3227 C C . GLU B 1 148 ? 3.273 46.625 -10.516 1 93.25 148 GLU B C 1
ATOM 3229 O O . GLU B 1 148 ? 2.947 47.812 -10.484 1 93.25 148 GLU B O 1
ATOM 3234 N N . VAL B 1 149 ? 3.07 45.781 -9.5 1 93.12 149 VAL B N 1
ATOM 3235 C CA . VAL B 1 149 ? 2.594 46.25 -8.203 1 93.12 149 VAL B CA 1
ATOM 3236 C C . VAL B 1 149 ? 3.441 45.625 -7.086 1 93.12 149 VAL B C 1
ATOM 3238 O O . VAL B 1 149 ? 3 44.719 -6.398 1 93.12 149 VAL B O 1
ATOM 3241 N N . PRO B 1 150 ? 4.531 46.156 -6.836 1 91.38 150 PRO B N 1
ATOM 3242 C CA . PRO B 1 150 ? 5.465 45.594 -5.871 1 91.38 150 PRO B CA 1
ATOM 3243 C C . PRO B 1 150 ? 4.875 45.5 -4.465 1 91.38 150 PRO B C 1
ATOM 3245 O O . PRO B 1 150 ? 5.336 44.688 -3.654 1 91.38 150 PRO B O 1
ATOM 3248 N N . GLU B 1 151 ? 3.914 46.25 -4.168 1 89.69 151 GLU B N 1
ATOM 3249 C CA . GLU B 1 151 ? 3.295 46.25 -2.844 1 89.69 151 GLU B CA 1
ATOM 3250 C C . GLU B 1 151 ? 2.352 45.062 -2.672 1 89.69 151 GLU B C 1
ATOM 3252 O O . GLU B 1 151 ? 1.826 44.844 -1.581 1 89.69 151 GLU B O 1
ATOM 3257 N N . ALA B 1 152 ? 2.127 44.344 -3.727 1 91.81 152 ALA B N 1
ATOM 3258 C CA . ALA B 1 152 ? 1.224 43.219 -3.709 1 91.81 152 ALA B CA 1
ATOM 3259 C C . ALA B 1 152 ? 2 41.906 -3.572 1 91.81 152 ALA B C 1
ATOM 3261 O O . ALA B 1 152 ? 2.988 41.688 -4.277 1 91.81 152 ALA B O 1
ATOM 3262 N N . VAL B 1 153 ? 1.584 41.125 -2.621 1 88.88 153 VAL B N 1
ATOM 3263 C CA . VAL B 1 153 ? 2.219 39.812 -2.385 1 88.88 153 VAL B CA 1
ATOM 3264 C C . VAL B 1 153 ? 1.173 38.719 -2.461 1 88.88 153 VAL B C 1
ATOM 3266 O O . VAL B 1 153 ? 0.113 38.812 -1.837 1 88.88 153 VAL B O 1
ATOM 3269 N N . ILE B 1 154 ? 1.445 37.75 -3.318 1 86.81 154 ILE B N 1
ATOM 3270 C CA . ILE B 1 154 ? 0.527 36.625 -3.451 1 86.81 154 ILE B CA 1
ATOM 3271 C C . ILE B 1 154 ? 0.813 35.594 -2.363 1 86.81 154 ILE B C 1
ATOM 3273 O O . ILE B 1 154 ? 1.97 35.219 -2.129 1 86.81 154 ILE B O 1
ATOM 3277 N N . ASP B 1 155 ? -0.087 35.25 -1.564 1 78.06 155 ASP B N 1
ATOM 3278 C CA . ASP B 1 155 ? -0.018 34.156 -0.599 1 78.06 155 ASP B CA 1
ATOM 3279 C C . ASP B 1 155 ? -0.727 32.906 -1.126 1 78.06 155 ASP B C 1
ATOM 3281 O O . ASP B 1 155 ? -1.949 32.812 -1.023 1 78.06 155 ASP B O 1
ATOM 3285 N N . ASP B 1 156 ? 0.071 32.188 -1.75 1 68.56 156 ASP B N 1
ATOM 3286 C CA . ASP B 1 156 ? -0.477 30.953 -2.322 1 68.56 156 ASP B CA 1
ATOM 3287 C C . ASP B 1 156 ? -0.465 29.812 -1.302 1 68.56 156 ASP B C 1
ATOM 3289 O O . ASP B 1 156 ? 0.6 29.312 -0.936 1 68.56 156 ASP B O 1
ATOM 3293 N N . HIS B 1 157 ? -1.422 29.547 -0.537 1 60.5 157 HIS B N 1
ATOM 3294 C CA . HIS B 1 157 ? -1.509 28.406 0.359 1 60.5 157 HIS B CA 1
ATOM 3295 C C . HIS B 1 157 ? -1.434 27.094 -0.416 1 60.5 157 HIS B C 1
ATOM 3297 O O . HIS B 1 157 ? -1.255 26.031 0.177 1 60.5 157 HIS B O 1
ATOM 3303 N N . GLN B 1 158 ? -1.369 27.281 -1.746 1 58.34 158 GLN B N 1
ATOM 3304 C CA . GLN B 1 158 ? -1.445 26.109 -2.607 1 58.34 158 GLN B CA 1
ATOM 3305 C C . GLN B 1 158 ? -0.079 25.453 -2.752 1 58.34 158 GLN B C 1
ATOM 3307 O O . GLN B 1 158 ? 0.009 24.266 -3.084 1 58.34 158 GLN B O 1
ATOM 3312 N N . GLY B 1 159 ? 0.973 26.297 -2.398 1 59.06 159 GLY B N 1
ATOM 3313 C CA . GLY B 1 159 ? 2.314 25.781 -2.639 1 59.06 159 GLY B CA 1
ATOM 3314 C C . GLY B 1 159 ? 2.604 24.5 -1.898 1 59.06 159 GLY B C 1
ATOM 3315 O O . GLY B 1 159 ? 3.26 23.594 -2.436 1 59.06 159 GLY B O 1
ATOM 3316 N N . TRP B 1 160 ? 2.029 24.297 -0.795 1 59.88 160 TRP B N 1
ATOM 3317 C CA . TRP B 1 160 ? 2.373 23.125 0.001 1 59.88 160 TRP B CA 1
ATOM 3318 C C . TRP B 1 160 ? 1.464 21.953 -0.34 1 59.88 160 TRP B C 1
ATOM 3320 O O . TRP B 1 160 ? 1.796 20.797 -0.054 1 59.88 160 TRP B O 1
ATOM 3330 N N . ARG B 1 161 ? 0.383 22.234 -1.063 1 67 161 ARG B N 1
ATOM 3331 C CA . ARG B 1 161 ? -0.595 21.172 -1.263 1 67 161 ARG B CA 1
ATOM 3332 C C . ARG B 1 161 ? -0.386 20.484 -2.605 1 67 161 ARG B C 1
ATOM 3334 O O . ARG B 1 161 ? -0.729 19.312 -2.768 1 67 161 ARG B O 1
ATOM 3341 N N . ARG B 1 162 ? 0.213 21.219 -3.531 1 68.25 162 ARG B N 1
ATOM 3342 C CA . ARG B 1 162 ? 0.376 20.672 -4.871 1 68.25 162 ARG B CA 1
ATOM 3343 C C . ARG B 1 162 ? 1.193 19.391 -4.84 1 68.25 162 ARG B C 1
ATOM 3345 O O . ARG B 1 162 ? 0.804 18.375 -5.441 1 68.25 162 ARG B O 1
ATOM 3352 N N . PRO B 1 163 ? 2.197 19.406 -4.031 1 66 163 PRO B N 1
ATOM 3353 C CA . PRO B 1 163 ? 2.961 18.156 -3.971 1 66 163 PRO B CA 1
ATOM 3354 C C . PRO B 1 163 ? 2.184 17.031 -3.311 1 66 163 PRO B C 1
ATOM 3356 O O . PRO B 1 163 ? 2.373 15.859 -3.658 1 66 163 PRO B O 1
ATOM 3359 N N . LEU B 1 164 ? 1.279 17.375 -2.514 1 68.69 164 LEU B N 1
ATOM 3360 C CA . LEU B 1 164 ? 0.48 16.359 -1.837 1 68.69 164 LEU B CA 1
ATOM 3361 C C . LEU B 1 164 ? -0.519 15.727 -2.799 1 68.69 164 LEU B C 1
ATOM 3363 O O . LEU B 1 164 ? -0.729 14.516 -2.768 1 68.69 164 LEU B O 1
ATOM 3367 N N . VAL B 1 165 ? -1.051 16.594 -3.607 1 71.94 165 VAL B N 1
ATOM 3368 C CA . VAL B 1 165 ? -1.999 16.094 -4.602 1 71.94 165 VAL B CA 1
ATOM 3369 C C . VAL B 1 165 ? -1.277 15.195 -5.602 1 71.94 165 VAL B C 1
ATOM 3371 O O . VAL B 1 165 ? -1.791 14.141 -5.98 1 71.94 165 VAL B O 1
ATOM 3374 N N . ALA B 1 166 ? -0.138 15.594 -5.988 1 72.81 166 ALA B N 1
ATOM 3375 C CA . ALA B 1 166 ? 0.656 14.789 -6.918 1 72.81 166 ALA B CA 1
ATOM 3376 C C . ALA B 1 166 ? 1.04 13.453 -6.297 1 72.81 166 ALA B C 1
ATOM 3378 O O . ALA B 1 166 ? 1.013 12.422 -6.973 1 72.81 166 ALA B O 1
ATOM 3379 N N . ALA B 1 167 ? 1.355 13.492 -5.062 1 72.31 167 ALA B N 1
ATOM 3380 C CA . ALA B 1 167 ? 1.69 12.266 -4.355 1 72.31 167 ALA B CA 1
ATOM 3381 C C . ALA B 1 167 ? 0.493 11.32 -4.297 1 72.31 167 ALA B C 1
ATOM 3383 O O . ALA B 1 167 ? 0.64 10.109 -4.484 1 72.31 167 ALA B O 1
ATOM 3384 N N . ALA B 1 168 ? -0.599 11.914 -4.051 1 75.94 168 ALA B N 1
ATOM 3385 C CA . ALA B 1 168 ? -1.82 11.117 -3.998 1 75.94 168 ALA B CA 1
ATOM 3386 C C . ALA B 1 168 ? -2.107 10.469 -5.348 1 75.94 168 ALA B C 1
ATOM 3388 O O . ALA B 1 168 ? -2.533 9.312 -5.41 1 75.94 168 ALA B O 1
ATOM 3389 N N . GLY B 1 169 ? -1.892 11.211 -6.434 1 78.44 169 GLY B N 1
ATOM 3390 C CA . GLY B 1 169 ? -2.066 10.672 -7.773 1 78.44 169 GLY B CA 1
ATOM 3391 C C . GLY B 1 169 ? -1.131 9.516 -8.078 1 78.44 169 GLY B C 1
ATOM 3392 O O . GLY B 1 169 ? -1.547 8.508 -8.656 1 78.44 169 GLY B O 1
ATOM 3393 N N . ARG B 1 170 ? 0.025 9.68 -7.738 1 78.25 170 ARG B N 1
ATOM 3394 C CA . ARG B 1 170 ? 1.005 8.625 -7.949 1 78.25 170 ARG B CA 1
ATOM 3395 C C . ARG B 1 170 ? 0.646 7.379 -7.141 1 78.25 170 ARG B C 1
ATOM 3397 O O . ARG B 1 170 ? 0.805 6.254 -7.621 1 78.25 170 ARG B O 1
ATOM 3404 N N . LEU B 1 171 ? 0.216 7.605 -5.922 1 77.06 171 LEU B N 1
ATOM 3405 C CA . LEU B 1 171 ? -0.202 6.484 -5.09 1 77.06 171 LEU B CA 1
ATOM 3406 C C . LEU B 1 171 ? -1.394 5.762 -5.707 1 77.06 171 LEU B C 1
ATOM 3408 O O . LEU B 1 171 ? -1.469 4.531 -5.668 1 77.06 171 LEU B O 1
ATOM 3412 N N . ARG B 1 172 ? -2.266 6.562 -6.262 1 81.88 172 ARG B N 1
ATOM 3413 C CA . ARG B 1 172 ? -3.418 5.984 -6.945 1 81.88 172 ARG B CA 1
ATOM 3414 C C . ARG B 1 172 ? -2.979 5.129 -8.133 1 81.88 172 ARG B C 1
ATOM 3416 O O . ARG B 1 172 ? -3.482 4.02 -8.32 1 81.88 172 ARG B O 1
ATOM 3423 N N . LEU B 1 173 ? -2.068 5.59 -8.922 1 83.56 173 LEU B N 1
ATOM 3424 C CA . LEU B 1 173 ? -1.543 4.852 -10.07 1 83.56 173 LEU B CA 1
ATOM 3425 C C . LEU B 1 173 ? -0.868 3.561 -9.617 1 83.56 173 LEU B C 1
ATOM 3427 O O . LEU B 1 173 ? -1.048 2.512 -10.242 1 83.56 173 LEU B O 1
ATOM 3431 N N . LEU B 1 174 ? -0.162 3.658 -8.547 1 81.5 174 LEU B N 1
ATOM 3432 C CA . LEU B 1 174 ? 0.504 2.477 -8.016 1 81.5 174 LEU B CA 1
ATOM 3433 C C . LEU B 1 174 ? -0.515 1.445 -7.539 1 81.5 174 LEU B C 1
ATOM 3435 O O . LEU B 1 174 ? -0.31 0.241 -7.707 1 81.5 174 LEU B O 1
ATOM 3439 N N . GLY B 1 175 ? -1.518 1.928 -6.906 1 82.81 175 GLY B N 1
ATOM 3440 C CA . GLY B 1 175 ? -2.596 1.033 -6.516 1 82.81 175 GLY B CA 1
ATOM 3441 C C . GLY B 1 175 ? -3.207 0.29 -7.691 1 82.81 175 GLY B C 1
ATOM 3442 O O . GLY B 1 175 ? -3.381 -0.93 -7.637 1 82.81 175 GLY B O 1
ATOM 3443 N N . PHE B 1 176 ? -3.479 0.97 -8.805 1 86 176 PHE B N 1
ATOM 3444 C CA . PHE B 1 176 ? -4.039 0.356 -10 1 86 176 PHE B CA 1
ATOM 3445 C C . PHE B 1 176 ? -3.064 -0.646 -10.609 1 86 176 PHE B C 1
ATOM 3447 O O . PHE B 1 176 ? -3.463 -1.736 -11.023 1 86 176 PHE B O 1
ATOM 3454 N N . LEU B 1 177 ? -1.837 -0.259 -10.68 1 89.31 177 LEU B N 1
ATOM 3455 C CA . LEU B 1 177 ? -0.808 -1.156 -11.195 1 89.31 177 LEU B CA 1
ATOM 3456 C C . LEU B 1 177 ? -0.724 -2.428 -10.352 1 89.31 177 LEU B C 1
ATOM 3458 O O . LEU B 1 177 ? -0.581 -3.525 -10.898 1 89.31 177 LEU B O 1
ATOM 3462 N N . SER B 1 178 ? -0.779 -2.24 -9.062 1 89.81 178 SER B N 1
ATOM 3463 C CA . SER B 1 178 ? -0.736 -3.393 -8.164 1 89.81 178 SER B CA 1
ATOM 3464 C C . SER B 1 178 ? -1.892 -4.348 -8.438 1 89.81 178 SER B C 1
ATOM 3466 O O . SER B 1 178 ? -1.699 -5.566 -8.484 1 89.81 178 SER B O 1
ATOM 3468 N N . ILE B 1 179 ? -3.057 -3.812 -8.703 1 88.69 179 ILE B N 1
ATOM 3469 C CA . ILE B 1 179 ? -4.234 -4.633 -8.969 1 88.69 179 ILE B CA 1
ATOM 3470 C C . ILE B 1 179 ? -4.023 -5.441 -10.242 1 88.69 179 ILE B C 1
ATOM 3472 O O . ILE B 1 179 ? -4.305 -6.641 -10.281 1 88.69 179 ILE B O 1
ATOM 3476 N N . VAL B 1 180 ? -3.492 -4.824 -11.258 1 92.38 180 VAL B N 1
ATOM 3477 C CA . VAL B 1 180 ? -3.229 -5.48 -12.531 1 92.38 180 VAL B CA 1
ATOM 3478 C C . VAL B 1 180 ? -2.182 -6.578 -12.344 1 92.38 180 VAL B C 1
ATOM 3480 O O . VAL B 1 180 ? -2.344 -7.691 -12.852 1 92.38 180 VAL B O 1
ATOM 3483 N N . LEU B 1 181 ? -1.146 -6.234 -11.562 1 93.62 181 LEU B N 1
ATOM 3484 C CA . LEU B 1 181 ? -0.079 -7.203 -11.32 1 93.62 181 LEU B CA 1
ATOM 3485 C C . LEU B 1 181 ? -0.59 -8.383 -10.508 1 93.62 181 LEU B C 1
ATOM 3487 O O . LEU B 1 181 ? -0.235 -9.531 -10.789 1 93.62 181 LEU B O 1
ATOM 3491 N N . ILE B 1 182 ? -1.415 -8.086 -9.516 1 93.5 182 ILE B N 1
ATOM 3492 C CA . ILE B 1 182 ? -2.002 -9.148 -8.695 1 93.5 182 ILE B CA 1
ATOM 3493 C C . ILE B 1 182 ? -2.883 -10.039 -9.57 1 93.5 182 ILE B C 1
ATOM 3495 O O . ILE B 1 182 ? -2.809 -11.266 -9.484 1 93.5 182 ILE B O 1
ATOM 3499 N N . GLY B 1 183 ? -3.693 -9.414 -10.414 1 92.75 183 GLY B N 1
ATOM 3500 C CA . GLY B 1 183 ? -4.516 -10.172 -11.352 1 92.75 183 GLY B CA 1
ATOM 3501 C C . GLY B 1 183 ? -3.703 -11.039 -12.289 1 92.75 183 GLY B C 1
ATOM 3502 O O . GLY B 1 183 ? -4.047 -12.195 -12.523 1 92.75 183 GLY B O 1
ATOM 3503 N N . GLY B 1 184 ? -2.666 -10.5 -12.859 1 93.06 184 GLY B N 1
ATOM 3504 C CA . GLY B 1 184 ? -1.773 -11.266 -13.711 1 93.06 184 GLY B CA 1
ATOM 3505 C C . GLY B 1 184 ? -1.136 -12.445 -13.008 1 93.06 184 GLY B C 1
ATOM 3506 O O . GLY B 1 184 ? -1.034 -13.531 -13.57 1 93.06 184 GLY B O 1
ATOM 3507 N N . THR B 1 185 ? -0.647 -12.203 -11.773 1 93.12 185 THR B N 1
ATOM 3508 C CA . THR B 1 185 ? -0.052 -13.273 -10.984 1 93.12 185 THR B CA 1
ATOM 3509 C C . THR B 1 185 ? -1.08 -14.367 -10.688 1 93.12 185 THR B C 1
ATOM 3511 O O . THR B 1 185 ? -0.761 -15.555 -10.727 1 93.12 185 THR B O 1
ATOM 3514 N N . MET B 1 186 ? -2.26 -13.906 -10.398 1 93.69 186 MET B N 1
ATOM 3515 C CA . MET B 1 186 ? -3.34 -14.867 -10.172 1 93.69 186 MET B CA 1
ATOM 3516 C C . MET B 1 186 ? -3.576 -15.719 -11.414 1 93.69 186 MET B C 1
ATOM 3518 O O . MET B 1 186 ? -3.721 -16.938 -11.32 1 93.69 186 MET B O 1
ATOM 3522 N N . ALA B 1 187 ? -3.613 -15.117 -12.547 1 94.19 187 ALA B N 1
ATOM 3523 C CA . ALA B 1 187 ? -3.781 -15.836 -13.805 1 94.19 187 ALA B CA 1
ATOM 3524 C C . ALA B 1 187 ? -2.664 -16.859 -14.008 1 94.19 187 ALA B C 1
ATOM 3526 O O . ALA B 1 187 ? -2.92 -18 -14.398 1 94.19 187 ALA B O 1
ATOM 3527 N N . ALA B 1 188 ? -1.479 -16.422 -13.719 1 92.75 188 ALA B N 1
ATOM 3528 C CA . ALA B 1 188 ? -0.331 -17.312 -13.852 1 92.75 188 ALA B CA 1
ATOM 3529 C C . ALA B 1 188 ? -0.442 -18.5 -12.898 1 92.75 188 ALA B C 1
ATOM 3531 O O . ALA B 1 188 ? -0.199 -19.641 -13.289 1 92.75 188 ALA B O 1
ATOM 3532 N N . MET B 1 189 ? -0.792 -18.188 -11.711 1 91.5 189 MET B N 1
ATOM 3533 C CA . MET B 1 189 ? -0.891 -19.234 -10.695 1 91.5 189 MET B CA 1
ATOM 3534 C C . MET B 1 189 ? -1.973 -20.25 -11.062 1 91.5 189 MET B C 1
ATOM 3536 O O . MET B 1 189 ? -1.757 -21.453 -10.961 1 91.5 189 MET B O 1
ATOM 3540 N N . VAL B 1 190 ? -3.092 -19.766 -11.492 1 92.31 190 VAL B N 1
ATOM 3541 C CA . VAL B 1 190 ? -4.195 -20.656 -11.867 1 92.31 190 VAL B CA 1
ATOM 3542 C C . VAL B 1 190 ? -3.799 -21.484 -13.086 1 92.31 190 VAL B C 1
ATOM 3544 O O . VAL B 1 190 ? -4.105 -22.672 -13.156 1 92.31 190 VAL B O 1
ATOM 3547 N N . THR B 1 191 ? -3.141 -20.859 -14.016 1 91.56 191 THR B N 1
ATOM 3548 C CA . THR B 1 191 ? -2.658 -21.562 -15.195 1 91.56 191 THR B CA 1
ATOM 3549 C C . THR B 1 191 ? -1.718 -22.703 -14.797 1 91.56 191 THR B C 1
ATOM 3551 O O . THR B 1 191 ? -1.872 -23.828 -15.258 1 91.56 191 THR B O 1
ATOM 3554 N N . LEU B 1 192 ? -0.793 -22.344 -13.898 1 88.5 192 LEU B N 1
ATOM 3555 C CA . LEU B 1 192 ? 0.177 -23.328 -13.461 1 88.5 192 LEU B CA 1
ATOM 3556 C C . LEU B 1 192 ? -0.507 -24.453 -12.688 1 88.5 192 LEU B C 1
ATOM 3558 O O . LEU B 1 192 ? -0.147 -25.625 -12.844 1 88.5 192 LEU B O 1
ATOM 3562 N N . ALA B 1 193 ? -1.426 -24.078 -11.883 1 89.5 193 ALA B N 1
ATOM 3563 C CA . ALA B 1 193 ? -2.172 -25.078 -11.125 1 89.5 193 ALA B CA 1
ATOM 3564 C C . ALA B 1 193 ? -2.951 -26 -12.062 1 89.5 193 ALA B C 1
ATOM 3566 O O . ALA B 1 193 ? -2.955 -27.219 -11.883 1 89.5 193 ALA B O 1
ATOM 3567 N N . ALA B 1 194 ? -3.617 -25.422 -13 1 89.44 194 ALA B N 1
ATOM 3568 C CA . ALA B 1 194 ? -4.379 -26.203 -13.969 1 89.44 194 ALA B CA 1
ATOM 3569 C C . ALA B 1 194 ? -3.463 -27.125 -14.773 1 89.44 194 ALA B C 1
ATOM 3571 O O . ALA B 1 194 ? -3.775 -28.312 -14.969 1 89.44 194 ALA B O 1
ATOM 3572 N N . ARG B 1 195 ? -2.357 -26.641 -15.18 1 85.88 195 ARG B N 1
ATOM 3573 C CA . ARG B 1 195 ? -1.413 -27.438 -15.953 1 85.88 195 ARG B CA 1
ATOM 3574 C C . ARG B 1 195 ? -0.872 -28.594 -15.125 1 85.88 195 ARG B C 1
ATOM 3576 O O . ARG B 1 195 ? -0.713 -29.703 -15.625 1 85.88 195 ARG B O 1
ATOM 3583 N N . SER B 1 196 ? -0.543 -28.25 -13.914 1 84.06 196 SER B N 1
ATOM 3584 C CA . SER B 1 196 ? -0.051 -29.281 -13.008 1 84.06 196 SER B CA 1
ATOM 3585 C C . SER B 1 196 ? -1.082 -30.391 -12.828 1 84.06 196 SER B C 1
ATOM 3587 O O . SER B 1 196 ? -0.741 -31.578 -12.859 1 84.06 196 SER B O 1
ATOM 3589 N N . ALA B 1 197 ? -2.334 -30.016 -12.664 1 84.81 197 ALA B N 1
ATOM 3590 C CA . ALA B 1 197 ? -3.41 -30.984 -12.469 1 84.81 197 ALA B CA 1
ATOM 3591 C C . ALA B 1 197 ? -3.658 -31.797 -13.734 1 84.81 197 ALA B C 1
ATOM 3593 O O . ALA B 1 197 ? -3.891 -33 -13.664 1 84.81 197 ALA B O 1
ATOM 3594 N N . LEU B 1 198 ? -3.629 -31.188 -14.859 1 84.19 198 LEU B N 1
ATOM 3595 C CA . LEU B 1 198 ? -3.84 -31.859 -16.141 1 84.19 198 LEU B CA 1
ATOM 3596 C C . LEU B 1 198 ? -2.732 -32.875 -16.406 1 84.19 198 LEU B C 1
ATOM 3598 O O . LEU B 1 198 ? -2.998 -33.969 -16.875 1 84.19 198 LEU B O 1
ATOM 3602 N N . ALA B 1 199 ? -1.541 -32.438 -16.094 1 80.75 199 ALA B N 1
ATOM 3603 C CA . ALA B 1 199 ? -0.397 -33.344 -16.297 1 80.75 199 ALA B CA 1
ATOM 3604 C C . ALA B 1 199 ? -0.463 -34.531 -15.359 1 80.75 199 ALA B C 1
ATOM 3606 O O . ALA B 1 199 ? -0.136 -35.656 -15.758 1 80.75 199 ALA B O 1
ATOM 3607 N N . ALA B 1 200 ? -0.87 -34.281 -14.172 1 78.19 200 ALA B N 1
ATOM 3608 C CA . ALA B 1 200 ? -0.97 -35.344 -13.172 1 78.19 200 ALA B CA 1
ATOM 3609 C C . ALA B 1 200 ? -2.064 -36.344 -13.539 1 78.19 200 ALA B C 1
ATOM 3611 O O . ALA B 1 200 ? -2.014 -37.5 -13.141 1 78.19 200 ALA B O 1
ATOM 3612 N N . ASN B 1 201 ? -3.062 -35.844 -14.352 1 80.94 201 ASN B N 1
ATOM 3613 C CA . ASN B 1 201 ? -4.188 -36.719 -14.719 1 80.94 201 ASN B CA 1
ATOM 3614 C C . ASN B 1 201 ? -4.16 -37.062 -16.203 1 80.94 201 ASN B C 1
ATOM 3616 O O . ASN B 1 201 ? -5.207 -37.312 -16.797 1 80.94 201 ASN B O 1
ATOM 3620 N N . GLY B 1 202 ? -3.025 -37.062 -16.75 1 81.94 202 GLY B N 1
ATOM 3621 C CA . GLY B 1 202 ? -2.877 -37.312 -18.172 1 81.94 202 GLY B CA 1
ATOM 3622 C C . GLY B 1 202 ? -3.434 -38.656 -18.609 1 81.94 202 GLY B C 1
ATOM 3623 O O . GLY B 1 202 ? -4.094 -38.75 -19.641 1 81.94 202 GLY B O 1
ATOM 3624 N N . GLN B 1 203 ? -3.178 -39.625 -17.781 1 81.06 203 GLN B N 1
ATOM 3625 C CA . GLN B 1 203 ? -3.643 -40.969 -18.125 1 81.06 203 GLN B CA 1
ATOM 3626 C C . GLN B 1 203 ? -5.168 -41.062 -18.109 1 81.06 203 GLN B C 1
ATOM 3628 O O . GLN B 1 203 ? -5.773 -41.656 -19 1 81.06 203 GLN B O 1
ATOM 3633 N N . VAL B 1 204 ? -5.727 -40.469 -17.078 1 82.62 204 VAL B N 1
ATOM 3634 C CA . VAL B 1 204 ? -7.18 -40.469 -16.953 1 82.62 204 VAL B CA 1
ATOM 3635 C C . VAL B 1 204 ? -7.797 -39.719 -18.125 1 82.62 204 VAL B C 1
ATOM 3637 O O . VAL B 1 204 ? -8.797 -40.156 -18.703 1 82.62 204 VAL B O 1
ATOM 3640 N N . ILE B 1 205 ? -7.164 -38.688 -18.578 1 86.44 205 ILE B N 1
ATOM 3641 C CA . ILE B 1 205 ? -7.656 -37.875 -19.672 1 86.44 205 ILE B CA 1
ATOM 3642 C C . ILE B 1 205 ? -7.59 -38.656 -20.984 1 86.44 205 ILE B C 1
ATOM 3644 O O . ILE B 1 205 ? -8.523 -38.594 -21.781 1 86.44 205 ILE B O 1
ATOM 3648 N N . ARG B 1 206 ? -6.574 -39.375 -21.141 1 85.75 206 ARG B N 1
ATOM 3649 C CA . ARG B 1 206 ? -6.406 -40.188 -22.344 1 85.75 206 ARG B CA 1
ATOM 3650 C C . ARG B 1 206 ? -7.488 -41.25 -22.438 1 85.75 206 ARG B C 1
ATOM 3652 O O . ARG B 1 206 ? -8.031 -41.5 -23.516 1 85.75 206 ARG B O 1
ATOM 3659 N N . VAL B 1 207 ? -7.676 -41.938 -21.328 1 88.94 207 VAL B N 1
ATOM 3660 C CA . VAL B 1 207 ? -8.688 -43 -21.297 1 88.94 207 VAL B CA 1
ATOM 3661 C C . VAL B 1 207 ? -10.062 -42.406 -21.594 1 88.94 207 VAL B C 1
ATOM 3663 O O . VAL B 1 207 ? -10.852 -42.969 -22.344 1 88.94 207 VAL B O 1
ATOM 3666 N N . LEU B 1 208 ? -10.352 -41.188 -21.078 1 89.12 208 LEU B N 1
ATOM 3667 C CA . LEU B 1 208 ? -11.633 -40.531 -21.312 1 89.12 208 LEU B CA 1
ATOM 3668 C C . LEU B 1 208 ? -11.797 -40.188 -22.781 1 89.12 208 LEU B C 1
ATOM 3670 O O . LEU B 1 208 ? -12.891 -40.312 -23.344 1 89.12 208 LEU B O 1
ATOM 3674 N N . ARG B 1 209 ? -10.703 -39.812 -23.344 1 87.12 209 ARG B N 1
ATOM 3675 C CA . ARG B 1 209 ? -10.742 -39.5 -24.766 1 87.12 209 ARG B CA 1
ATOM 3676 C C . ARG B 1 209 ? -10.992 -40.719 -25.609 1 87.12 209 ARG B C 1
ATOM 3678 O O . ARG B 1 209 ? -11.703 -40.688 -26.625 1 87.12 209 ARG B O 1
ATOM 3685 N N . LEU B 1 210 ? -10.422 -41.812 -25.188 1 88.69 210 LEU B N 1
ATOM 3686 C CA . LEU B 1 210 ? -10.562 -43.094 -25.891 1 88.69 210 LEU B CA 1
ATOM 3687 C C . LEU B 1 210 ? -12 -43.594 -25.812 1 88.69 210 LEU B C 1
ATOM 3689 O O . LEU B 1 210 ? -12.492 -44.219 -26.766 1 88.69 210 LEU B O 1
ATOM 3693 N N . VAL B 1 211 ? -12.648 -43.281 -24.781 1 92.19 211 VAL B N 1
ATOM 3694 C CA . VAL B 1 211 ? -14.016 -43.75 -24.578 1 92.19 211 VAL B CA 1
ATOM 3695 C C . VAL B 1 211 ? -14.992 -42.75 -25.203 1 92.19 211 VAL B C 1
ATOM 3697 O O . VAL B 1 211 ? -16.203 -42.938 -25.141 1 92.19 211 VAL B O 1
ATOM 3700 N N . GLY B 1 212 ? -14.43 -41.562 -25.766 1 89.31 212 GLY B N 1
ATOM 3701 C CA . GLY B 1 212 ? -15.242 -40.688 -26.594 1 89.31 212 GLY B CA 1
ATOM 3702 C C . GLY B 1 212 ? -15.539 -39.375 -25.938 1 89.31 212 GLY B C 1
ATOM 3703 O O . GLY B 1 212 ? -16.375 -38.594 -26.422 1 89.31 212 GLY B O 1
ATOM 3704 N N . ALA B 1 213 ? -14.906 -39.125 -24.859 1 88.38 213 ALA B N 1
ATOM 3705 C CA . ALA B 1 213 ? -15.141 -37.844 -24.219 1 88.38 213 ALA B CA 1
ATOM 3706 C C . ALA B 1 213 ? -14.602 -36.719 -25.062 1 88.38 213 ALA B C 1
ATOM 3708 O O . ALA B 1 213 ? -13.508 -36.812 -25.625 1 88.38 213 ALA B O 1
ATOM 3709 N N . ARG B 1 214 ? -15.453 -35.594 -25.234 1 90.62 214 ARG B N 1
ATOM 3710 C CA . ARG B 1 214 ? -15.039 -34.438 -26 1 90.62 214 ARG B CA 1
ATOM 3711 C C . ARG B 1 214 ? -14.062 -33.562 -25.188 1 90.62 214 ARG B C 1
ATOM 3713 O O . ARG B 1 214 ? -14.141 -33.531 -23.953 1 90.62 214 ARG B O 1
ATOM 3720 N N . ASP B 1 215 ? -13.18 -32.938 -25.797 1 90.44 215 ASP B N 1
ATOM 3721 C CA . ASP B 1 215 ? -12.242 -32 -25.156 1 90.44 215 ASP B CA 1
ATOM 3722 C C . ASP B 1 215 ? -12.984 -30.938 -24.359 1 90.44 215 ASP B C 1
ATOM 3724 O O . ASP B 1 215 ? -12.539 -30.531 -23.281 1 90.44 215 ASP B O 1
ATOM 3728 N N . THR B 1 216 ? -14.07 -30.516 -24.875 1 91.75 216 THR B N 1
ATOM 3729 C CA . THR B 1 216 ? -14.836 -29.469 -24.234 1 91.75 216 THR B CA 1
ATOM 3730 C C . THR B 1 216 ? -15.375 -29.938 -22.875 1 91.75 216 THR B C 1
ATOM 3732 O O . THR B 1 216 ? -15.5 -29.141 -21.938 1 91.75 216 THR B O 1
ATOM 3735 N N . PHE B 1 217 ? -15.719 -31.234 -22.906 1 89.81 217 PHE B N 1
ATOM 3736 C CA . PHE B 1 217 ? -16.203 -31.797 -21.641 1 89.81 217 PHE B CA 1
ATOM 3737 C C . PHE B 1 217 ? -15.102 -31.781 -20.594 1 89.81 217 PHE B C 1
ATOM 3739 O O . PHE B 1 217 ? -15.344 -31.406 -19.438 1 89.81 217 PHE B O 1
ATOM 3746 N N . ILE B 1 218 ? -13.938 -32.094 -20.953 1 88.94 218 ILE B N 1
ATOM 3747 C CA . ILE B 1 218 ? -12.797 -32.125 -20.031 1 88.94 218 ILE B CA 1
ATOM 3748 C C . ILE B 1 218 ? -12.469 -30.688 -19.594 1 88.94 218 ILE B C 1
ATOM 3750 O O . ILE B 1 218 ? -12.305 -30.422 -18.406 1 88.94 218 ILE B O 1
ATOM 3754 N N . VAL B 1 219 ? -12.43 -29.797 -20.547 1 92.31 219 VAL B N 1
ATOM 3755 C CA . VAL B 1 219 ? -12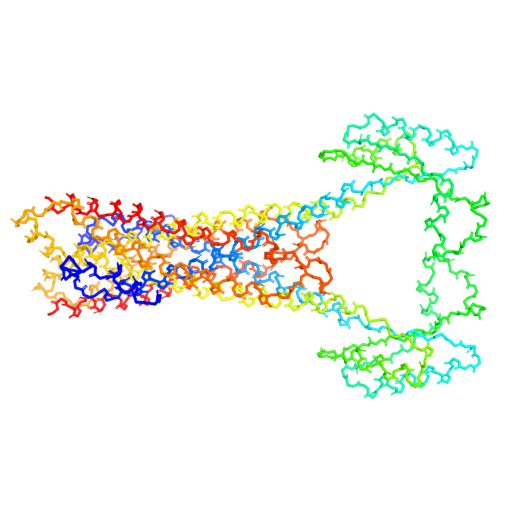.109 -28.406 -20.281 1 92.31 219 VAL B CA 1
ATOM 3756 C C . VAL B 1 219 ? -13.125 -27.812 -19.312 1 92.31 219 VAL B C 1
ATOM 3758 O O . VAL B 1 219 ? -12.75 -27.141 -18.344 1 92.31 219 VAL B O 1
ATOM 3761 N N . ARG B 1 220 ? -14.406 -28.047 -19.5 1 93.06 220 ARG B N 1
ATOM 3762 C CA . ARG B 1 220 ? -15.453 -27.5 -18.656 1 93.06 220 ARG B CA 1
ATOM 3763 C C . ARG B 1 220 ? -15.32 -28 -17.219 1 93.06 220 ARG B C 1
ATOM 3765 O O . ARG B 1 220 ? -15.57 -27.25 -16.266 1 93.06 220 ARG B O 1
ATOM 3772 N N . ALA B 1 221 ? -14.977 -29.25 -17.094 1 90.12 221 ALA B N 1
ATOM 3773 C CA . ALA B 1 221 ? -14.812 -29.828 -15.766 1 90.12 221 ALA B CA 1
ATOM 3774 C C . ALA B 1 221 ? -13.688 -29.156 -15 1 90.12 221 ALA B C 1
ATOM 3776 O O . ALA B 1 221 ? -13.836 -28.812 -13.82 1 90.12 221 ALA B O 1
ATOM 3777 N N . PHE B 1 222 ? -12.562 -28.969 -15.688 1 90.19 222 PHE B N 1
ATOM 3778 C CA . PHE B 1 222 ? -11.422 -28.328 -15.039 1 90.19 222 PHE B CA 1
ATOM 3779 C C . PHE B 1 222 ? -11.703 -26.859 -14.789 1 90.19 222 PHE B C 1
ATOM 3781 O O . PHE B 1 222 ? -11.359 -26.328 -13.727 1 90.19 222 PHE B O 1
ATOM 3788 N N . VAL B 1 223 ? -12.32 -26.172 -15.719 1 93.5 223 VAL B N 1
ATOM 3789 C CA . VAL B 1 223 ? -12.633 -24.766 -15.594 1 93.5 223 VAL B CA 1
ATOM 3790 C C . VAL B 1 223 ? -13.547 -24.531 -14.391 1 93.5 223 VAL B C 1
ATOM 3792 O O . VAL B 1 223 ? -13.312 -23.641 -13.578 1 93.5 223 VAL B O 1
ATOM 3795 N N . ARG B 1 224 ? -14.547 -25.312 -14.266 1 93.81 224 ARG B N 1
ATOM 3796 C CA . ARG B 1 224 ? -15.477 -25.172 -13.148 1 93.81 224 ARG B CA 1
ATOM 3797 C C . ARG B 1 224 ? -14.766 -25.391 -11.82 1 93.81 224 ARG B C 1
ATOM 3799 O O . ARG B 1 224 ? -14.945 -24.609 -10.883 1 93.81 224 ARG B O 1
ATOM 3806 N N . ARG B 1 225 ? -13.938 -26.344 -11.758 1 91.94 225 ARG B N 1
ATOM 3807 C CA . ARG B 1 225 ? -13.266 -26.719 -10.516 1 91.94 225 ARG B CA 1
ATOM 3808 C C . ARG B 1 225 ? -12.289 -25.625 -10.086 1 91.94 225 ARG B C 1
ATOM 3810 O O . ARG B 1 225 ? -12.32 -25.172 -8.938 1 91.94 225 ARG B O 1
ATOM 3817 N N . PHE B 1 226 ? -11.477 -25.234 -10.984 1 92.56 226 PHE B N 1
ATOM 3818 C CA . PHE B 1 226 ? -10.43 -24.297 -10.625 1 92.56 226 PHE B CA 1
ATOM 3819 C C . PHE B 1 226 ? -11 -22.891 -10.445 1 92.56 226 PHE B C 1
ATOM 3821 O O . PHE B 1 226 ? -10.508 -22.109 -9.625 1 92.56 226 PHE B O 1
ATOM 3828 N N . THR B 1 227 ? -12.016 -22.562 -11.234 1 94.69 227 THR B N 1
ATOM 3829 C CA . THR B 1 227 ? -12.688 -21.281 -11.031 1 94.69 227 THR B CA 1
ATOM 3830 C C . THR B 1 227 ? -13.344 -21.219 -9.656 1 94.69 227 THR B C 1
ATOM 3832 O O . THR B 1 227 ? -13.211 -20.219 -8.938 1 94.69 227 THR B O 1
ATOM 3835 N N . LEU B 1 228 ? -13.969 -22.281 -9.273 1 95.12 228 LEU B N 1
ATOM 3836 C CA . LEU B 1 228 ? -14.617 -22.344 -7.973 1 95.12 228 LEU B CA 1
ATOM 3837 C C . LEU B 1 228 ? -13.594 -22.25 -6.844 1 95.12 228 LEU B C 1
ATOM 3839 O O . LEU B 1 228 ? -13.82 -21.531 -5.859 1 95.12 228 LEU B O 1
ATOM 3843 N N . ARG B 1 229 ? -12.547 -22.922 -7.016 1 93.06 229 ARG B N 1
ATOM 3844 C CA . ARG B 1 229 ? -11.5 -22.875 -6.004 1 93.06 229 ARG B CA 1
ATOM 3845 C C . ARG B 1 229 ? -10.938 -21.469 -5.859 1 93.06 229 ARG B C 1
ATOM 3847 O O . ARG B 1 229 ? -10.727 -20.984 -4.742 1 93.06 229 ARG B O 1
ATOM 3854 N N . ALA B 1 230 ? -10.688 -20.875 -6.992 1 95.12 230 ALA B N 1
ATOM 3855 C CA . ALA B 1 230 ? -10.164 -19.516 -6.98 1 95.12 230 ALA B CA 1
ATOM 3856 C C . ALA B 1 230 ? -11.156 -18.547 -6.328 1 95.12 230 ALA B C 1
ATOM 3858 O O . ALA B 1 230 ? -10.766 -17.672 -5.551 1 95.12 230 ALA B O 1
ATOM 3859 N N . VAL B 1 231 ? -12.445 -18.734 -6.609 1 96.12 231 VAL B N 1
ATOM 3860 C CA . VAL B 1 231 ? -13.484 -17.859 -6.094 1 96.12 231 VAL B CA 1
ATOM 3861 C C . VAL B 1 231 ? -13.625 -18.047 -4.586 1 96.12 231 VAL B C 1
ATOM 3863 O O . VAL B 1 231 ? -13.781 -17.078 -3.842 1 96.12 231 VAL B O 1
ATOM 3866 N N . VAL B 1 232 ? -13.562 -19.266 -4.16 1 96.38 232 VAL B N 1
ATOM 3867 C CA . VAL B 1 232 ? -13.648 -19.562 -2.734 1 96.38 232 VAL B CA 1
ATOM 3868 C C . VAL B 1 232 ? -12.492 -18.875 -2 1 96.38 232 VAL B C 1
ATOM 3870 O O . VAL B 1 232 ? -12.703 -18.219 -0.981 1 96.38 232 VAL B O 1
ATOM 3873 N N . GLY B 1 233 ? -11.328 -18.984 -2.514 1 96.06 233 GLY B N 1
ATOM 3874 C CA . GLY B 1 233 ? -10.188 -18.312 -1.931 1 96.06 233 GLY B CA 1
ATOM 3875 C C . GLY B 1 233 ? -10.32 -16.797 -1.943 1 96.06 233 GLY B C 1
ATOM 3876 O O . GLY B 1 233 ? -10.055 -16.141 -0.936 1 96.06 233 GLY B O 1
ATOM 3877 N N . ALA B 1 234 ? -10.734 -16.328 -3.096 1 96.94 234 ALA B N 1
ATOM 3878 C CA . ALA B 1 234 ? -10.859 -14.883 -3.262 1 96.94 234 ALA B CA 1
ATOM 3879 C C . ALA B 1 234 ? -11.906 -14.305 -2.316 1 96.94 234 ALA B C 1
ATOM 3881 O O . ALA B 1 234 ? -11.75 -13.195 -1.803 1 96.94 234 ALA B O 1
ATOM 3882 N N . LEU B 1 235 ? -12.992 -15.055 -2.146 1 97.25 235 LEU B N 1
ATOM 3883 C CA . LEU B 1 235 ? -14.031 -14.602 -1.229 1 97.25 235 LEU B CA 1
ATOM 3884 C C . LEU B 1 235 ? -13.5 -14.523 0.198 1 97.25 235 LEU B C 1
ATOM 3886 O O . LEU B 1 235 ? -13.727 -13.531 0.895 1 97.25 235 LEU B O 1
ATOM 3890 N N . ALA B 1 236 ? -12.82 -15.547 0.606 1 96.75 236 ALA B N 1
ATOM 3891 C CA . ALA B 1 236 ? -12.227 -15.562 1.941 1 96.75 236 ALA B CA 1
ATOM 3892 C C . ALA B 1 236 ? -11.219 -14.422 2.109 1 96.75 236 ALA B C 1
ATOM 3894 O O . ALA B 1 236 ? -11.234 -13.727 3.125 1 96.75 236 ALA B O 1
ATOM 3895 N N . GLY B 1 237 ? -10.383 -14.25 1.141 1 95.94 237 GLY B N 1
ATO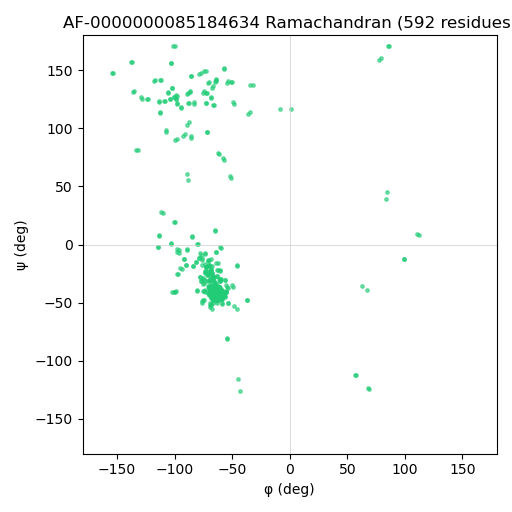M 3896 C CA . GLY B 1 237 ? -9.391 -13.188 1.189 1 95.94 237 GLY B CA 1
ATOM 3897 C C . GLY B 1 237 ? -10.008 -11.797 1.206 1 95.94 237 GLY B C 1
ATOM 3898 O O . GLY B 1 237 ? -9.547 -10.914 1.937 1 95.94 237 GLY B O 1
ATOM 3899 N N . THR B 1 238 ? -11.031 -11.641 0.384 1 95.69 238 THR B N 1
ATOM 3900 C CA . THR B 1 238 ? -11.719 -10.352 0.314 1 95.69 238 THR B CA 1
ATOM 3901 C C . THR B 1 238 ? -12.383 -10.023 1.648 1 95.69 238 THR B C 1
ATOM 3903 O O . THR B 1 238 ? -12.25 -8.898 2.148 1 95.69 238 THR B O 1
ATOM 3906 N N . LEU B 1 239 ? -13.039 -10.992 2.199 1 95.62 239 LEU B N 1
ATOM 3907 C CA . LEU B 1 239 ? -13.711 -10.773 3.477 1 95.62 239 LEU B CA 1
ATOM 3908 C C . LEU B 1 239 ? -12.695 -10.461 4.574 1 95.62 239 LEU B C 1
ATOM 3910 O O . LEU B 1 239 ? -12.922 -9.562 5.391 1 95.62 239 LEU B O 1
ATOM 3914 N N . ALA B 1 240 ? -11.617 -11.188 4.602 1 93.88 240 ALA B N 1
ATOM 3915 C CA . ALA B 1 240 ? -10.562 -10.93 5.578 1 93.88 240 ALA B CA 1
ATOM 3916 C C . ALA B 1 240 ? -9.961 -9.539 5.387 1 93.88 240 ALA B C 1
ATOM 3918 O O . ALA B 1 240 ? -9.703 -8.828 6.359 1 93.88 240 ALA B O 1
ATOM 3919 N N . GLY B 1 241 ? -9.703 -9.18 4.109 1 91.88 241 GLY B N 1
ATOM 3920 C CA . GLY B 1 241 ? -9.172 -7.859 3.812 1 91.88 241 GLY B CA 1
ATOM 3921 C C . GLY B 1 241 ? -10.109 -6.738 4.223 1 91.88 241 GLY B C 1
ATOM 3922 O O . GLY B 1 241 ? -9.672 -5.734 4.789 1 91.88 241 GLY B O 1
ATOM 3923 N N . MET B 1 242 ? -11.383 -6.914 3.965 1 90.38 242 MET B N 1
ATOM 3924 C CA . MET B 1 242 ? -12.383 -5.918 4.336 1 90.38 242 MET B CA 1
ATOM 3925 C C . MET B 1 242 ? -12.469 -5.77 5.852 1 90.38 242 MET B C 1
ATOM 3927 O O . MET B 1 242 ? -12.602 -4.656 6.363 1 90.38 242 MET B O 1
ATOM 3931 N N . ALA B 1 243 ? -12.391 -6.855 6.535 1 88.75 243 ALA B N 1
ATOM 3932 C CA . ALA B 1 243 ? -12.398 -6.824 7.996 1 88.75 243 ALA B CA 1
ATOM 3933 C C . ALA B 1 243 ? -11.188 -6.074 8.539 1 88.75 243 ALA B C 1
ATOM 3935 O O . ALA B 1 243 ? -11.297 -5.297 9.484 1 88.75 243 ALA B O 1
ATOM 3936 N N . ALA B 1 244 ? -10.039 -6.266 7.934 1 84.5 244 ALA B N 1
ATOM 3937 C CA . ALA B 1 244 ? -8.812 -5.605 8.352 1 84.5 244 ALA B CA 1
ATOM 3938 C C . ALA B 1 244 ? -8.898 -4.098 8.141 1 84.5 244 ALA B C 1
ATOM 3940 O O . ALA B 1 244 ? -8.461 -3.316 8.992 1 84.5 244 ALA B O 1
ATOM 3941 N N . VAL B 1 245 ? -9.422 -3.68 7.031 1 82.06 245 VAL B N 1
ATOM 3942 C CA . VAL B 1 245 ? -9.562 -2.262 6.715 1 82.06 245 VAL B CA 1
ATOM 3943 C C . VAL B 1 245 ? -10.555 -1.614 7.676 1 82.06 245 VAL B C 1
ATOM 3945 O O . VAL B 1 245 ? -10.359 -0.477 8.109 1 82.06 245 VAL B O 1
ATOM 3948 N N . ALA B 1 246 ? -11.609 -2.332 7.961 1 79.81 246 ALA B N 1
ATOM 3949 C CA . ALA B 1 246 ? -12.625 -1.812 8.867 1 79.81 246 ALA B CA 1
ATOM 3950 C C . ALA B 1 246 ? -12.055 -1.586 10.266 1 79.81 246 ALA B C 1
ATOM 3952 O O . ALA B 1 246 ? -12.562 -0.751 11.023 1 79.81 246 ALA B O 1
ATOM 3953 N N . LEU B 1 247 ? -11.055 -2.352 10.57 1 74.88 247 LEU B N 1
ATOM 3954 C CA . LEU B 1 247 ? -10.461 -2.25 11.898 1 74.88 247 LEU B CA 1
ATOM 3955 C C . LEU B 1 247 ? -9.484 -1.08 11.977 1 74.88 247 LEU B C 1
ATOM 3957 O O . LEU B 1 247 ? -9.055 -0.69 13.062 1 74.88 247 LEU B O 1
ATOM 3961 N N . LEU B 1 248 ? -9.094 -0.557 10.836 1 69.5 248 LEU B N 1
ATOM 3962 C CA . LEU B 1 248 ? -8.242 0.626 10.836 1 69.5 248 LEU B CA 1
ATOM 3963 C C . LEU B 1 248 ? -9.008 1.844 11.352 1 69.5 248 LEU B C 1
ATOM 3965 O O . LEU B 1 248 ? -10.195 2 11.078 1 69.5 248 LEU B O 1
ATOM 3969 N N . PRO B 1 249 ? -8.414 2.449 12.344 1 57.72 249 PRO B N 1
ATOM 3970 C CA . PRO B 1 249 ? -9.094 3.59 12.961 1 57.72 249 PRO B CA 1
ATOM 3971 C C . PRO B 1 249 ? -9.617 4.594 11.93 1 57.72 249 PRO B C 1
ATOM 3973 O O . PRO B 1 249 ? -8.984 4.801 10.898 1 57.72 249 PRO B O 1
ATOM 3976 N N . ALA B 1 250 ? -11.016 4.828 11.945 1 49.94 250 ALA B N 1
ATOM 3977 C CA . ALA B 1 250 ? -11.688 5.805 11.094 1 49.94 250 ALA B CA 1
ATOM 3978 C C . ALA B 1 250 ? -11.055 7.188 11.234 1 49.94 250 ALA B C 1
ATOM 3980 O O . ALA B 1 250 ? -10.406 7.477 12.242 1 49.94 250 ALA B O 1
ATOM 3981 N N . ALA B 1 251 ? -10.93 7.934 10.031 1 47.41 251 ALA B N 1
ATOM 3982 C CA . ALA B 1 251 ? -10.492 9.32 9.898 1 47.41 251 ALA B CA 1
ATOM 3983 C C . ALA B 1 251 ? -11 10.172 11.055 1 47.41 251 ALA B C 1
ATOM 3985 O O . ALA B 1 251 ? -10.336 11.133 11.469 1 47.41 251 ALA B O 1
ATOM 3986 N N . SER B 1 252 ? -12.148 10.094 11.359 1 44.28 252 SER B N 1
ATOM 3987 C CA . SER B 1 252 ? -12.773 11.109 12.195 1 44.28 252 SER B CA 1
ATOM 3988 C C . SER B 1 252 ? -11.906 11.453 13.398 1 44.28 252 SER B C 1
ATOM 3990 O O . SER B 1 252 ? -11.805 12.617 13.789 1 44.28 252 SER B O 1
ATOM 3992 N N . GLN B 1 253 ? -11.586 10.469 14.109 1 40.53 253 GLN B N 1
ATOM 3993 C CA . GLN B 1 253 ? -11.055 10.922 15.391 1 40.53 253 GLN B CA 1
ATOM 3994 C C . GLN B 1 253 ? -9.625 11.445 15.242 1 40.53 253 GLN B C 1
ATOM 3996 O O . GLN B 1 253 ? -9.242 12.414 15.898 1 40.53 253 GLN B O 1
ATOM 4001 N N . ALA B 1 254 ? -8.727 10.695 14.602 1 37.59 254 ALA B N 1
ATOM 4002 C CA . ALA B 1 254 ? -7.305 11.031 14.672 1 37.59 254 ALA B CA 1
ATOM 4003 C C . ALA B 1 254 ? -6.914 11.992 13.555 1 37.59 254 ALA B C 1
ATOM 4005 O O . ALA B 1 254 ? -6.422 11.578 12.508 1 37.59 254 ALA B O 1
ATOM 4006 N N . GLY B 1 255 ? -7.492 13.219 13.461 1 42.88 255 GLY B N 1
ATOM 4007 C CA . GLY B 1 255 ? -7.047 14.43 12.789 1 42.88 255 GLY B CA 1
ATOM 4008 C C . GLY B 1 255 ? -7.383 14.453 11.312 1 42.88 255 GLY B C 1
ATOM 4009 O O . GLY B 1 255 ? -6.742 15.172 10.539 1 42.88 255 GLY B O 1
ATOM 4010 N N . GLY B 1 256 ? -8.531 13.984 10.914 1 43.88 256 GLY B N 1
ATOM 4011 C CA . GLY B 1 256 ? -9.117 14.203 9.602 1 43.88 256 GLY B CA 1
ATOM 4012 C C . GLY B 1 256 ? -8.344 13.531 8.484 1 43.88 256 GLY B C 1
ATOM 4013 O O . GLY B 1 256 ? -8.922 13.141 7.469 1 43.88 256 GLY B O 1
ATOM 4014 N N . PHE B 1 257 ? -7.09 13.586 8.617 1 40.84 257 PHE B N 1
ATOM 4015 C CA . PHE B 1 257 ? -6.246 13.141 7.516 1 40.84 257 PHE B CA 1
ATOM 4016 C C . PHE B 1 257 ? -6.445 11.656 7.234 1 40.84 257 PHE B C 1
ATOM 4018 O O . PHE B 1 257 ? -6.547 11.242 6.078 1 40.84 257 PHE B O 1
ATOM 4025 N N . LEU B 1 258 ? -6.379 10.789 8.258 1 44.03 258 LEU B N 1
ATOM 4026 C CA . LEU B 1 258 ? -6.469 9.336 8.094 1 44.03 258 LEU B CA 1
ATOM 4027 C C . LEU B 1 258 ? -7.898 8.914 7.766 1 44.03 258 LEU B C 1
ATOM 4029 O O . LEU B 1 258 ? -8.172 7.727 7.586 1 44.03 258 LEU B O 1
ATOM 4033 N N . THR B 1 259 ? -8.883 9.672 8.086 1 43.94 259 THR B N 1
ATOM 4034 C CA . THR B 1 259 ? -10.297 9.344 7.953 1 43.94 259 THR B CA 1
ATOM 4035 C C . THR B 1 259 ? -10.586 8.734 6.586 1 43.94 259 THR B C 1
ATOM 4037 O O . THR B 1 259 ? -11.625 8.102 6.387 1 43.94 259 THR B O 1
ATOM 4040 N N . GLY B 1 260 ? -9.758 8.891 5.703 1 48.22 260 GLY B N 1
ATOM 4041 C CA . GLY B 1 260 ? -10.172 8.523 4.359 1 48.22 260 GLY B CA 1
ATOM 4042 C C . GLY B 1 260 ? -9.594 7.195 3.902 1 48.22 260 GLY B C 1
ATOM 4043 O O . GLY B 1 260 ? -9.781 6.793 2.75 1 48.22 260 GLY B O 1
ATOM 4044 N N . LEU B 1 261 ? -8.789 6.566 4.844 1 52.66 261 LEU B N 1
ATOM 4045 C CA . LEU B 1 261 ? -8.094 5.41 4.289 1 52.66 261 LEU B CA 1
ATOM 4046 C C . LEU B 1 261 ? -9.047 4.219 4.148 1 52.66 261 LEU B C 1
ATOM 4048 O O . LEU B 1 261 ? -8.773 3.295 3.379 1 52.66 261 LEU B O 1
ATOM 4052 N N . GLY B 1 262 ? -10.266 4.438 4.812 1 57.03 262 GLY B N 1
ATOM 4053 C CA . GLY B 1 262 ? -11.18 3.318 4.672 1 57.03 262 GLY B CA 1
ATOM 4054 C C . GLY B 1 262 ? -12.266 3.559 3.639 1 57.03 262 GLY B C 1
ATOM 4055 O O . GLY B 1 262 ? -12.141 4.461 2.805 1 57.03 262 GLY B O 1
ATOM 4056 N N . PHE B 1 263 ? -13 2.506 3.348 1 59.22 263 PHE B N 1
ATOM 4057 C CA . PHE B 1 263 ? -14.125 2.592 2.43 1 59.22 263 PHE B CA 1
ATOM 4058 C C . PHE B 1 263 ? -15.242 3.449 3.021 1 59.22 263 PHE B C 1
ATOM 4060 O O . PHE B 1 263 ? -15.445 3.459 4.238 1 59.22 263 PHE B O 1
ATOM 4067 N N . SER B 1 264 ? -15.586 4.422 2.438 1 59.81 264 SER B N 1
ATOM 4068 C CA . SER B 1 264 ? -16.766 5.156 2.875 1 59.81 264 SER B CA 1
ATOM 4069 C C . SER B 1 264 ? -17.969 4.859 1.979 1 59.81 264 SER B C 1
ATOM 4071 O O . SER B 1 264 ? -17.828 4.719 0.763 1 59.81 264 SER B O 1
ATOM 4073 N N . GLY B 1 265 ? -19.125 4.613 2.658 1 61 265 GLY B N 1
ATOM 4074 C CA . GLY B 1 265 ? -20.391 4.418 1.984 1 61 265 GLY B CA 1
ATOM 4075 C C . GLY B 1 265 ? -20.375 3.283 0.977 1 61 265 GLY B C 1
ATOM 4076 O O . GLY B 1 265 ? -20.109 2.133 1.335 1 61 265 GLY B O 1
ATOM 4077 N N . ALA B 1 266 ? -20.5 3.732 -0.323 1 59.53 266 ALA B N 1
ATOM 4078 C CA . ALA B 1 266 ? -20.562 2.826 -1.468 1 59.53 266 ALA B CA 1
ATOM 4079 C C . ALA B 1 266 ? -19.188 2.223 -1.761 1 59.53 266 ALA B C 1
ATOM 4081 O O . ALA B 1 266 ? -19.078 1.234 -2.488 1 59.53 266 ALA B O 1
ATOM 4082 N N . GLY B 1 267 ? -18.172 2.75 -1.036 1 65.25 267 GLY B N 1
ATOM 4083 C CA . GLY B 1 267 ? -16.812 2.25 -1.234 1 65.25 267 GLY B CA 1
ATOM 4084 C C . GLY B 1 267 ? -16.625 0.841 -0.707 1 65.25 267 GLY B C 1
ATOM 4085 O O . GLY B 1 267 ? -15.75 0.11 -1.185 1 65.25 267 GLY B O 1
ATOM 4086 N N . TRP B 1 268 ? -17.531 0.413 0.131 1 70.56 268 TRP B N 1
ATOM 4087 C CA . TRP B 1 268 ? -17.438 -0.919 0.72 1 70.56 268 TRP B CA 1
ATOM 4088 C C . TRP B 1 268 ? -17.906 -1.983 -0.267 1 70.56 268 TRP B C 1
ATOM 4090 O O . TRP B 1 268 ? -17.625 -3.17 -0.093 1 70.56 268 TRP B O 1
ATOM 4100 N N . LEU B 1 269 ? -18.516 -1.576 -1.346 1 79.44 269 LEU B N 1
ATOM 4101 C CA . LEU B 1 269 ? -18.984 -2.533 -2.34 1 79.44 269 LEU B CA 1
ATOM 4102 C C . LEU B 1 269 ? -17.922 -2.805 -3.389 1 79.44 269 LEU B C 1
ATOM 4104 O O . LEU B 1 269 ? -17.953 -3.832 -4.07 1 79.44 269 LEU B O 1
ATOM 4108 N N . THR B 1 270 ? -17 -1.96 -3.461 1 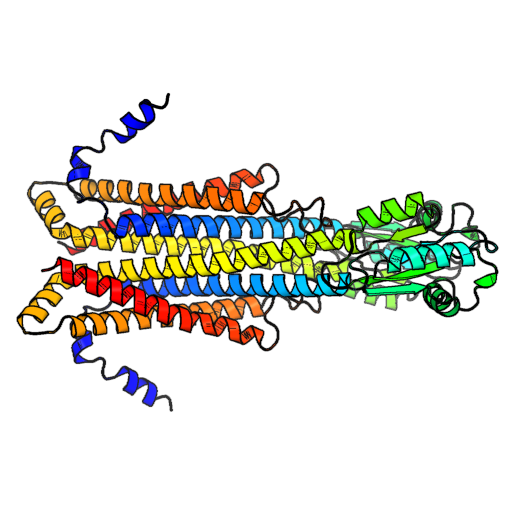85.38 270 THR B N 1
ATOM 4109 C CA . THR B 1 270 ? -16 -2.041 -4.527 1 85.38 270 THR B CA 1
ATOM 4110 C C . THR B 1 270 ? -15.125 -3.277 -4.359 1 85.38 270 THR B C 1
ATOM 4112 O O . THR B 1 270 ? -14.82 -3.965 -5.336 1 85.38 270 THR B O 1
ATOM 4115 N N . PRO B 1 271 ? -14.828 -3.637 -3.059 1 89.62 271 PRO B N 1
ATOM 4116 C CA . PRO B 1 271 ? -14 -4.836 -2.91 1 89.62 271 PRO B CA 1
ATOM 4117 C C . PRO B 1 271 ? -14.734 -6.113 -3.311 1 89.62 271 PRO B C 1
ATOM 4119 O O . PRO B 1 271 ? -14.102 -7.133 -3.59 1 89.62 271 PRO B O 1
ATOM 4122 N N . LEU B 1 272 ? -16.062 -6.086 -3.373 1 90.38 272 LEU B N 1
ATOM 4123 C CA . LEU B 1 272 ? -16.828 -7.27 -3.742 1 90.38 272 LEU B CA 1
ATOM 4124 C C . LEU B 1 272 ? -16.656 -7.59 -5.223 1 90.38 272 LEU B C 1
ATOM 4126 O O . LEU B 1 272 ? -16.984 -8.695 -5.664 1 90.38 272 LEU B O 1
ATOM 4130 N N . ALA B 1 273 ? -16.141 -6.703 -5.961 1 92.5 273 ALA B N 1
ATOM 4131 C CA . ALA B 1 273 ? -15.828 -6.926 -7.367 1 92.5 273 ALA B CA 1
ATOM 4132 C C . ALA B 1 273 ? -14.617 -7.848 -7.523 1 92.5 273 ALA B C 1
ATOM 4134 O O . ALA B 1 273 ? -14.43 -8.461 -8.578 1 92.5 273 ALA B O 1
ATOM 4135 N N . ILE B 1 274 ? -13.852 -7.938 -6.434 1 94.12 274 ILE B N 1
ATOM 4136 C CA . ILE B 1 274 ? -12.602 -8.68 -6.504 1 94.12 274 ILE B CA 1
ATOM 4137 C C . ILE B 1 274 ? -12.891 -10.164 -6.734 1 94.12 274 ILE B C 1
ATOM 4139 O O . ILE B 1 274 ? -12.32 -10.781 -7.637 1 94.12 274 ILE B O 1
ATOM 4143 N N . PRO B 1 275 ? -13.836 -10.812 -5.973 1 95.5 275 PRO B N 1
ATOM 4144 C CA . PRO B 1 275 ? -14.156 -12.219 -6.254 1 95.5 275 PRO B CA 1
ATOM 4145 C C . PRO B 1 275 ? -14.703 -12.422 -7.664 1 95.5 275 PRO B C 1
ATOM 4147 O O . PRO B 1 275 ? -14.398 -13.43 -8.312 1 95.5 275 PRO B O 1
ATOM 4150 N N . ALA B 1 276 ? -15.508 -11.461 -8.094 1 95.38 276 ALA B N 1
ATOM 4151 C CA . ALA B 1 276 ? -16.047 -11.555 -9.453 1 95.38 276 ALA B CA 1
ATOM 4152 C C . ALA B 1 276 ? -14.938 -11.484 -10.492 1 95.38 276 ALA B C 1
ATOM 4154 O O . ALA B 1 276 ? -14.914 -12.266 -11.445 1 95.38 276 ALA B O 1
ATOM 4155 N N . LEU B 1 277 ? -14.039 -10.602 -10.367 1 94.69 277 LEU B N 1
ATOM 4156 C CA . LEU B 1 277 ? -12.914 -10.469 -11.281 1 94.69 277 LEU B CA 1
ATOM 4157 C C . LEU B 1 277 ? -12.016 -11.703 -11.227 1 94.69 277 LEU B C 1
ATOM 4159 O O . LEU B 1 277 ? -11.508 -12.156 -12.25 1 94.69 277 LEU B O 1
ATOM 4163 N N . THR B 1 278 ? -11.859 -12.156 -10 1 95.31 278 THR B N 1
ATOM 4164 C CA . THR B 1 278 ? -11.078 -13.375 -9.828 1 95.31 278 THR B CA 1
ATOM 4165 C C . THR B 1 278 ? -11.711 -14.531 -10.602 1 95.31 278 THR B C 1
ATOM 4167 O O . THR B 1 278 ? -11 -15.32 -11.234 1 95.31 278 THR B O 1
ATOM 4170 N N . ALA B 1 279 ? -13.023 -14.625 -10.539 1 96.25 279 ALA B N 1
ATOM 4171 C CA . ALA B 1 279 ? -13.742 -15.672 -11.258 1 96.25 279 ALA B CA 1
ATOM 4172 C C . ALA B 1 279 ? -13.477 -15.586 -12.758 1 96.25 279 ALA B C 1
ATOM 4174 O O . ALA B 1 279 ? -13.211 -16.594 -13.414 1 96.25 279 ALA B O 1
ATOM 4175 N N . ILE B 1 280 ? -13.5 -14.43 -13.258 1 96.75 280 ILE B N 1
ATOM 4176 C CA . ILE B 1 280 ? -13.289 -14.211 -14.68 1 96.75 280 ILE B CA 1
ATOM 4177 C C . ILE B 1 280 ? -11.859 -14.594 -15.062 1 96.75 280 ILE B C 1
ATOM 4179 O O . ILE B 1 280 ? -11.641 -15.312 -16.031 1 96.75 280 ILE B O 1
ATOM 4183 N N . VAL B 1 281 ? -10.922 -14.141 -14.273 1 95.06 281 VAL B N 1
ATOM 4184 C CA . VAL B 1 281 ? -9.516 -14.414 -14.539 1 95.06 281 VAL B CA 1
ATOM 4185 C C . VAL B 1 281 ? -9.258 -15.914 -14.477 1 95.06 281 VAL B C 1
ATOM 4187 O O . VAL B 1 281 ? -8.602 -16.484 -15.367 1 95.06 281 VAL B O 1
ATOM 4190 N N . ALA B 1 282 ? -9.766 -16.531 -13.43 1 95.81 282 ALA B N 1
ATOM 4191 C CA . ALA B 1 282 ? -9.57 -17.969 -13.266 1 95.81 282 ALA B CA 1
ATOM 4192 C C . ALA B 1 282 ? -10.234 -18.734 -14.398 1 95.81 282 ALA B C 1
ATOM 4194 O O . ALA B 1 282 ? -9.672 -19.719 -14.898 1 95.81 282 ALA B O 1
ATOM 4195 N N . PHE B 1 283 ? -11.43 -18.312 -14.789 1 96 283 PHE B N 1
ATOM 4196 C CA . PHE B 1 283 ? -12.164 -18.953 -15.883 1 96 283 PHE B CA 1
ATOM 4197 C C . PHE B 1 283 ? -11.352 -18.906 -17.172 1 96 283 PHE B C 1
ATOM 4199 O O . PHE B 1 283 ? -11.117 -19.938 -17.797 1 96 283 PHE B O 1
ATOM 4206 N N . VAL B 1 284 ? -10.875 -17.766 -17.531 1 96.38 284 VAL B N 1
ATOM 4207 C CA . VAL B 1 284 ? -10.164 -17.562 -18.781 1 96.38 284 VAL B CA 1
ATOM 4208 C C . VAL B 1 284 ? -8.812 -18.266 -18.734 1 96.38 284 VAL B C 1
ATOM 4210 O O . VAL B 1 284 ? -8.414 -18.938 -19.688 1 96.38 284 VAL B O 1
ATOM 4213 N N . ALA B 1 285 ? -8.141 -18.141 -17.641 1 94.5 285 ALA B N 1
ATOM 4214 C CA . ALA B 1 285 ? -6.82 -18.734 -17.5 1 94.5 285 ALA B CA 1
ATOM 4215 C C . ALA B 1 285 ? -6.902 -20.266 -17.547 1 94.5 285 ALA B C 1
ATOM 4217 O O . ALA B 1 285 ? -6.09 -20.906 -18.203 1 94.5 285 ALA B O 1
ATOM 4218 N N . THR B 1 286 ? -7.863 -20.828 -16.828 1 94 286 THR B N 1
ATOM 4219 C CA . THR B 1 286 ? -8.008 -22.266 -16.812 1 94 286 THR B CA 1
ATOM 4220 C C . THR B 1 286 ? -8.406 -22.781 -18.203 1 94 286 THR B C 1
ATOM 4222 O O . THR B 1 286 ? -7.891 -23.797 -18.672 1 94 286 THR B O 1
ATOM 4225 N N . ARG B 1 287 ? -9.312 -22.078 -18.781 1 95.12 287 ARG B N 1
ATOM 4226 C CA . ARG B 1 287 ? -9.758 -22.469 -20.109 1 95.12 287 ARG B CA 1
ATOM 4227 C C . ARG B 1 287 ? -8.602 -22.469 -21.094 1 95.12 287 ARG B C 1
ATOM 4229 O O . ARG B 1 287 ? -8.414 -23.438 -21.844 1 95.12 287 ARG B O 1
ATOM 4236 N N . ALA B 1 288 ? -7.84 -21.469 -21.078 1 93.38 288 ALA B N 1
ATOM 4237 C CA . ALA B 1 288 ? -6.691 -21.359 -21.969 1 93.38 288 ALA B CA 1
ATOM 4238 C C . ALA B 1 288 ? -5.664 -22.438 -21.672 1 93.38 288 ALA B C 1
ATOM 4240 O O . ALA B 1 288 ? -5.121 -23.062 -22.594 1 93.38 288 ALA B O 1
ATOM 4241 N N . ALA B 1 289 ? -5.406 -22.688 -20.453 1 90.19 289 ALA B N 1
ATOM 4242 C CA . ALA B 1 289 ? -4.438 -23.703 -20.047 1 90.19 289 ALA B CA 1
ATOM 4243 C C . ALA B 1 289 ? -4.898 -25.109 -20.469 1 90.19 289 ALA B C 1
ATOM 4245 O O . ALA B 1 289 ? -4.102 -25.906 -20.953 1 90.19 289 ALA B O 1
ATOM 4246 N N . ALA B 1 290 ? -6.164 -25.422 -20.234 1 91.5 290 ALA B N 1
ATOM 4247 C CA . ALA B 1 290 ? -6.715 -26.734 -20.547 1 91.5 290 ALA B CA 1
ATOM 4248 C C . ALA B 1 290 ? -6.68 -27 -22.047 1 91.5 290 ALA B C 1
ATOM 4250 O O . ALA B 1 290 ? -6.246 -28.078 -22.484 1 91.5 290 ALA B O 1
ATOM 4251 N N . PHE B 1 291 ? -7.043 -26.062 -22.844 1 90.69 291 PHE B N 1
ATOM 4252 C CA . PHE B 1 291 ? -7.031 -26.234 -24.281 1 90.69 291 PHE B CA 1
ATOM 4253 C C . PHE B 1 291 ? -5.609 -26.406 -24.797 1 90.69 291 PHE B C 1
ATOM 4255 O O . PHE B 1 291 ? -5.359 -27.25 -25.672 1 90.69 291 PHE B O 1
ATOM 4262 N N . ARG B 1 292 ? -4.758 -25.719 -24.234 1 86.81 292 ARG B N 1
ATOM 4263 C CA . ARG B 1 292 ? -3.369 -25.812 -24.672 1 86.81 292 ARG B CA 1
ATOM 4264 C C . ARG B 1 292 ? -2.779 -27.172 -24.297 1 86.81 292 ARG B C 1
ATOM 4266 O O . ARG B 1 292 ? -2.061 -27.781 -25.094 1 86.81 292 ARG B O 1
ATOM 4273 N N . SER B 1 293 ? -3.066 -27.641 -23.156 1 84.56 293 SER B N 1
ATOM 4274 C CA . SER B 1 293 ? -2.545 -28.906 -22.688 1 84.56 293 SER B CA 1
ATOM 4275 C C . SER B 1 293 ? -3.113 -30.078 -23.5 1 84.56 293 SER B C 1
ATOM 4277 O O . SER B 1 293 ? -2.412 -31.047 -23.766 1 84.56 293 SER B O 1
ATOM 4279 N N . LEU B 1 294 ? -4.371 -29.984 -23.906 1 85 294 LEU B N 1
ATOM 4280 C CA . LEU B 1 294 ? -5.023 -31.062 -24.641 1 85 294 LEU B CA 1
ATOM 4281 C C . LEU B 1 294 ? -4.512 -31.125 -26.078 1 85 294 LEU B C 1
ATOM 4283 O O . LEU B 1 294 ? -4.523 -32.188 -26.688 1 85 294 LEU B O 1
ATOM 4287 N N . ARG B 1 295 ? -4.027 -30.031 -26.516 1 81.88 295 ARG B N 1
ATOM 4288 C CA . ARG B 1 295 ? -3.457 -30 -27.859 1 81.88 295 ARG B CA 1
ATOM 4289 C C . ARG B 1 295 ? -2.088 -30.672 -27.875 1 81.88 295 ARG B C 1
ATOM 4291 O O . ARG B 1 295 ? -1.68 -31.219 -28.906 1 81.88 295 ARG B O 1
ATOM 4298 N N . GLU B 1 296 ? -1.398 -30.641 -26.797 1 73.06 296 GLU B N 1
ATOM 4299 C CA . GLU B 1 296 ? -0.063 -31.219 -26.703 1 73.06 296 GLU B CA 1
ATOM 4300 C C . GLU B 1 296 ? -0.131 -32.75 -26.562 1 73.06 296 GLU B C 1
ATOM 4302 O O . GLU B 1 296 ? 0.819 -33.438 -26.906 1 73.06 296 GLU B O 1
ATOM 4307 N N . VAL B 1 297 ? -1.197 -33.25 -26 1 63.53 297 VAL B N 1
ATOM 4308 C CA . VAL B 1 297 ? -1.354 -34.688 -25.812 1 63.53 297 VAL B CA 1
ATOM 4309 C C . VAL B 1 297 ? -1.801 -35.344 -27.125 1 63.53 297 VAL B C 1
ATOM 4311 O O . VAL B 1 297 ? -1.805 -36.562 -27.25 1 63.53 297 VAL B O 1
ATOM 4314 N N . GLN B 1 298 ? -1.981 -34.562 -28.219 1 54.38 298 GLN B N 1
ATOM 4315 C CA . GLN B 1 298 ? -2.271 -35.219 -29.5 1 54.38 298 GLN B CA 1
ATOM 4316 C C . GLN B 1 298 ? -0.991 -35.688 -30.172 1 54.38 298 GLN B C 1
ATOM 4318 O O . GLN B 1 298 ? 0.051 -35.031 -30.078 1 54.38 298 GLN B O 1
#